Protein 5JBQ (pdb70)

InterPro domains:
  IPR000795 Translational (tr)-type GTP-binding domain [PF00009] (10-201)
  IPR000795 Translational (tr)-type GTP-binding domain [PR00315] (14-27)
  IPR000795 Translational (tr)-type GTP-binding domain [PR00315] (58-66)
  IPR000795 Translational (tr)-type GTP-binding domain [PR00315] (78-88)
  IPR000795 Translational (tr)-type GTP-binding domain [PR00315] (94-105)
  IPR000795 Translational (tr)-type GTP-binding domain [PR00315] (131-140)
  IPR000795 Translational (tr)-type GTP-binding domain [PS51722] (10-204)
  IPR004160 Translation elongation factor EFTu/EF1A, C-terminal [PF03143] (298-392)
  IPR004161 Translation elongation factor EFTu-like, domain 2 [PF03144] (225-294)
  IPR004541 Translation elongation factor EFTu/EF1A, bacterial/organelle [MF_00118_B] (1-394)
  IPR004541 Translation elongation factor EFTu/EF1A, bacterial/organelle [TIGR00485] (1-393)
  IPR005225 Small GTP-binding domain [TIGR00231] (13-148)
  IPR009000 Translation protein, beta-barrel domain superfamily [SSF50447] (205-301)
  IPR009001 Translation elongation factor EF1A/initiation factor IF2gamma, C-terminal [SSF50465] (298-393)
  IPR027417 P-loop containing nucleoside triphosphate hydrolase [G3DSA:3.40.50.300] (1-203)
  IPR027417 P-loop containing nucleoside triphosphate hydrolase [SSF52540] (6-219)
  IPR031157 Tr-type G domain, conserved site [PS00301] (51-66)
  IPR033720 Elongation factor Tu, domain 2 [cd03697] (211-297)
  IPR041709 Elongation factor Tu (EF-Tu), GTP-binding domain [cd01884] (11-203)
  IPR050055 Elongation factor Tu GTPase [PTHR43721] (7-393)

Radius of gyration: 23.33 Å; Cα contacts (8 Å, |Δi|>4): 973; chains: 2; bounding box: 57×56×53 Å

Solvent-accessible surface area: 18306 Å² total

Nearest PDB structures (foldseek):
  5mi9-assembly1_A  TM=9.684E-01  e=1.961E-79  Escherichia coli HS
  5mi8-assembly1_A  TM=9.662E-01  e=2.631E-79  Escherichia coli HS
  6gfu-assembly1_A  TM=9.855E-01  e=4.024E-73  synthetic construct
  6htw-assembly1_B  TM=9.815E-01  e=7.628E-72  synthetic construct
  5w75-assembly4_D  TM=9.822E-01  e=1.266E-68  Thermotoga neapolitana DSM 4359

CATH classification: 3.40.50.300 (+2 more: 2.40.30.10, 2.40.30.10)

Sequence (395 aa):
KEKFERTKPHVNVGTIGHVDHGKTTLTAAITTVLAKTYGGAARAFDQIDNAPEEKARGITINTSHVEYDTPTRHYAHVDCPGHADYVKNMITGAAQMDGAILVVAATDGPMPQTREHILLGRQVGVPYIIVFLNKCDMVDDEELLELVEMEVRELLSQYDFPGDDTPIVRGSALKALEGDAEWEAKILELAGFLDSYIPEPERAIDKPFLLPIEDVFSISGRGTVVTGRVERGIIKVGEEVEIVGIKETQKSTCTGVEMFRKLLDEGRAGENVGVLLRGIKREEIERGQVLAKPGTIKPHTKFESEVYILSKDEGGRHTPFFKGYRPQFYFRTTDVTGTIELPEGVEMVMPGDNIKMVVTLIHPIAMDDGLRFAIREGGRTVGAGVVAKVLGSNY

Secondary structure (P-SEA, 3-state):
ccccccccbbbbccccccccccaaaaaaaaaaaaaaccccccccaaaaabbbbbbcccbbbbbbbbbbccccbbbbbbbbccaaaaaaaaaacccccccccccccccccccaaaaaaaaaaaaacccbbbbbbcccccccccaaaaaaaaaaaaaaaaaccccccbbbbbccaaaaaaccaaaaaaaaaaaaaaacccccccccccccbbbbbcbbbbcccbbbbbbcccccccccccbbbbbcccccbbbbbbccccccccccccccccccbbbbbcccccccccccccccccccbbbbccbbbbbbbbcccccccccccccccbbbbbccccccccccccccccccccccbbbbbbbbccccccccccbbbbbbcccccccccccccccc/ccc

GO terms:
  GO:0000287 magnesium ion binding (F, IDA)
  GO:0005525 GTP binding (F, IDA)
  GO:0003924 GTPase activity (F, IDA)
  GO:0003924 GTPase activity (F, EXP)
  GO:0005515 protein binding (F, IPI)
  GO:0097216 guanosine tetraphosphate binding (F, IDA)
  GO:0005737 cytoplasm (C, HDA)

Structure (mmCIF, N/CA/C/O backbone):
data_5JBQ
#
_entry.id   5JBQ
#
_cell.length_a   80.350
_cell.length_b   125.340
_cell.length_c   45.400
_cell.angle_alpha   90.00
_cell.angle_beta   90.00
_cell.angle_gamma   90.00
#
_symmetry.space_group_name_H-M   'P 21 21 2'
#
loop_
_entity.id
_entity.type
_entity.pdbx_description
1 polymer 'Elongation factor Tu 1'
2 polymer 'THIOMURACIN ANALOG'
3 non-polymer "GUANOSINE-5'-DIPHOSPHATE"
4 non-polymer 'MAGNESIUM ION'
5 non-polymer 'SULFATE ION'
6 water water
#
loop_
_atom_site.group_PDB
_atom_site.id
_atom_site.type_symbol
_atom_site.label_atom_id
_atom_site.label_alt_id
_atom_site.label_comp_id
_atom_site.label_asym_id
_atom_site.label_entity_id
_atom_site.label_seq_id
_atom_site.pdbx_PDB_ins_code
_atom_site.Cartn_x
_atom_site.Cartn_y
_atom_site.Cartn_z
_atom_site.occupancy
_atom_site.B_iso_or_equiv
_atom_site.auth_seq_id
_atom_site.auth_comp_id
_atom_site.auth_asym_id
_atom_site.auth_atom_id
_atom_site.pdbx_PDB_model_num
ATOM 1 N N . LYS A 1 3 ? -44.475 -11.221 -12.529 1.00 42.55 2 LYS A N 1
ATOM 2 C CA . LYS A 1 3 ? -45.309 -10.017 -12.635 1.00 42.44 2 LYS A CA 1
ATOM 3 C C . LYS A 1 3 ? -45.748 -9.470 -11.271 1.00 45.04 2 LYS A C 1
ATOM 4 O O . LYS A 1 3 ? -46.051 -8.280 -11.171 1.00 43.08 2 LYS A O 1
ATOM 10 N N . GLU A 1 4 ? -45.709 -10.330 -10.212 1.00 42.47 3 GLU A N 1
ATOM 11 C CA . GLU A 1 4 ? -45.976 -9.980 -8.806 1.00 42.01 3 GLU A CA 1
ATOM 12 C C . GLU A 1 4 ? -45.032 -8.848 -8.374 1.00 42.42 3 GLU A C 1
ATOM 13 O O . GLU A 1 4 ? -45.457 -8.023 -7.560 1.00 40.52 3 GLU A O 1
ATOM 19 N N . LYS A 1 5 ? -43.791 -8.767 -9.005 1.00 36.91 4 LYS A N 1
ATOM 20 C CA . LYS A 1 5 ? -42.714 -7.735 -8.907 1.00 35.03 4 LYS A CA 1
ATOM 21 C C . LYS A 1 5 ? -43.198 -6.262 -9.003 1.00 37.58 4 LYS A C 1
ATOM 22 O O . LYS A 1 5 ? -42.471 -5.334 -8.590 1.00 38.47 4 LYS A O 1
ATOM 28 N N . PHE A 1 6 ? -44.388 -6.051 -9.625 1.00 28.32 5 PHE A N 1
ATOM 29 C CA . PHE A 1 6 ? -45.080 -4.761 -9.727 1.00 25.22 5 PHE A CA 1
ATOM 30 C C . PHE A 1 6 ? -45.420 -4.283 -8.298 1.00 22.24 5 PHE A C 1
ATOM 31 O O . PHE A 1 6 ? -45.534 -3.093 -8.059 1.00 20.03 5 PHE A O 1
ATOM 39 N N . GLU A 1 7 ? -45.500 -5.217 -7.341 1.00 16.91 6 GLU A N 1
ATOM 40 C CA . GLU A 1 7 ? -45.753 -4.903 -5.934 1.00 16.31 6 GLU A CA 1
ATOM 41 C C . GLU A 1 7 ? -44.520 -4.356 -5.214 1.00 20.73 6 GLU A C 1
ATOM 42 O O . GLU A 1 7 ? -44.641 -3.784 -4.127 1.00 18.09 6 GLU A O 1
ATOM 48 N N . ARG A 1 8 ? -43.330 -4.544 -5.825 1.00 20.63 7 ARG A N 1
ATOM 49 C CA . ARG A 1 8 ? -42.034 -4.061 -5.334 1.00 21.21 7 ARG A CA 1
ATOM 50 C C . ARG A 1 8 ? -41.758 -4.502 -3.888 1.00 26.56 7 ARG A C 1
ATOM 51 O O . ARG A 1 8 ? -41.303 -3.703 -3.073 1.00 26.88 7 ARG A O 1
ATOM 59 N N . THR A 1 9 ? -42.019 -5.793 -3.585 1.00 24.08 8 THR A N 1
ATOM 60 C CA . THR A 1 9 ? -41.854 -6.359 -2.229 1.00 23.75 8 THR A CA 1
ATOM 61 C C . THR A 1 9 ? -40.438 -6.876 -1.926 1.00 27.89 8 THR A C 1
ATOM 62 O O . THR A 1 9 ? -40.070 -6.978 -0.755 1.00 27.13 8 THR A O 1
ATOM 66 N N . LYS A 1 10 ? -39.661 -7.195 -2.969 1.00 25.99 9 LYS A N 1
ATOM 67 C CA . LYS A 1 10 ? -38.265 -7.638 -2.849 1.00 25.73 9 LYS A CA 1
ATOM 68 C C . LYS A 1 10 ? -37.369 -6.510 -2.269 1.00 29.99 9 LYS A C 1
ATOM 69 O O . LYS A 1 10 ? -37.650 -5.336 -2.537 1.00 30.20 9 LYS A O 1
ATOM 75 N N . PRO A 1 11 ? -36.287 -6.828 -1.497 1.00 25.70 10 PRO A N 1
ATOM 76 C CA . PRO A 1 11 ? -35.384 -5.763 -1.005 1.00 23.98 10 PRO A CA 1
ATOM 77 C C . PRO A 1 11 ? -34.764 -4.998 -2.181 1.00 20.24 10 PRO A C 1
ATOM 78 O O . PRO A 1 11 ? -34.518 -5.599 -3.221 1.00 16.22 10 PRO A O 1
ATOM 82 N N . HIS A 1 12 ? -34.598 -3.668 -2.028 1.00 16.60 11 HIS A N 1
ATOM 83 C CA . HIS A 1 12 ? -34.115 -2.720 -3.050 1.00 16.86 11 HIS A CA 1
ATOM 84 C C . HIS A 1 12 ? -32.726 -2.219 -2.689 1.00 17.17 11 HIS A C 1
ATOM 85 O O . HIS A 1 12 ? -32.534 -1.774 -1.571 1.00 17.75 11 HIS A O 1
ATOM 92 N N . VAL A 1 13 ? -31.754 -2.291 -3.630 1.00 12.96 12 VAL A N 1
ATOM 93 C CA . VAL A 1 13 ? -30.347 -1.881 -3.400 1.00 11.88 12 VAL A CA 1
ATOM 94 C C . VAL A 1 13 ? -29.898 -0.946 -4.524 1.00 14.11 12 VAL A C 1
ATOM 95 O O . VAL A 1 13 ? -30.133 -1.230 -5.697 1.00 12.22 12 VAL A O 1
ATOM 99 N N . ASN A 1 14 ? -29.261 0.183 -4.161 1.00 11.45 13 ASN A N 1
ATOM 100 C CA . ASN A 1 14 ? -28.782 1.155 -5.155 1.00 11.22 13 ASN A CA 1
ATOM 101 C C . ASN A 1 14 ? -27.307 0.960 -5.382 1.00 11.88 13 ASN A C 1
ATOM 102 O O . ASN A 1 14 ? -26.533 1.007 -4.439 1.00 9.70 13 ASN A O 1
ATOM 107 N N . VAL A 1 15 ? -26.926 0.632 -6.616 1.00 9.41 14 VAL A N 1
ATOM 108 C CA . VAL A 1 15 ? -25.536 0.357 -6.954 1.00 8.71 14 VAL A CA 1
ATOM 109 C C . VAL A 1 15 ? -25.088 1.185 -8.176 1.00 13.09 14 VAL A C 1
ATOM 110 O O . VAL A 1 15 ? -25.852 1.981 -8.720 1.00 12.49 14 VAL A O 1
ATOM 114 N N . GLY A 1 16 ? -23.858 0.988 -8.604 1.00 10.79 15 GLY A N 1
ATOM 115 C CA . GLY A 1 16 ? -23.350 1.682 -9.780 1.00 10.68 15 GLY A CA 1
ATOM 116 C C . GLY A 1 16 ? -21.989 1.188 -10.185 1.00 13.06 15 GLY A C 1
ATOM 117 O O . GLY A 1 16 ? -21.329 0.507 -9.414 1.00 12.72 15 GLY A O 1
ATOM 118 N N . THR A 1 17 ? -21.558 1.534 -11.395 1.00 11.33 16 THR A N 1
ATOM 119 C CA . THR A 1 17 ? -20.240 1.158 -11.918 1.00 10.93 16 THR A CA 1
ATOM 120 C C . THR A 1 17 ? -19.329 2.372 -11.823 1.00 16.78 16 THR A C 1
ATOM 121 O O . THR A 1 17 ? -19.704 3.468 -12.248 1.00 15.94 16 THR A O 1
ATOM 125 N N . ILE A 1 18 ? -18.151 2.189 -11.223 1.00 12.45 17 ILE A N 1
ATOM 126 C CA . ILE A 1 18 ? -17.163 3.274 -11.091 1.00 11.23 17 ILE A CA 1
ATOM 127 C C . ILE A 1 18 ? -15.829 2.781 -11.661 1.00 12.21 17 ILE A C 1
ATOM 128 O O . ILE A 1 18 ? -15.686 1.591 -11.943 1.00 10.85 17 ILE A O 1
ATOM 133 N N . GLY A 1 19 ? -14.870 3.681 -11.786 1.00 10.64 18 GLY A N 1
ATOM 134 C CA . GLY A 1 19 ? -13.543 3.334 -12.290 1.00 12.43 18 GLY A CA 1
ATOM 135 C C . GLY A 1 19 ? -13.123 4.183 -13.482 1.00 17.04 18 GLY A C 1
ATOM 136 O O . GLY A 1 19 ? -13.915 4.991 -13.999 1.00 15.07 18 GLY A O 1
ATOM 137 N N . HIS A 1 20 ? -11.885 3.962 -13.958 1.00 13.53 19 HIS A N 1
ATOM 138 C CA . HIS A 1 20 ? -11.261 4.742 -15.033 1.00 13.02 19 HIS A CA 1
ATOM 139 C C . HIS A 1 20 ? -12.018 4.670 -16.366 1.00 18.05 19 HIS A C 1
ATOM 140 O O . HIS A 1 20 ? -12.608 3.642 -16.683 1.00 17.92 19 HIS A O 1
ATOM 147 N N . VAL A 1 21 ? -12.001 5.769 -17.127 1.00 16.67 20 VAL A N 1
ATOM 148 C CA . VAL A 1 21 ? -12.614 5.837 -18.466 1.00 17.57 20 VAL A CA 1
ATOM 149 C C . VAL A 1 21 ? -12.041 4.690 -19.355 1.00 22.08 20 VAL A C 1
ATOM 150 O O . VAL A 1 21 ? -10.850 4.394 -19.281 1.00 19.38 20 VAL A O 1
ATOM 154 N N . ASP A 1 22 ? -12.927 3.998 -20.091 1.00 21.05 21 ASP A N 1
ATOM 155 C CA . ASP A 1 22 ? -12.701 2.897 -21.038 1.00 21.40 21 ASP A CA 1
ATOM 156 C C . ASP A 1 22 ? -12.309 1.571 -20.389 1.00 22.39 21 ASP A C 1
ATOM 157 O O . ASP A 1 22 ? -11.924 0.641 -21.087 1.00 20.17 21 ASP A O 1
ATOM 162 N N . HIS A 1 23 ? -12.538 1.425 -19.081 1.00 18.77 22 HIS A N 1
ATOM 163 C CA . HIS A 1 23 ? -12.186 0.174 -18.430 1.00 16.78 22 HIS A CA 1
ATOM 164 C C . HIS A 1 23 ? -13.302 -0.842 -18.587 1.00 18.80 22 HIS A C 1
ATOM 165 O O . HIS A 1 23 ? -13.058 -2.036 -18.421 1.00 17.13 22 HIS A O 1
ATOM 172 N N . GLY A 1 24 ? -14.488 -0.384 -19.037 1.00 15.26 23 GLY A N 1
ATOM 173 C CA . GLY A 1 24 ? -15.612 -1.269 -19.370 1.00 14.00 23 GLY A CA 1
ATOM 174 C C . GLY A 1 24 ? -16.876 -1.143 -18.549 1.00 15.82 23 GLY A C 1
ATOM 175 O O . GLY A 1 24 ? -17.687 -2.070 -18.532 1.00 16.27 23 GLY A O 1
ATOM 176 N N . LYS A 1 25 ? -17.063 0.000 -17.875 1.00 14.76 24 LYS A N 1
ATOM 177 C CA . LYS A 1 25 ? -18.209 0.252 -16.989 1.00 14.08 24 LYS A CA 1
ATOM 178 C C . LYS A 1 25 ? -19.559 0.126 -17.695 1.00 16.11 24 LYS A C 1
ATOM 179 O O . LYS A 1 25 ? -20.459 -0.513 -17.150 1.00 13.11 24 LYS A O 1
ATOM 185 N N . THR A 1 26 ? -19.708 0.752 -18.891 1.00 14.51 25 THR A N 1
ATOM 186 C CA . THR A 1 26 ? -20.969 0.700 -19.672 1.00 14.20 25 THR A CA 1
ATOM 187 C C . THR A 1 26 ? -21.226 -0.700 -20.247 1.00 18.92 25 THR A C 1
ATOM 188 O O . THR A 1 26 ? -22.366 -1.178 -20.195 1.00 22.03 25 THR A O 1
ATOM 192 N N . THR A 1 27 ? -20.185 -1.348 -20.806 1.00 14.80 26 THR A N 1
ATOM 193 C CA . THR A 1 27 ? -20.273 -2.726 -21.337 1.00 13.97 26 THR A CA 1
ATOM 194 C C . THR A 1 27 ? -20.676 -3.683 -20.215 1.00 15.88 26 THR A C 1
ATOM 195 O O . THR A 1 27 ? -21.556 -4.518 -20.415 1.00 15.86 26 THR A O 1
ATOM 199 N N . LEU A 1 28 ? -20.075 -3.530 -19.014 1.00 13.00 27 LEU A N 1
ATOM 200 C CA . LEU A 1 28 ? -20.454 -4.370 -17.881 1.00 12.18 27 LEU A CA 1
ATOM 201 C C . LEU A 1 28 ? -21.908 -4.113 -17.507 1.00 15.23 27 LEU A C 1
ATOM 202 O O . LEU A 1 28 ? -22.648 -5.062 -17.285 1.00 15.38 27 LEU A O 1
ATOM 207 N N . THR A 1 29 ? -22.326 -2.829 -17.459 1.00 12.81 28 THR A N 1
ATOM 208 C CA . THR A 1 29 ? -23.728 -2.521 -17.113 1.00 12.47 28 THR A CA 1
ATOM 209 C C . THR A 1 29 ? -24.689 -3.249 -18.101 1.00 15.02 28 THR A C 1
ATOM 210 O O . THR A 1 29 ? -25.589 -3.958 -17.657 1.00 15.15 28 THR A O 1
ATOM 214 N N . ALA A 1 30 ? -24.444 -3.135 -19.412 1.00 14.62 29 ALA A N 1
ATOM 215 C CA . ALA A 1 30 ? -25.267 -3.816 -20.435 1.00 15.53 29 ALA A CA 1
ATOM 216 C C . ALA A 1 30 ? -25.244 -5.333 -20.244 1.00 19.48 29 ALA A C 1
ATOM 217 O O . ALA A 1 30 ? -26.302 -5.948 -20.251 1.00 18.18 29 ALA A O 1
ATOM 219 N N . ALA A 1 31 ? -24.049 -5.921 -19.974 1.00 20.09 30 ALA A N 1
ATOM 220 C CA . ALA A 1 31 ? -23.857 -7.364 -19.703 1.00 19.75 30 ALA A CA 1
ATOM 221 C C . ALA A 1 31 ? -24.670 -7.830 -18.506 1.00 22.90 30 ALA A C 1
ATOM 222 O O . ALA A 1 31 ? -25.343 -8.867 -18.587 1.00 22.58 30 ALA A O 1
ATOM 224 N N . ILE A 1 32 ? -24.641 -7.055 -17.385 1.00 18.08 31 ILE A N 1
ATOM 225 C CA . ILE A 1 32 ? -25.420 -7.421 -16.197 1.00 16.34 31 ILE A CA 1
ATOM 226 C C . ILE A 1 32 ? -26.926 -7.533 -16.521 1.00 21.54 31 ILE A C 1
ATOM 227 O O . ILE A 1 32 ? -27.561 -8.519 -16.129 1.00 19.80 31 ILE A O 1
ATOM 232 N N . THR A 1 33 ? -27.500 -6.512 -17.204 1.00 20.05 32 THR A N 1
ATOM 233 C CA . THR A 1 33 ? -28.939 -6.527 -17.534 1.00 19.91 32 THR A CA 1
ATOM 234 C C . THR A 1 33 ? -29.293 -7.690 -18.474 1.00 23.57 32 THR A C 1
ATOM 235 O O . THR A 1 33 ? -30.332 -8.299 -18.278 1.00 24.17 32 THR A O 1
ATOM 239 N N . THR A 1 34 ? -28.438 -7.975 -19.472 1.00 21.28 33 THR A N 1
ATOM 240 C CA . THR A 1 34 ? -28.637 -9.024 -20.502 1.00 22.14 33 THR A CA 1
ATOM 241 C C . THR A 1 34 ? -28.546 -10.441 -19.899 1.00 27.04 33 THR A C 1
ATOM 242 O O . THR A 1 34 ? -29.461 -11.240 -20.099 1.00 27.46 33 THR A O 1
ATOM 246 N N . VAL A 1 35 ? -27.456 -10.750 -19.159 1.00 21.76 34 VAL A N 1
ATOM 247 C CA . VAL A 1 35 ? -27.288 -12.061 -18.535 1.00 20.21 34 VAL A CA 1
ATOM 248 C C . VAL A 1 35 ? -28.381 -12.311 -17.501 1.00 23.37 34 VAL A C 1
ATOM 249 O O . VAL A 1 35 ? -28.919 -13.427 -17.457 1.00 23.39 34 VAL A O 1
ATOM 253 N N . LEU A 1 36 ? -28.760 -11.281 -16.690 1.00 18.45 35 LEU A N 1
ATOM 254 C CA . LEU A 1 36 ? -29.806 -11.491 -15.689 1.00 18.78 35 LEU A CA 1
ATOM 255 C C . LEU A 1 36 ? -31.210 -11.677 -16.305 1.00 24.79 35 LEU A C 1
ATOM 256 O O . LEU A 1 36 ? -32.052 -12.374 -15.714 1.00 24.78 35 LEU A O 1
ATOM 261 N N . ALA A 1 37 ? -31.447 -11.060 -17.485 1.00 22.41 36 ALA A N 1
ATOM 262 C CA . ALA A 1 37 ? -32.712 -11.144 -18.228 1.00 23.43 36 ALA A CA 1
ATOM 263 C C . ALA A 1 37 ? -32.863 -12.594 -18.749 1.00 31.05 36 ALA A C 1
ATOM 264 O O . ALA A 1 37 ? -33.896 -13.230 -18.513 1.00 30.63 36 ALA A O 1
ATOM 266 N N . LYS A 1 38 ? -31.798 -13.119 -19.407 1.00 29.96 37 LYS A N 1
ATOM 267 C CA . LYS A 1 38 ? -31.739 -14.488 -19.938 1.00 31.14 37 LYS A CA 1
ATOM 268 C C . LYS A 1 38 ? -31.936 -15.537 -18.853 1.00 39.29 37 LYS A C 1
ATOM 269 O O . LYS A 1 38 ? -32.733 -16.457 -19.033 1.00 39.77 37 LYS A O 1
ATOM 275 N N . THR A 1 39 ? -31.201 -15.399 -17.732 1.00 36.97 38 THR A N 1
ATOM 276 C CA . THR A 1 39 ? -31.191 -16.367 -16.640 1.00 37.08 38 THR A CA 1
ATOM 277 C C . THR A 1 39 ? -32.455 -16.325 -15.770 1.00 44.67 38 THR A C 1
ATOM 278 O O . THR A 1 39 ? -32.961 -17.396 -15.418 1.00 45.42 38 THR A O 1
ATOM 282 N N . TYR A 1 40 ? -32.947 -15.129 -15.390 1.00 42.48 39 TYR A N 1
ATOM 283 C CA . TYR A 1 40 ? -34.086 -15.044 -14.466 1.00 43.21 39 TYR A CA 1
ATOM 284 C C . TYR A 1 40 ? -35.347 -14.339 -14.984 1.00 49.14 39 TYR A C 1
ATOM 285 O O . TYR A 1 40 ? -36.427 -14.522 -14.408 1.00 49.21 39 TYR A O 1
ATOM 294 N N . GLY A 1 41 ? -35.205 -13.554 -16.043 1.00 45.41 40 GLY A N 1
ATOM 295 C CA . GLY A 1 41 ? -36.302 -12.772 -16.591 1.00 44.25 40 GLY A CA 1
ATOM 296 C C . GLY A 1 41 ? -36.124 -11.325 -16.201 1.00 45.83 40 GLY A C 1
ATOM 297 O O . GLY A 1 41 ? -35.787 -11.016 -15.049 1.00 45.91 40 GLY A O 1
ATOM 298 N N . GLY A 1 42 ? -36.317 -10.453 -17.180 1.00 40.36 41 GLY A N 1
ATOM 299 C CA . GLY A 1 42 ? -36.187 -9.010 -17.039 1.00 38.37 41 GLY A CA 1
ATOM 300 C C . GLY A 1 42 ? -35.974 -8.356 -18.384 1.00 38.03 41 GLY A C 1
ATOM 301 O O . GLY A 1 42 ? -36.030 -9.031 -19.413 1.00 37.31 41 GLY A O 1
ATOM 302 N N . ALA A 1 43 ? -35.715 -7.042 -18.393 1.00 33.28 42 ALA A N 1
ATOM 303 C CA . ALA A 1 43 ? -35.488 -6.334 -19.652 1.00 31.75 42 ALA A CA 1
ATOM 304 C C . ALA A 1 43 ? -34.019 -6.075 -19.849 1.00 32.26 42 ALA A C 1
ATOM 305 O O . ALA A 1 43 ? -33.377 -5.460 -19.006 1.00 31.95 42 ALA A O 1
ATOM 307 N N . ALA A 1 44 ? -33.482 -6.559 -20.957 1.00 27.92 43 ALA A N 1
ATOM 308 C CA . ALA A 1 44 ? -32.091 -6.392 -21.307 1.00 27.35 43 ALA A CA 1
ATOM 309 C C . ALA A 1 44 ? -31.872 -4.979 -21.867 1.00 33.06 43 ALA A C 1
ATOM 310 O O . ALA A 1 44 ? -32.761 -4.408 -22.511 1.00 33.28 43 ALA A O 1
ATOM 312 N N . ARG A 1 45 ? -30.710 -4.390 -21.577 1.00 28.58 44 ARG A N 1
ATOM 313 C CA . ARG A 1 45 ? -30.395 -3.049 -22.061 1.00 27.91 44 ARG A CA 1
ATOM 314 C C . ARG A 1 45 ? -29.115 -3.111 -22.863 1.00 30.97 44 ARG A C 1
ATOM 315 O O . ARG A 1 45 ? -28.171 -3.786 -22.458 1.00 31.35 44 ARG A O 1
ATOM 323 N N . ALA A 1 46 ? -29.096 -2.449 -24.018 1.00 27.18 45 ALA A N 1
ATOM 324 C CA . ALA A 1 46 ? -27.949 -2.455 -24.926 1.00 27.28 45 ALA A CA 1
ATOM 325 C C . ALA A 1 46 ? -26.960 -1.358 -24.586 1.00 28.87 45 ALA A C 1
ATOM 326 O O . ALA A 1 46 ? -27.333 -0.374 -23.941 1.00 29.10 45 ALA A O 1
ATOM 328 N N . PHE A 1 47 ? -25.695 -1.533 -25.017 1.00 22.70 46 PHE A N 1
ATOM 329 C CA . PHE A 1 47 ? -24.598 -0.600 -24.771 1.00 22.33 46 PHE A CA 1
ATOM 330 C C . PHE A 1 47 ? -24.942 0.857 -25.107 1.00 27.42 46 PHE A C 1
ATOM 331 O O . PHE A 1 47 ? -24.695 1.747 -24.293 1.00 25.74 46 PHE A O 1
ATOM 339 N N . ASP A 1 48 ? -25.454 1.098 -26.324 1.00 25.27 47 ASP A N 1
ATOM 340 C CA . ASP A 1 48 ? -25.815 2.432 -26.833 1.00 24.75 47 ASP A CA 1
ATOM 341 C C . ASP A 1 48 ? -26.862 3.145 -25.957 1.00 24.59 47 ASP A C 1
ATOM 342 O O . ASP A 1 48 ? -26.734 4.342 -25.718 1.00 24.76 47 ASP A O 1
ATOM 347 N N . GLN A 1 49 ? -27.857 2.413 -25.466 1.00 21.36 48 GLN A N 1
ATOM 348 C CA . GLN A 1 49 ? -28.924 2.975 -24.606 1.00 22.38 48 GLN A CA 1
ATOM 349 C C . GLN A 1 49 ? -28.315 3.513 -23.284 1.00 25.38 48 GLN A C 1
ATOM 350 O O . GLN A 1 49 ? -28.671 4.598 -22.834 1.00 26.85 48 GLN A O 1
ATOM 356 N N . ILE A 1 50 ? -27.346 2.779 -22.719 1.00 19.79 49 ILE A N 1
ATOM 357 C CA . ILE A 1 50 ? -26.689 3.143 -21.457 1.00 17.82 49 ILE A CA 1
ATOM 358 C C . ILE A 1 50 ? -25.635 4.216 -21.672 1.00 19.94 49 ILE A C 1
ATOM 359 O O . ILE A 1 50 ? -25.573 5.171 -20.896 1.00 18.82 49 ILE A O 1
ATOM 364 N N . ASP A 1 51 ? -24.829 4.085 -22.745 1.00 17.19 50 ASP A N 1
ATOM 365 C CA . ASP A 1 51 ? -23.771 5.029 -23.104 1.00 17.19 50 ASP A CA 1
ATOM 366 C C . ASP A 1 51 ? -24.302 6.466 -23.350 1.00 22.54 50 ASP A C 1
ATOM 367 O O . ASP A 1 51 ? -23.645 7.435 -22.968 1.00 22.18 50 ASP A O 1
ATOM 372 N N . ASN A 1 52 ? -25.491 6.593 -23.986 1.00 20.85 51 ASN A N 1
ATOM 373 C CA . ASN A 1 52 ? -26.118 7.893 -24.274 1.00 20.83 51 ASN A CA 1
ATOM 374 C C . ASN A 1 52 ? -26.903 8.366 -23.055 1.00 23.05 51 ASN A C 1
ATOM 375 O O . ASN A 1 52 ? -28.138 8.345 -23.046 1.00 22.32 51 ASN A O 1
ATOM 380 N N . ALA A 1 53 ? -26.165 8.771 -22.018 1.00 18.68 52 ALA A N 1
ATOM 381 C CA . ALA A 1 53 ? -26.730 9.193 -20.736 1.00 17.32 52 ALA A CA 1
ATOM 382 C C . ALA A 1 53 ? -27.396 10.561 -20.796 1.00 22.26 52 ALA A C 1
ATOM 383 O O . ALA A 1 53 ? -26.748 11.539 -21.178 1.00 23.50 52 ALA A O 1
ATOM 385 N N . PRO A 1 54 ? -28.680 10.657 -20.388 1.00 16.89 53 PRO A N 1
ATOM 386 C CA . PRO A 1 54 ? -29.340 11.972 -20.350 1.00 15.93 53 PRO A CA 1
ATOM 387 C C . PRO A 1 54 ? -28.806 12.863 -19.229 1.00 18.96 53 PRO A C 1
ATOM 388 O O . PRO A 1 54 ? -28.323 12.362 -18.200 1.00 17.66 53 PRO A O 1
ATOM 392 N N . GLU A 1 55 ? -28.937 14.186 -19.412 1.00 14.95 54 GLU A N 1
ATOM 393 C CA . GLU A 1 55 ? -28.599 15.185 -18.402 1.00 16.07 54 GLU A CA 1
ATOM 394 C C . GLU A 1 55 ? -29.657 15.117 -17.307 1.00 20.02 54 GLU A C 1
ATOM 395 O O . GLU A 1 55 ? -30.829 14.926 -17.597 1.00 18.04 54 GLU A O 1
ATOM 401 N N . GLU A 1 56 ? -29.247 15.304 -16.065 1.00 18.61 55 GLU A N 1
ATOM 402 C CA . GLU A 1 56 ? -30.131 15.257 -14.905 1.00 20.88 55 GLU A CA 1
ATOM 403 C C . GLU A 1 56 ? -29.603 16.299 -13.909 1.00 27.17 55 GLU A C 1
ATOM 404 O O . GLU A 1 56 ? -28.385 16.427 -13.782 1.00 25.19 55 GLU A O 1
ATOM 410 N N . LYS A 1 57 ? -30.486 17.077 -13.251 1.00 27.84 56 LYS A N 1
ATOM 411 C CA . LYS A 1 57 ? -29.976 18.093 -12.317 1.00 30.57 56 LYS A CA 1
ATOM 412 C C . LYS A 1 57 ? -30.007 17.600 -10.870 1.00 42.08 56 LYS A C 1
ATOM 413 O O . LYS A 1 57 ? -31.022 17.073 -10.400 1.00 40.79 56 LYS A O 1
ATOM 419 N N . ALA A 1 58 ? -28.839 17.732 -10.193 1.00 44.46 57 ALA A N 1
ATOM 420 C CA . ALA A 1 58 ? -28.557 17.274 -8.832 1.00 46.03 57 ALA A CA 1
ATOM 421 C C . ALA A 1 58 ? -28.977 18.240 -7.723 1.00 53.06 57 ALA A C 1
ATOM 422 O O . ALA A 1 58 ? -30.009 18.028 -7.083 1.00 53.37 57 ALA A O 1
ATOM 424 N N . ARG A 1 59 ? -28.111 19.244 -7.451 1.00 49.83 58 ARG A N 1
ATOM 425 C CA . ARG A 1 59 ? -28.246 20.290 -6.441 1.00 49.65 58 ARG A CA 1
ATOM 426 C C . ARG A 1 59 ? -27.886 21.596 -7.155 1.00 53.39 58 ARG A C 1
ATOM 427 O O . ARG A 1 59 ? -27.035 22.366 -6.698 1.00 53.46 58 ARG A O 1
ATOM 435 N N . GLY A 1 60 ? -28.533 21.803 -8.300 1.00 48.43 59 GLY A N 1
ATOM 436 C CA . GLY A 1 60 ? -28.263 22.931 -9.174 1.00 47.05 59 GLY A CA 1
ATOM 437 C C . GLY A 1 60 ? -27.154 22.577 -10.141 1.00 48.24 59 GLY A C 1
ATOM 438 O O . GLY A 1 60 ? -26.632 23.452 -10.849 1.00 49.29 59 GLY A O 1
ATOM 439 N N . ILE A 1 61 ? -26.778 21.278 -10.184 1.00 40.48 60 ILE A N 1
ATOM 440 C CA . ILE A 1 61 ? -25.711 20.848 -11.082 1.00 37.96 60 ILE A CA 1
ATOM 441 C C . ILE A 1 61 ? -26.188 19.819 -12.088 1.00 36.88 60 ILE A C 1
ATOM 442 O O . ILE A 1 61 ? -26.786 18.813 -11.722 1.00 34.61 60 ILE A O 1
ATOM 447 N N . THR A 1 62 ? -25.858 20.060 -13.356 1.00 31.21 61 THR A N 1
ATOM 448 C CA . THR A 1 62 ? -26.155 19.171 -14.468 1.00 29.59 61 THR A CA 1
ATOM 449 C C . THR A 1 62 ? -25.129 18.011 -14.479 1.00 27.61 61 THR A C 1
ATOM 450 O O . THR A 1 62 ? -23.912 18.231 -14.374 1.00 26.71 61 THR A O 1
ATOM 454 N N . ILE A 1 63 ? -25.638 16.765 -14.521 1.00 20.05 62 ILE A N 1
ATOM 455 C CA . ILE A 1 63 ? -24.801 15.543 -14.530 1.00 17.20 62 ILE A CA 1
ATOM 456 C C . ILE A 1 63 ? -25.345 14.638 -15.635 1.00 19.31 62 ILE A C 1
ATOM 457 O O . ILE A 1 63 ? -26.556 14.592 -15.811 1.00 18.76 62 ILE A O 1
ATOM 462 N N . ASN A 1 64 ? -24.485 13.907 -16.361 1.00 14.63 63 ASN A N 1
ATOM 463 C CA . ASN A 1 64 ? -25.005 12.912 -17.322 1.00 13.67 63 ASN A CA 1
ATOM 464 C C . ASN A 1 64 ? -25.033 11.565 -16.616 1.00 14.59 63 ASN A C 1
ATOM 465 O O . ASN A 1 64 ? -23.973 11.038 -16.253 1.00 12.36 63 ASN A O 1
ATOM 470 N N . THR A 1 65 ? -26.245 11.019 -16.413 1.00 10.73 64 THR A N 1
ATOM 471 C CA . THR A 1 65 ? -26.438 9.755 -15.696 1.00 11.34 64 THR A CA 1
ATOM 472 C C . THR A 1 65 ? -27.427 8.846 -16.396 1.00 14.10 64 THR A C 1
ATOM 473 O O . THR A 1 65 ? -28.542 9.253 -16.698 1.00 13.77 64 THR A O 1
ATOM 477 N N . SER A 1 66 ? -27.047 7.580 -16.546 1.00 12.55 65 SER A N 1
ATOM 478 C CA . SER A 1 66 ? -27.928 6.548 -17.060 1.00 11.49 65 SER A CA 1
ATOM 479 C C . SER A 1 66 ? -28.348 5.663 -15.890 1.00 14.80 65 SER A C 1
ATOM 480 O O . SER A 1 66 ? -27.520 5.278 -15.063 1.00 12.42 65 SER A O 1
ATOM 483 N N . HIS A 1 67 ? -29.643 5.390 -15.799 1.00 11.75 66 HIS A N 1
ATOM 484 C CA . HIS A 1 67 ? -30.191 4.565 -14.750 1.00 12.30 66 HIS A CA 1
ATOM 485 C C . HIS A 1 67 ? -30.673 3.286 -15.386 1.00 19.62 66 HIS A C 1
ATOM 486 O O . HIS A 1 67 ? -31.363 3.341 -16.411 1.00 20.81 66 HIS A O 1
ATOM 493 N N . VAL A 1 68 ? -30.344 2.140 -14.785 1.00 15.19 67 VAL A N 1
ATOM 494 C CA . VAL A 1 68 ? -30.863 0.858 -15.257 1.00 15.79 67 VAL A CA 1
ATOM 495 C C . VAL A 1 68 ? -31.334 0.114 -14.047 1.00 19.07 67 VAL A C 1
ATOM 496 O O . VAL A 1 68 ? -30.939 0.445 -12.930 1.00 16.12 67 VAL A O 1
ATOM 500 N N . GLU A 1 69 ? -32.177 -0.894 -14.255 1.00 16.06 68 GLU A N 1
ATOM 501 C CA . GLU A 1 69 ? -32.599 -1.739 -13.153 1.00 16.53 68 GLU A CA 1
ATOM 502 C C . GLU A 1 69 ? -32.512 -3.211 -13.554 1.00 19.20 68 GLU A C 1
ATOM 503 O O . GLU A 1 69 ? -32.669 -3.545 -14.724 1.00 18.22 68 GLU A O 1
ATOM 509 N N . TYR A 1 70 ? -32.252 -4.078 -12.592 1.00 16.86 69 TYR A N 1
ATOM 510 C CA . TYR A 1 70 ? -32.174 -5.523 -12.847 1.00 17.24 69 TYR A CA 1
ATOM 511 C C . TYR A 1 70 ? -32.471 -6.279 -11.587 1.00 23.50 69 TYR A C 1
ATOM 512 O O . TYR A 1 70 ? -32.453 -5.728 -10.481 1.00 22.07 69 TYR A O 1
ATOM 521 N N . ASP A 1 71 ? -32.819 -7.535 -11.765 1.00 22.18 70 ASP A N 1
ATOM 522 C CA . ASP A 1 71 ? -33.195 -8.381 -10.666 1.00 21.73 70 ASP A CA 1
ATOM 523 C C . ASP A 1 71 ? -32.417 -9.654 -10.655 1.00 22.93 70 ASP A C 1
ATOM 524 O O . ASP A 1 71 ? -31.963 -10.190 -11.663 1.00 21.54 70 ASP A O 1
ATOM 529 N N . THR A 1 72 ? -32.271 -10.111 -9.470 1.00 22.16 71 THR A N 1
ATOM 530 C CA . THR A 1 72 ? -31.642 -11.346 -9.111 1.00 22.97 71 THR A CA 1
ATOM 531 C C . THR A 1 72 ? -32.846 -12.100 -8.491 1.00 26.74 71 THR A C 1
ATOM 532 O O . THR A 1 72 ? -33.865 -11.438 -8.242 1.00 24.03 71 THR A O 1
ATOM 536 N N . PRO A 1 73 ? -32.821 -13.432 -8.228 1.00 24.15 72 PRO A N 1
ATOM 537 C CA . PRO A 1 73 ? -34.027 -14.057 -7.656 1.00 24.18 72 PRO A CA 1
ATOM 538 C C . PRO A 1 73 ? -34.499 -13.445 -6.331 1.00 26.85 72 PRO A C 1
ATOM 539 O O . PRO A 1 73 ? -35.709 -13.408 -6.100 1.00 26.99 72 PRO A O 1
ATOM 543 N N . THR A 1 74 ? -33.585 -12.889 -5.505 1.00 21.01 73 THR A N 1
ATOM 544 C CA . THR A 1 74 ? -33.993 -12.355 -4.198 1.00 20.49 73 THR A CA 1
ATOM 545 C C . THR A 1 74 ? -34.029 -10.809 -4.052 1.00 23.14 73 THR A C 1
ATOM 546 O O . THR A 1 74 ? -34.579 -10.313 -3.069 1.00 24.11 73 THR A O 1
ATOM 550 N N . ARG A 1 75 ? -33.398 -10.070 -4.939 1.00 19.12 74 ARG A N 1
ATOM 551 C CA . ARG A 1 75 ? -33.330 -8.606 -4.775 1.00 18.83 74 ARG A CA 1
ATOM 552 C C . ARG A 1 75 ? -33.554 -7.812 -6.030 1.00 20.86 74 ARG A C 1
ATOM 553 O O . ARG A 1 75 ? -33.279 -8.287 -7.121 1.00 21.41 74 ARG A O 1
ATOM 561 N N . HIS A 1 76 ? -33.959 -6.544 -5.853 1.00 16.09 75 HIS A N 1
ATOM 562 C CA . HIS A 1 76 ? -34.083 -5.601 -6.955 1.00 14.53 75 HIS A CA 1
ATOM 563 C C . HIS A 1 76 ? -32.904 -4.603 -6.894 1.00 17.30 75 HIS A C 1
ATOM 564 O O . HIS A 1 76 ? -32.627 -4.038 -5.836 1.00 17.06 75 HIS A O 1
ATOM 571 N N . TYR A 1 77 ? -32.265 -4.344 -8.044 1.00 14.91 76 TYR A N 1
ATOM 572 C CA . TYR A 1 77 ? -31.188 -3.356 -8.130 1.00 14.73 76 TYR A CA 1
ATOM 573 C C . TYR A 1 77 ? -31.536 -2.165 -9.025 1.00 15.55 76 TYR A C 1
ATOM 574 O O . TYR A 1 77 ? -32.072 -2.353 -10.119 1.00 13.57 76 TYR A O 1
ATOM 583 N N . ALA A 1 78 ? -31.194 -0.946 -8.564 1.00 11.48 77 ALA A N 1
ATOM 584 C CA . ALA A 1 78 ? -31.244 0.290 -9.360 1.00 11.17 77 ALA A CA 1
ATOM 585 C C . ALA A 1 78 ? -29.755 0.587 -9.518 1.00 12.98 77 ALA A C 1
ATOM 586 O O . ALA A 1 78 ? -28.997 0.572 -8.540 1.00 11.66 77 ALA A O 1
ATOM 588 N N . HIS A 1 79 ? -29.319 0.785 -10.739 1.00 10.59 78 HIS A N 1
ATOM 589 C CA . HIS A 1 79 ? -27.889 0.917 -11.041 1.00 9.56 78 HIS A CA 1
ATOM 590 C C . HIS A 1 79 ? -27.637 2.169 -11.840 1.00 14.40 78 HIS A C 1
ATOM 591 O O . HIS A 1 79 ? -28.367 2.436 -12.795 1.00 15.73 78 HIS A O 1
ATOM 598 N N . VAL A 1 80 ? -26.570 2.908 -11.481 1.00 9.84 79 VAL A N 1
ATOM 599 C CA . VAL A 1 80 ? -26.165 4.107 -12.191 1.00 10.27 79 VAL A CA 1
ATOM 600 C C . VAL A 1 80 ? -24.852 3.900 -12.942 1.00 12.89 79 VAL A C 1
ATOM 601 O O . VAL A 1 80 ? -23.932 3.253 -12.446 1.00 11.07 79 VAL A O 1
ATOM 605 N N . ASP A 1 81 ? -24.765 4.488 -14.139 1.00 10.07 80 ASP A N 1
ATOM 606 C CA . ASP A 1 81 ? -23.559 4.430 -14.975 1.00 11.15 80 ASP A CA 1
ATOM 607 C C . ASP A 1 81 ? -23.426 5.798 -15.653 1.00 15.72 80 ASP A C 1
ATOM 608 O O . ASP A 1 81 ? -24.443 6.369 -16.050 1.00 16.69 80 ASP A O 1
ATOM 613 N N . CYS A 1 82 ? -22.209 6.377 -15.702 1.00 11.98 81 CYS A N 1
ATOM 614 C CA . CYS A 1 82 ? -22.021 7.730 -16.264 1.00 11.77 81 CYS A CA 1
ATOM 615 C C . CYS A 1 82 ? -20.934 7.749 -17.338 1.00 18.40 81 CYS A C 1
ATOM 616 O O . CYS A 1 82 ? -19.920 7.067 -17.179 1.00 18.64 81 CYS A O 1
ATOM 619 N N . PRO A 1 83 ? -21.030 8.644 -18.346 1.00 16.12 82 PRO A N 1
ATOM 620 C CA . PRO A 1 83 ? -19.967 8.700 -19.370 1.00 15.47 82 PRO A CA 1
ATOM 621 C C . PRO A 1 83 ? -18.595 9.167 -18.893 1.00 19.71 82 PRO A C 1
ATOM 622 O O . PRO A 1 83 ? -17.594 8.493 -19.147 1.00 18.97 82 PRO A O 1
ATOM 626 N N . GLY A 1 84 ? -18.550 10.307 -18.215 1.00 15.85 83 GLY A N 1
ATOM 627 C CA . GLY A 1 84 ? -17.280 10.901 -17.820 1.00 14.96 83 GLY A CA 1
ATOM 628 C C . GLY A 1 84 ? -16.945 10.879 -16.355 1.00 18.00 83 GLY A C 1
ATOM 629 O O . GLY A 1 84 ? -17.827 10.751 -15.503 1.00 14.59 83 GLY A O 1
ATOM 630 N N . HIS A 1 85 ? -15.652 11.056 -16.063 1.00 14.96 84 HIS A N 1
ATOM 631 C CA . HIS A 1 85 ? -15.114 11.169 -14.709 1.00 15.95 84 HIS A CA 1
ATOM 632 C C . HIS A 1 85 ? -15.783 12.309 -13.917 1.00 20.03 84 HIS A C 1
ATOM 633 O O . HIS A 1 85 ? -16.132 12.100 -12.759 1.00 21.06 84 HIS A O 1
ATOM 640 N N . ALA A 1 86 ? -16.007 13.486 -14.550 1.00 16.35 85 ALA A N 1
ATOM 641 C CA . ALA A 1 86 ? -16.667 14.663 -13.945 1.00 15.85 85 ALA A CA 1
ATOM 642 C C . ALA A 1 86 ? -18.080 14.301 -13.447 1.00 18.51 85 ALA A C 1
ATOM 643 O O . ALA A 1 86 ? -18.495 14.777 -12.385 1.00 17.39 85 ALA A O 1
ATOM 645 N N . ASP A 1 87 ? -18.799 13.446 -14.210 1.00 14.29 86 ASP A N 1
ATOM 646 C CA . ASP A 1 87 ? -20.126 12.951 -13.817 1.00 13.56 86 ASP A CA 1
ATOM 647 C C . ASP A 1 87 ? -20.037 12.134 -12.535 1.00 15.44 86 ASP A C 1
ATOM 648 O O . ASP A 1 87 ? -20.906 12.269 -11.678 1.00 14.94 86 ASP A O 1
ATOM 653 N N . TYR A 1 88 ? -18.981 11.311 -12.387 1.00 12.28 87 TYR A N 1
ATOM 654 C CA . TYR A 1 88 ? -18.772 10.552 -11.138 1.00 12.00 87 TYR A CA 1
ATOM 655 C C . TYR A 1 88 ? -18.431 11.473 -9.994 1.00 15.94 87 TYR A C 1
ATOM 656 O O . TYR A 1 88 ? -19.006 11.343 -8.918 1.00 15.15 87 TYR A O 1
ATOM 665 N N . VAL A 1 89 ? -17.559 12.462 -10.235 1.00 14.56 88 VAL A N 1
ATOM 666 C CA . VAL A 1 89 ? -17.229 13.467 -9.213 1.00 14.31 88 VAL A CA 1
ATOM 667 C C . VAL A 1 89 ? -18.498 14.158 -8.697 1.00 15.60 88 VAL A C 1
ATOM 668 O O . VAL A 1 89 ? -18.734 14.205 -7.498 1.00 14.57 88 VAL A O 1
ATOM 672 N N . LYS A 1 90 ? -19.309 14.686 -9.604 1.00 14.13 89 LYS A N 1
ATOM 673 C CA . LYS A 1 90 ? -20.537 15.396 -9.239 1.00 14.93 89 LYS A CA 1
ATOM 674 C C . LYS A 1 90 ? -21.577 14.511 -8.585 1.00 18.55 89 LYS A C 1
ATOM 675 O O . LYS A 1 90 ? -22.176 14.927 -7.590 1.00 16.76 89 LYS A O 1
ATOM 681 N N . ASN A 1 91 ? -21.795 13.286 -9.132 1.00 16.22 90 ASN A N 1
ATOM 682 C CA . ASN A 1 91 ? -22.792 12.367 -8.565 1.00 16.25 90 ASN A CA 1
ATOM 683 C C . ASN A 1 91 ? -22.459 11.985 -7.144 1.00 18.74 90 ASN A C 1
ATOM 684 O O . ASN A 1 91 ? -23.322 12.085 -6.270 1.00 17.94 90 ASN A O 1
ATOM 689 N N . MET A 1 92 ? -21.191 11.616 -6.907 1.00 15.53 91 MET A N 1
ATOM 690 C CA . MET A 1 92 ? -20.685 11.169 -5.608 1.00 15.64 91 MET A CA 1
ATOM 691 C C . MET A 1 92 ? -20.748 12.265 -4.545 1.00 19.46 91 MET A C 1
ATOM 692 O O . MET A 1 92 ? -21.277 12.019 -3.461 1.00 19.88 91 MET A O 1
ATOM 697 N N . ILE A 1 93 ? -20.294 13.488 -4.879 1.00 15.54 92 ILE A N 1
ATOM 698 C CA . ILE A 1 93 ? -20.324 14.622 -3.950 1.00 14.70 92 ILE A CA 1
ATOM 699 C C . ILE A 1 93 ? -21.764 15.054 -3.626 1.00 16.83 92 ILE A C 1
ATOM 700 O O . ILE A 1 93 ? -22.075 15.203 -2.452 1.00 16.02 92 ILE A O 1
ATOM 705 N N . THR A 1 94 ? -22.627 15.270 -4.641 1.00 13.53 93 THR A N 1
ATOM 706 C CA . THR A 1 94 ? -24.010 15.717 -4.404 1.00 13.90 93 THR A CA 1
ATOM 707 C C . THR A 1 94 ? -24.944 14.644 -3.840 1.00 16.94 93 THR A C 1
ATOM 708 O O . THR A 1 94 ? -26.026 14.980 -3.380 1.00 17.53 93 THR A O 1
ATOM 712 N N . GLY A 1 95 ? -24.587 13.373 -3.976 1.00 14.55 94 GLY A N 1
ATOM 713 C CA . GLY A 1 95 ? -25.464 12.280 -3.552 1.00 14.47 94 GLY A CA 1
ATOM 714 C C . GLY A 1 95 ? -26.644 12.125 -4.502 1.00 18.27 94 GLY A C 1
ATOM 715 O O . GLY A 1 95 ? -27.646 11.480 -4.157 1.00 16.39 94 GLY A O 1
ATOM 716 N N . ALA A 1 96 ? -26.519 12.697 -5.735 1.00 14.92 95 ALA A N 1
ATOM 717 C CA . ALA A 1 96 ? -27.574 12.661 -6.761 1.00 15.38 95 ALA A CA 1
ATOM 718 C C . ALA A 1 96 ? -27.937 11.227 -7.147 1.00 19.97 95 ALA A C 1
ATOM 719 O O . ALA A 1 96 ? -29.091 10.946 -7.431 1.00 20.11 95 ALA A O 1
ATOM 721 N N . ALA A 1 97 ? -26.979 10.313 -7.073 1.00 17.98 96 ALA A N 1
ATOM 722 C CA . ALA A 1 97 ? -27.218 8.891 -7.294 1.00 19.44 96 ALA A CA 1
ATOM 723 C C . ALA A 1 97 ? -26.810 8.194 -6.008 1.00 22.99 96 ALA A C 1
ATOM 724 O O . ALA A 1 97 ? -25.661 8.317 -5.593 1.00 23.42 96 ALA A O 1
ATOM 726 N N . GLN A 1 98 ? -27.755 7.526 -5.340 1.00 19.19 97 GLN A N 1
ATOM 727 C CA . GLN A 1 98 ? -27.478 6.800 -4.099 1.00 19.28 97 GLN A CA 1
ATOM 728 C C . GLN A 1 98 ? -26.636 5.559 -4.412 1.00 21.33 97 GLN A C 1
ATOM 729 O O . GLN A 1 98 ? -26.937 4.844 -5.365 1.00 18.68 97 GLN A O 1
ATOM 735 N N . MET A 1 99 ? -25.572 5.320 -3.639 1.00 17.70 98 MET A N 1
ATOM 736 C CA . MET A 1 99 ? -24.753 4.128 -3.823 1.00 18.70 98 MET A CA 1
ATOM 737 C C . MET A 1 99 ? -24.622 3.368 -2.508 1.00 21.01 98 MET A C 1
ATOM 738 O O . MET A 1 99 ? -23.765 3.690 -1.682 1.00 18.64 98 MET A O 1
ATOM 743 N N . ASP A 1 100 ? -25.466 2.339 -2.332 1.00 16.65 99 ASP A N 1
ATOM 744 C CA . ASP A 1 100 ? -25.416 1.434 -1.176 1.00 14.69 99 ASP A CA 1
ATOM 745 C C . ASP A 1 100 ? -24.196 0.531 -1.330 1.00 16.59 99 ASP A C 1
ATOM 746 O O . ASP A 1 100 ? -23.665 0.040 -0.355 1.00 15.25 99 ASP A O 1
ATOM 751 N N . GLY A 1 101 ? -23.767 0.356 -2.570 1.00 13.54 100 GLY A N 1
ATOM 752 C CA . GLY A 1 101 ? -22.576 -0.384 -2.952 1.00 12.39 100 GLY A CA 1
ATOM 753 C C . GLY A 1 101 ? -22.107 0.077 -4.320 1.00 15.38 100 GLY A C 1
ATOM 754 O O . GLY A 1 101 ? -22.919 0.572 -5.115 1.00 13.78 100 GLY A O 1
ATOM 755 N N . ALA A 1 102 ? -20.783 -0.055 -4.605 1.00 9.88 101 ALA A N 1
ATOM 756 C CA . ALA A 1 102 ? -20.236 0.298 -5.916 1.00 8.43 101 ALA A CA 1
ATOM 757 C C . ALA A 1 102 ? -19.512 -0.908 -6.554 1.00 13.91 101 ALA A C 1
ATOM 758 O O . ALA A 1 102 ? -18.951 -1.755 -5.842 1.00 14.10 101 ALA A O 1
ATOM 760 N N . ILE A 1 103 ? -19.574 -1.013 -7.898 1.00 11.12 102 ILE A N 1
ATOM 761 C CA . ILE A 1 103 ? -18.859 -2.032 -8.660 1.00 10.95 102 ILE A CA 1
ATOM 762 C C . ILE A 1 103 ? -17.676 -1.296 -9.267 1.00 14.62 102 ILE A C 1
ATOM 763 O O . ILE A 1 103 ? -17.869 -0.481 -10.162 1.00 13.62 102 ILE A O 1
ATOM 768 N N . LEU A 1 104 ? -16.466 -1.507 -8.721 1.00 11.23 103 LEU A N 1
ATOM 769 C CA . LEU A 1 104 ? -15.292 -0.855 -9.270 1.00 11.60 103 LEU A CA 1
ATOM 770 C C . LEU A 1 104 ? -14.794 -1.688 -10.461 1.00 17.69 103 LEU A C 1
ATOM 771 O O . LEU A 1 104 ? -14.401 -2.839 -10.292 1.00 16.94 103 LEU A O 1
ATOM 776 N N . VAL A 1 105 ? -14.843 -1.105 -11.657 1.00 15.95 104 VAL A N 1
ATOM 777 C CA . VAL A 1 105 ? -14.384 -1.788 -12.881 1.00 15.75 104 VAL A CA 1
ATOM 778 C C . VAL A 1 105 ? -12.905 -1.426 -13.110 1.00 17.18 104 VAL A C 1
ATOM 779 O O . VAL A 1 105 ? -12.588 -0.248 -13.182 1.00 14.04 104 VAL A O 1
ATOM 783 N N . VAL A 1 106 ? -12.011 -2.459 -13.190 1.00 14.91 105 VAL A N 1
ATOM 784 C CA . VAL A 1 106 ? -10.567 -2.308 -13.422 1.00 13.43 105 VAL A CA 1
ATOM 785 C C . VAL A 1 106 ? -10.189 -3.190 -14.624 1.00 17.49 105 VAL A C 1
ATOM 786 O O . VAL A 1 106 ? -10.405 -4.410 -14.583 1.00 16.46 105 VAL A O 1
ATOM 790 N N . ALA A 1 107 ? -9.631 -2.572 -15.684 1.00 15.06 106 ALA A N 1
ATOM 791 C CA . ALA A 1 107 ? -9.208 -3.292 -16.892 1.00 15.74 106 ALA A CA 1
ATOM 792 C C . ALA A 1 107 ? -7.936 -4.102 -16.567 1.00 20.77 106 ALA A C 1
ATOM 793 O O . ALA A 1 107 ? -6.965 -3.515 -16.114 1.00 19.68 106 ALA A O 1
ATOM 795 N N . ALA A 1 108 ? -7.950 -5.429 -16.766 1.00 20.86 107 ALA A N 1
ATOM 796 C CA . ALA A 1 108 ? -6.805 -6.327 -16.497 1.00 21.59 107 ALA A CA 1
ATOM 797 C C . ALA A 1 108 ? -5.573 -5.972 -17.339 1.00 28.52 107 ALA A C 1
ATOM 798 O O . ALA A 1 108 ? -4.433 -6.215 -16.921 1.00 29.66 107 ALA A O 1
ATOM 800 N N . THR A 1 109 ? -5.822 -5.348 -18.500 1.00 25.89 108 THR A N 1
ATOM 801 C CA . THR A 1 109 ? -4.861 -4.907 -19.512 1.00 26.07 108 THR A CA 1
ATOM 802 C C . THR A 1 109 ? -4.078 -3.665 -19.105 1.00 31.35 108 THR A C 1
ATOM 803 O O . THR A 1 109 ? -2.926 -3.502 -19.517 1.00 32.66 108 THR A O 1
ATOM 807 N N . ASP A 1 110 ? -4.700 -2.762 -18.340 1.00 26.67 109 ASP A N 1
ATOM 808 C CA . ASP A 1 110 ? -4.018 -1.550 -17.906 1.00 25.18 109 ASP A CA 1
ATOM 809 C C . ASP A 1 110 ? -3.746 -1.544 -16.412 1.00 25.70 109 ASP A C 1
ATOM 810 O O . ASP A 1 110 ? -2.910 -0.762 -15.950 1.00 24.98 109 ASP A O 1
ATOM 815 N N . GLY A 1 111 ? -4.499 -2.343 -15.655 1.00 21.62 110 GLY A N 1
ATOM 816 C CA . GLY A 1 111 ? -4.441 -2.311 -14.192 1.00 21.23 110 GLY A CA 1
ATOM 817 C C . GLY A 1 111 ? -4.954 -0.975 -13.652 1.00 24.41 110 GLY A C 1
ATOM 818 O O . GLY A 1 111 ? -5.452 -0.144 -14.433 1.00 23.55 110 GLY A O 1
ATOM 819 N N . PRO A 1 112 ? -4.839 -0.703 -12.324 1.00 20.25 111 PRO A N 1
ATOM 820 C CA . PRO A 1 112 ? -5.333 0.584 -11.787 1.00 19.69 111 PRO A CA 1
ATOM 821 C C . PRO A 1 112 ? -4.789 1.808 -12.506 1.00 26.00 111 PRO A C 1
ATOM 822 O O . PRO A 1 112 ? -3.607 1.851 -12.836 1.00 27.01 111 PRO A O 1
ATOM 826 N N . MET A 1 113 ? -5.668 2.804 -12.754 1.00 21.54 112 MET A N 1
ATOM 827 C CA . MET A 1 113 ? -5.339 4.036 -13.462 1.00 20.09 112 MET A CA 1
ATOM 828 C C . MET A 1 113 ? -5.710 5.262 -12.618 1.00 21.87 112 MET A C 1
ATOM 829 O O . MET A 1 113 ? -6.255 5.057 -11.538 1.00 22.69 112 MET A O 1
ATOM 834 N N . PRO A 1 114 ? -5.418 6.532 -13.004 1.00 17.65 113 PRO A N 1
ATOM 835 C CA . PRO A 1 114 ? -5.690 7.652 -12.077 1.00 16.99 113 PRO A CA 1
ATOM 836 C C . PRO A 1 114 ? -7.140 7.796 -11.540 1.00 19.91 113 PRO A C 1
ATOM 837 O O . PRO A 1 114 ? -7.305 8.154 -10.380 1.00 17.44 113 PRO A O 1
ATOM 841 N N . GLN A 1 115 ? -8.173 7.531 -12.363 1.00 16.06 114 GLN A N 1
ATOM 842 C CA . GLN A 1 115 ? -9.579 7.661 -11.924 1.00 16.63 114 GLN A CA 1
ATOM 843 C C . GLN A 1 115 ? -9.981 6.470 -11.063 1.00 19.81 114 GLN A C 1
ATOM 844 O O . GLN A 1 115 ? -10.916 6.602 -10.272 1.00 20.09 114 GLN A O 1
ATOM 850 N N . THR A 1 116 ? -9.263 5.320 -11.179 1.00 15.83 115 THR A N 1
ATOM 851 C CA . THR A 1 116 ? -9.504 4.140 -10.329 1.00 15.39 115 THR A CA 1
ATOM 852 C C . THR A 1 116 ? -9.256 4.583 -8.879 1.00 19.37 115 THR A C 1
ATOM 853 O O . THR A 1 116 ? -10.108 4.398 -8.007 1.00 18.06 115 THR A O 1
ATOM 857 N N . ARG A 1 117 ? -8.091 5.199 -8.642 1.00 17.40 116 ARG A N 1
ATOM 858 C CA . ARG A 1 117 ? -7.684 5.707 -7.333 1.00 16.79 116 ARG A CA 1
ATOM 859 C C . ARG A 1 117 ? -8.663 6.804 -6.864 1.00 18.63 116 ARG A C 1
ATOM 860 O O . ARG A 1 117 ? -9.134 6.777 -5.722 1.00 16.74 116 ARG A O 1
ATOM 868 N N . GLU A 1 118 ? -8.917 7.793 -7.728 1.00 15.35 117 GLU A N 1
ATOM 869 C CA . GLU A 1 118 ? -9.823 8.890 -7.389 1.00 15.18 117 GLU A CA 1
ATOM 870 C C . GLU A 1 118 ? -11.233 8.431 -7.012 1.00 14.86 117 GLU A C 1
ATOM 871 O O . GLU A 1 118 ? -11.802 8.962 -6.057 1.00 13.63 117 GLU A O 1
ATOM 877 N N . HIS A 1 119 ? -11.790 7.451 -7.730 1.00 12.24 118 HIS A N 1
ATOM 878 C CA . HIS A 1 119 ? -13.141 6.972 -7.392 1.00 11.92 118 HIS A CA 1
ATOM 879 C C . HIS A 1 119 ? -13.189 6.233 -6.032 1.00 15.38 118 HIS A C 1
ATOM 880 O O . HIS A 1 119 ? -14.173 6.386 -5.300 1.00 12.91 118 HIS A O 1
ATOM 887 N N . ILE A 1 120 ? -12.120 5.475 -5.683 1.00 13.99 119 ILE A N 1
ATOM 888 C CA . ILE A 1 120 ? -12.005 4.769 -4.377 1.00 12.81 119 ILE A CA 1
ATOM 889 C C . ILE A 1 120 ? -11.907 5.828 -3.266 1.00 15.82 119 ILE A C 1
ATOM 890 O O . ILE A 1 120 ? -12.602 5.730 -2.249 1.00 13.86 119 ILE A O 1
ATOM 895 N N . LEU A 1 121 ? -11.036 6.837 -3.479 1.00 16.11 120 LEU A N 1
ATOM 896 C CA . LEU A 1 121 ? -10.798 7.953 -2.549 1.00 17.25 120 LEU A CA 1
ATOM 897 C C . LEU A 1 121 ? -12.107 8.716 -2.289 1.00 19.84 120 LEU A C 1
ATOM 898 O O . LEU A 1 121 ? -12.459 8.933 -1.127 1.00 18.44 120 LEU A O 1
ATOM 903 N N . LEU A 1 122 ? -12.814 9.139 -3.361 1.00 18.26 121 LEU A N 1
ATOM 904 C CA . LEU A 1 122 ? -14.093 9.860 -3.263 1.00 18.63 121 LEU A CA 1
ATOM 905 C C . LEU A 1 122 ? -15.128 8.974 -2.581 1.00 18.23 121 LEU A C 1
ATOM 906 O O . LEU A 1 122 ? -15.860 9.482 -1.740 1.00 14.76 121 LEU A O 1
ATOM 911 N N . GLY A 1 123 ? -15.167 7.675 -2.963 1.00 14.23 122 GLY A N 1
ATOM 912 C CA . GLY A 1 123 ? -16.036 6.655 -2.376 1.00 13.88 122 GLY A CA 1
ATOM 913 C C . GLY A 1 123 ? -15.928 6.653 -0.865 1.00 17.21 122 GLY A C 1
ATOM 914 O O . GLY A 1 123 ? -16.933 6.753 -0.170 1.00 17.06 122 GLY A O 1
ATOM 915 N N . ARG A 1 124 ? -14.703 6.650 -0.351 1.00 15.93 123 ARG A N 1
ATOM 916 C CA . ARG A 1 124 ? -14.465 6.726 1.088 1.00 17.36 123 ARG A CA 1
ATOM 917 C C . ARG A 1 124 ? -14.959 8.073 1.670 1.00 20.75 123 ARG A C 1
ATOM 918 O O . ARG A 1 124 ? -15.722 8.082 2.633 1.00 20.62 123 ARG A O 1
ATOM 926 N N . GLN A 1 125 ? -14.567 9.185 1.073 1.00 18.37 124 GLN A N 1
ATOM 927 C CA . GLN A 1 125 ? -14.947 10.511 1.577 1.00 19.16 124 GLN A CA 1
ATOM 928 C C . GLN A 1 125 ? -16.459 10.779 1.617 1.00 22.25 124 GLN A C 1
ATOM 929 O O . GLN A 1 125 ? -16.944 11.321 2.613 1.00 21.01 124 GLN A O 1
ATOM 935 N N . VAL A 1 126 ? -17.210 10.339 0.569 1.00 18.20 125 VAL A N 1
ATOM 936 C CA . VAL A 1 126 ? -18.665 10.571 0.465 1.00 17.23 125 VAL A CA 1
ATOM 937 C C . VAL A 1 126 ? -19.509 9.514 1.192 1.00 21.57 125 VAL A C 1
ATOM 938 O O . VAL A 1 126 ? -20.740 9.632 1.223 1.00 23.88 125 VAL A O 1
ATOM 942 N N . GLY A 1 127 ? -18.863 8.483 1.715 1.00 17.50 126 GLY A N 1
ATOM 943 C CA . GLY A 1 127 ? -19.538 7.420 2.455 1.00 17.07 126 GLY A CA 1
ATOM 944 C C . GLY A 1 127 ? -20.064 6.223 1.676 1.00 18.65 126 GLY A C 1
ATOM 945 O O . GLY A 1 127 ? -21.008 5.594 2.147 1.00 16.82 126 GLY A O 1
ATOM 946 N N . VAL A 1 128 ? -19.480 5.868 0.500 1.00 14.82 127 VAL A N 1
ATOM 947 C CA . VAL A 1 128 ? -19.900 4.644 -0.244 1.00 14.00 127 VAL A CA 1
ATOM 948 C C . VAL A 1 128 ? -19.453 3.492 0.657 1.00 16.49 127 VAL A C 1
ATOM 949 O O . VAL A 1 128 ? -18.247 3.373 0.930 1.00 15.84 127 VAL A O 1
ATOM 953 N N . PRO A 1 129 ? -20.390 2.708 1.236 1.00 13.48 128 PRO A N 1
ATOM 954 C CA . PRO A 1 129 ? -19.965 1.761 2.285 1.00 14.14 128 PRO A CA 1
ATOM 955 C C . PRO A 1 129 ? -19.278 0.479 1.830 1.00 17.87 128 PRO A C 1
ATOM 956 O O . PRO A 1 129 ? -18.491 -0.081 2.601 1.00 16.26 128 PRO A O 1
ATOM 960 N N . TYR A 1 130 ? -19.608 -0.017 0.627 1.00 14.89 129 TYR A N 1
ATOM 961 C CA . TYR A 1 130 ? -19.061 -1.269 0.103 1.00 13.98 129 TYR A CA 1
ATOM 962 C C . TYR A 1 130 ? -18.654 -1.128 -1.346 1.00 15.39 129 TYR A C 1
ATOM 963 O O . TYR A 1 130 ? -19.348 -0.469 -2.113 1.00 12.40 129 TYR A O 1
ATOM 972 N N . ILE A 1 131 ? -17.559 -1.816 -1.724 1.00 12.20 130 ILE A N 1
ATOM 973 C CA . ILE A 1 131 ? -17.051 -1.907 -3.096 1.00 10.08 130 ILE A CA 1
ATOM 974 C C . ILE A 1 131 ? -16.729 -3.373 -3.395 1.00 16.28 130 ILE A C 1
ATOM 975 O O . ILE A 1 131 ? -16.059 -4.041 -2.608 1.00 15.00 130 ILE A O 1
ATOM 980 N N . ILE A 1 132 ? -17.195 -3.837 -4.559 1.00 13.80 131 ILE A N 1
ATOM 981 C CA . ILE A 1 132 ? -16.924 -5.139 -5.150 1.00 13.49 131 ILE A CA 1
ATOM 982 C C . ILE A 1 132 ? -16.182 -4.810 -6.446 1.00 15.67 131 ILE A C 1
ATOM 983 O O . ILE A 1 132 ? -16.479 -3.801 -7.075 1.00 13.27 131 ILE A O 1
ATOM 988 N N . VAL A 1 133 ? -15.210 -5.641 -6.835 1.00 13.62 132 VAL A N 1
ATOM 989 C CA . VAL A 1 133 ? -14.402 -5.373 -8.021 1.00 12.24 132 VAL A CA 1
ATOM 990 C C . VAL A 1 133 ? -14.723 -6.343 -9.145 1.00 16.72 132 VAL A C 1
ATOM 991 O O . VAL A 1 133 ? -14.823 -7.561 -8.921 1.00 15.19 132 VAL A O 1
ATOM 995 N N . PHE A 1 134 ? -14.891 -5.777 -10.357 1.00 14.13 133 PHE A N 1
ATOM 996 C CA . PHE A 1 134 ? -14.998 -6.541 -11.584 1.00 14.29 133 PHE A CA 1
ATOM 997 C C . PHE A 1 134 ? -13.716 -6.265 -12.369 1.00 19.91 133 PHE A C 1
ATOM 998 O O . PHE A 1 134 ? -13.497 -5.146 -12.856 1.00 19.36 133 PHE A O 1
ATOM 1006 N N . LEU A 1 135 ? -12.831 -7.271 -12.389 1.00 17.39 134 LEU A N 1
ATOM 1007 C CA . LEU A 1 135 ? -11.562 -7.223 -13.113 1.00 18.26 134 LEU A CA 1
ATOM 1008 C C . LEU A 1 135 ? -11.918 -7.570 -14.569 1.00 21.95 134 LEU A C 1
ATOM 1009 O O . LEU A 1 135 ? -12.207 -8.721 -14.898 1.00 21.75 134 LEU A O 1
ATOM 1014 N N . ASN A 1 136 ? -11.976 -6.541 -15.400 1.00 20.10 135 ASN A N 1
ATOM 1015 C CA . ASN A 1 136 ? -12.457 -6.626 -16.772 1.00 20.52 135 ASN A CA 1
ATOM 1016 C C . ASN A 1 136 ? -11.355 -6.851 -17.807 1.00 23.87 135 ASN A C 1
ATOM 1017 O O . ASN A 1 136 ? -10.184 -6.666 -17.521 1.00 22.27 135 ASN A O 1
ATOM 1022 N N . LYS A 1 137 ? -11.760 -7.249 -19.019 1.00 21.77 136 LYS A N 1
ATOM 1023 C CA . LYS A 1 137 ? -10.909 -7.505 -20.181 1.00 19.96 136 LYS A CA 1
ATOM 1024 C C . LYS A 1 137 ? -9.973 -8.697 -19.946 1.00 27.00 136 LYS A C 1
ATOM 1025 O O . LYS A 1 137 ? -8.897 -8.763 -20.538 1.00 28.78 136 LYS A O 1
ATOM 1031 N N . CYS A 1 138 ? -10.433 -9.695 -19.159 1.00 24.79 137 CYS A N 1
ATOM 1032 C CA . CYS A 1 138 ? -9.645 -10.914 -18.904 1.00 24.92 137 CYS A CA 1
ATOM 1033 C C . CYS A 1 138 ? -9.525 -11.837 -20.136 1.00 33.25 137 CYS A C 1
ATOM 1034 O O . CYS A 1 138 ? -8.684 -12.745 -20.146 1.00 32.82 137 CYS A O 1
ATOM 1037 N N . ASP A 1 139 ? -10.305 -11.545 -21.202 1.00 31.41 138 ASP A N 1
ATOM 1038 C CA . ASP A 1 139 ? -10.257 -12.230 -22.495 1.00 31.03 138 ASP A CA 1
ATOM 1039 C C . ASP A 1 139 ? -8.993 -11.781 -23.268 1.00 38.42 138 ASP A C 1
ATOM 1040 O O . ASP A 1 139 ? -8.594 -12.441 -24.235 1.00 39.29 138 ASP A O 1
ATOM 1045 N N . MET A 1 140 ? -8.380 -10.651 -22.838 1.00 35.67 139 MET A N 1
ATOM 1046 C CA . MET A 1 140 ? -7.177 -10.057 -23.425 1.00 35.91 139 MET A CA 1
ATOM 1047 C C . MET A 1 140 ? -5.881 -10.426 -22.653 1.00 42.63 139 MET A C 1
ATOM 1048 O O . MET A 1 140 ? -4.786 -10.055 -23.088 1.00 41.20 139 MET A O 1
ATOM 1053 N N . VAL A 1 141 ? -6.012 -11.092 -21.485 1.00 42.83 140 VAL A N 1
ATOM 1054 C CA . VAL A 1 141 ? -4.893 -11.489 -20.617 1.00 44.02 140 VAL A CA 1
ATOM 1055 C C . VAL A 1 141 ? -5.015 -12.993 -20.343 1.00 52.89 140 VAL A C 1
ATOM 1056 O O . VAL A 1 141 ? -5.824 -13.409 -19.512 1.00 52.69 140 VAL A O 1
ATOM 1060 N N . ASP A 1 142 ? -4.211 -13.798 -21.064 1.00 53.56 141 ASP A N 1
ATOM 1061 C CA . ASP A 1 142 ? -4.190 -15.267 -20.992 1.00 55.03 141 ASP A CA 1
ATOM 1062 C C . ASP A 1 142 ? -3.242 -15.829 -19.915 1.00 62.34 141 ASP A C 1
ATOM 1063 O O . ASP A 1 142 ? -3.340 -17.021 -19.586 1.00 62.37 141 ASP A O 1
ATOM 1068 N N . ASP A 1 143 ? -2.341 -14.978 -19.357 1.00 59.95 142 ASP A N 1
ATOM 1069 C CA . ASP A 1 143 ? -1.418 -15.387 -18.293 1.00 60.06 142 ASP A CA 1
ATOM 1070 C C . ASP A 1 143 ? -2.107 -15.374 -16.910 1.00 65.02 142 ASP A C 1
ATOM 1071 O O . ASP A 1 143 ? -3.333 -15.266 -16.830 1.00 65.11 142 ASP A O 1
ATOM 1076 N N . GLU A 1 144 ? -1.313 -15.485 -15.832 1.00 61.40 143 GLU A N 1
ATOM 1077 C CA . GLU A 1 144 ? -1.800 -15.443 -14.457 1.00 60.97 143 GLU A CA 1
ATOM 1078 C C . GLU A 1 144 ? -0.942 -14.492 -13.626 1.00 65.62 143 GLU A C 1
ATOM 1079 O O . GLU A 1 144 ? -1.468 -13.849 -12.727 1.00 65.70 143 GLU A O 1
ATOM 1085 N N . GLU A 1 145 ? 0.364 -14.371 -13.953 1.00 61.80 144 GLU A N 1
ATOM 1086 C CA . GLU A 1 145 ? 1.311 -13.489 -13.259 1.00 60.74 144 GLU A CA 1
ATOM 1087 C C . GLU A 1 145 ? 0.857 -12.032 -13.291 1.00 61.52 144 GLU A C 1
ATOM 1088 O O . GLU A 1 145 ? 1.019 -11.331 -12.291 1.00 61.40 144 GLU A O 1
ATOM 1094 N N . LEU A 1 146 ? 0.286 -11.580 -14.424 1.00 54.85 145 LEU A N 1
ATOM 1095 C CA . LEU A 1 146 ? -0.230 -10.217 -14.523 1.00 52.83 145 LEU A CA 1
ATOM 1096 C C . LEU A 1 146 ? -1.603 -10.109 -13.850 1.00 50.45 145 LEU A C 1
ATOM 1097 O O . LEU A 1 146 ? -1.875 -9.086 -13.233 1.00 50.22 145 LEU A O 1
ATOM 1102 N N . LEU A 1 147 ? -2.446 -11.160 -13.949 1.00 42.82 146 LEU A N 1
ATOM 1103 C CA . LEU A 1 147 ? -3.778 -11.203 -13.334 1.00 41.29 146 LEU A CA 1
ATOM 1104 C C . LEU A 1 147 ? -3.710 -11.180 -11.791 1.00 42.49 146 LEU A C 1
ATOM 1105 O O . LEU A 1 147 ? -4.347 -10.325 -11.172 1.00 39.58 146 LEU A O 1
ATOM 1110 N N . GLU A 1 148 ? -2.908 -12.087 -11.181 1.00 38.45 147 GLU A N 1
ATOM 1111 C CA . GLU A 1 148 ? -2.713 -12.124 -9.732 1.00 38.21 147 GLU A CA 1
ATOM 1112 C C . GLU A 1 148 ? -2.060 -10.827 -9.223 1.00 40.19 147 GLU A C 1
ATOM 1113 O O . GLU A 1 148 ? -2.402 -10.373 -8.136 1.00 41.70 147 GLU A O 1
ATOM 1119 N N . LEU A 1 149 ? -1.212 -10.192 -10.057 1.00 33.74 148 LEU A N 1
ATOM 1120 C CA . LEU A 1 149 ? -0.532 -8.920 -9.788 1.00 33.00 148 LEU A CA 1
ATOM 1121 C C . LEU A 1 149 ? -1.514 -7.752 -9.738 1.00 31.52 148 LEU A C 1
ATOM 1122 O O . LEU A 1 149 ? -1.404 -6.912 -8.847 1.00 29.45 148 LEU A O 1
ATOM 1127 N N . VAL A 1 150 ? -2.425 -7.658 -10.725 1.00 26.54 149 VAL A N 1
ATOM 1128 C CA . VAL A 1 150 ? -3.420 -6.576 -10.764 1.00 26.45 149 VAL A CA 1
ATOM 1129 C C . VAL A 1 150 ? -4.389 -6.750 -9.579 1.00 24.73 149 VAL A C 1
ATOM 1130 O O . VAL A 1 150 ? -4.704 -5.775 -8.914 1.00 22.72 149 VAL A O 1
ATOM 1134 N N . GLU A 1 151 ? -4.778 -7.991 -9.273 1.00 23.36 150 GLU A N 1
ATOM 1135 C CA . GLU A 1 151 ? -5.639 -8.295 -8.127 1.00 24.07 150 GLU A CA 1
ATOM 1136 C C . GLU A 1 151 ? -5.005 -7.747 -6.852 1.00 29.32 150 GLU A C 1
ATOM 1137 O O . GLU A 1 151 ? -5.651 -6.985 -6.134 1.00 27.70 150 GLU A O 1
ATOM 1143 N N . MET A 1 152 ? -3.700 -8.056 -6.640 1.00 28.30 151 MET A N 1
ATOM 1144 C CA . MET A 1 152 ? -2.867 -7.636 -5.511 1.00 28.87 151 MET A CA 1
ATOM 1145 C C . MET A 1 152 ? -2.815 -6.102 -5.439 1.00 27.44 151 MET A C 1
ATOM 1146 O O . MET A 1 152 ? -3.037 -5.538 -4.369 1.00 26.07 151 MET A O 1
ATOM 1151 N N . GLU A 1 153 ? -2.563 -5.424 -6.582 1.00 20.88 152 GLU A N 1
ATOM 1152 C CA . GLU A 1 153 ? -2.534 -3.960 -6.640 1.00 19.80 152 GLU A CA 1
ATOM 1153 C C . GLU A 1 153 ? -3.900 -3.369 -6.302 1.00 21.04 152 GLU A C 1
ATOM 1154 O O . GLU A 1 153 ? -3.943 -2.321 -5.664 1.00 19.48 152 GLU A O 1
ATOM 1160 N N . VAL A 1 154 ? -5.014 -4.015 -6.754 1.00 16.81 153 VAL A N 1
ATOM 1161 C CA . VAL A 1 154 ? -6.368 -3.488 -6.458 1.00 15.41 153 VAL A CA 1
ATOM 1162 C C . VAL A 1 154 ? -6.661 -3.570 -4.938 1.00 17.61 153 VAL A C 1
ATOM 1163 O O . VAL A 1 154 ? -7.116 -2.588 -4.350 1.00 16.42 153 VAL A O 1
ATOM 1167 N N . ARG A 1 155 ? -6.362 -4.728 -4.315 1.00 15.91 154 ARG A N 1
ATOM 1168 C CA . ARG A 1 155 ? -6.552 -4.944 -2.875 1.00 16.34 154 ARG A CA 1
ATOM 1169 C C . ARG A 1 155 ? -5.772 -3.934 -2.067 1.00 20.50 154 ARG A C 1
ATOM 1170 O O . ARG A 1 155 ? -6.353 -3.335 -1.178 1.00 19.28 154 ARG A O 1
ATOM 1178 N N . GLU A 1 156 ? -4.474 -3.688 -2.412 1.00 18.86 155 GLU A N 1
ATOM 1179 C CA . GLU A 1 156 ? -3.627 -2.688 -1.731 1.00 17.89 155 GLU A CA 1
ATOM 1180 C C . GLU A 1 156 ? -4.200 -1.282 -1.884 1.00 20.07 155 GLU A C 1
ATOM 1181 O O . GLU A 1 156 ? -4.214 -0.531 -0.911 1.00 19.54 155 GLU A O 1
ATOM 1187 N N . LEU A 1 157 ? -4.667 -0.915 -3.107 1.00 17.72 156 LEU A N 1
ATOM 1188 C CA . LEU A 1 157 ? -5.268 0.398 -3.403 1.00 17.33 156 LEU A CA 1
ATOM 1189 C C . LEU A 1 157 ? -6.517 0.608 -2.523 1.00 18.82 156 LEU A C 1
ATOM 1190 O O . LEU A 1 157 ? -6.692 1.683 -1.947 1.00 17.66 156 LEU A O 1
ATOM 1195 N N . LEU A 1 158 ? -7.426 -0.401 -2.487 1.00 14.34 157 LEU A N 1
ATOM 1196 C CA . LEU A 1 158 ? -8.631 -0.351 -1.643 1.00 12.09 157 LEU A CA 1
ATOM 1197 C C . LEU A 1 158 ? -8.238 -0.174 -0.160 1.00 16.70 157 LEU A C 1
ATOM 1198 O O . LEU A 1 158 ? -8.811 0.669 0.532 1.00 15.33 157 LEU A O 1
ATOM 1203 N N . SER A 1 159 ? -7.239 -0.957 0.318 1.00 15.47 158 SER A N 1
ATOM 1204 C CA . SER A 1 159 ? -6.781 -0.874 1.717 1.00 15.06 158 SER A CA 1
ATOM 1205 C C . SER A 1 159 ? -6.136 0.464 2.038 1.00 20.16 158 SER A C 1
ATOM 1206 O O . SER A 1 159 ? -6.308 0.951 3.145 1.00 19.11 158 SER A O 1
ATOM 1209 N N . GLN A 1 160 ? -5.461 1.097 1.049 1.00 19.95 159 GLN A N 1
ATOM 1210 C CA . GLN A 1 160 ? -4.851 2.437 1.187 1.00 21.02 159 GLN A CA 1
ATOM 1211 C C . GLN A 1 160 ? -5.925 3.492 1.572 1.00 24.81 159 GLN A C 1
ATOM 1212 O O . GLN A 1 160 ? -5.614 4.453 2.280 1.00 24.67 159 GLN A O 1
ATOM 1218 N N . TYR A 1 161 ? -7.198 3.283 1.147 1.00 21.70 160 TYR A N 1
ATOM 1219 C CA . TYR A 1 161 ? -8.310 4.211 1.428 1.00 20.71 160 TYR A CA 1
ATOM 1220 C C . TYR A 1 161 ? -9.357 3.623 2.392 1.00 23.69 160 TYR A C 1
ATOM 1221 O O . TYR A 1 161 ? -10.538 3.984 2.361 1.00 21.09 160 TYR A O 1
ATOM 1230 N N . ASP A 1 162 ? -8.881 2.726 3.280 1.00 21.45 161 ASP A N 1
ATOM 1231 C CA . ASP A 1 162 ? -9.617 2.109 4.385 1.00 22.06 161 ASP A CA 1
ATOM 1232 C C . ASP A 1 162 ? -10.721 1.121 3.978 1.00 24.66 161 ASP A C 1
ATOM 1233 O O . ASP A 1 162 ? -11.471 0.684 4.851 1.00 26.20 161 ASP A O 1
ATOM 1238 N N . PHE A 1 163 ? -10.772 0.691 2.697 1.00 17.63 162 PHE A N 1
ATOM 1239 C CA . PHE A 1 163 ? -11.704 -0.362 2.289 1.00 14.64 162 PHE A CA 1
ATOM 1240 C C . PHE A 1 163 ? -11.038 -1.710 2.637 1.00 19.65 162 PHE A C 1
ATOM 1241 O O . PHE A 1 163 ? -9.811 -1.786 2.600 1.00 21.15 162 PHE A O 1
ATOM 1249 N N . PRO A 1 164 ? -11.780 -2.778 2.999 1.00 15.65 163 PRO A N 1
ATOM 1250 C CA . PRO A 1 164 ? -11.102 -4.047 3.342 1.00 15.41 163 PRO A CA 1
ATOM 1251 C C . PRO A 1 164 ? -10.656 -4.860 2.119 1.00 18.66 163 PRO A C 1
ATOM 1252 O O . PRO A 1 164 ? -11.311 -5.832 1.729 1.00 17.73 163 PRO A O 1
ATOM 1256 N N . GLY A 1 165 ? -9.511 -4.472 1.556 1.00 14.59 164 GLY A N 1
ATOM 1257 C CA . GLY A 1 165 ? -8.917 -5.089 0.368 1.00 14.67 164 GLY A CA 1
ATOM 1258 C C . GLY A 1 165 ? -8.807 -6.600 0.395 1.00 17.78 164 GLY A C 1
ATOM 1259 O O . GLY A 1 165 ? -9.065 -7.253 -0.615 1.00 16.92 164 GLY A O 1
ATOM 1260 N N . ASP A 1 166 ? -8.435 -7.173 1.554 1.00 16.42 165 ASP A N 1
ATOM 1261 C CA . ASP A 1 166 ? -8.294 -8.625 1.768 1.00 16.64 165 ASP A CA 1
ATOM 1262 C C . ASP A 1 166 ? -9.606 -9.368 1.672 1.00 20.46 165 ASP A C 1
ATOM 1263 O O . ASP A 1 166 ? -9.607 -10.532 1.260 1.00 21.86 165 ASP A O 1
ATOM 1268 N N . ASP A 1 167 ? -10.718 -8.719 2.081 1.00 16.66 166 ASP A N 1
ATOM 1269 C CA . ASP A 1 167 ? -12.050 -9.329 2.089 1.00 17.38 166 ASP A CA 1
ATOM 1270 C C . ASP A 1 167 ? -12.905 -8.950 0.881 1.00 19.81 166 ASP A C 1
ATOM 1271 O O . ASP A 1 167 ? -14.050 -9.381 0.797 1.00 18.83 166 ASP A O 1
ATOM 1276 N N . THR A 1 168 ? -12.368 -8.141 -0.027 1.00 15.05 167 THR A N 1
ATOM 1277 C CA . THR A 1 168 ? -13.109 -7.670 -1.192 1.00 14.45 167 THR A CA 1
ATOM 1278 C C . THR A 1 168 ? -13.327 -8.728 -2.254 1.00 16.98 167 THR A C 1
ATOM 1279 O O . THR A 1 168 ? -12.348 -9.259 -2.798 1.00 13.16 167 THR A O 1
ATOM 1283 N N . PRO A 1 169 ? -14.613 -8.983 -2.634 1.00 15.07 168 PRO A N 1
ATOM 1284 C CA . PRO A 1 169 ? -14.875 -9.904 -3.754 1.00 15.66 168 PRO A CA 1
ATOM 1285 C C . PRO A 1 169 ? -14.343 -9.294 -5.057 1.00 19.64 168 PRO A C 1
ATOM 1286 O O . PRO A 1 169 ? -14.603 -8.117 -5.359 1.00 17.75 168 PRO A O 1
ATOM 1290 N N . ILE A 1 170 ? -13.529 -10.076 -5.789 1.00 16.34 169 ILE A N 1
ATOM 1291 C CA . ILE A 1 170 ? -12.932 -9.658 -7.067 1.00 16.71 169 ILE A CA 1
ATOM 1292 C C . ILE A 1 170 ? -13.281 -10.729 -8.097 1.00 21.86 169 ILE A C 1
ATOM 1293 O O . ILE A 1 170 ? -12.901 -11.902 -7.942 1.00 21.35 169 ILE A O 1
ATOM 1298 N N . VAL A 1 171 ? -14.094 -10.345 -9.087 1.00 18.89 170 VAL A N 1
ATOM 1299 C CA . VAL A 1 171 ? -14.522 -11.252 -10.149 1.00 18.60 170 VAL A CA 1
ATOM 1300 C C . VAL A 1 171 ? -13.634 -10.997 -11.363 1.00 23.14 170 VAL A C 1
ATOM 1301 O O . VAL A 1 171 ? -13.512 -9.860 -11.795 1.00 22.87 170 VAL A O 1
ATOM 1305 N N . ARG A 1 172 ? -13.032 -12.051 -11.927 1.00 20.01 171 ARG A N 1
ATOM 1306 C CA . ARG A 1 172 ? -12.238 -11.893 -13.146 1.00 19.96 171 ARG A CA 1
ATOM 1307 C C . ARG A 1 172 ? -13.172 -12.221 -14.309 1.00 23.57 171 ARG A C 1
ATOM 1308 O O . ARG A 1 172 ? -13.649 -13.353 -14.415 1.00 23.11 171 ARG A O 1
ATOM 1316 N N . GLY A 1 173 ? -13.456 -11.237 -15.150 1.00 21.49 172 GLY A N 1
ATOM 1317 C CA . GLY A 1 173 ? -14.354 -11.475 -16.272 1.00 20.75 172 GLY A CA 1
ATOM 1318 C C . GLY A 1 173 ? -14.100 -10.689 -17.533 1.00 23.07 172 GLY A C 1
ATOM 1319 O O . GLY A 1 173 ? -13.087 -10.014 -17.688 1.00 20.57 172 GLY A O 1
ATOM 1320 N N . SER A 1 174 ? -15.059 -10.790 -18.448 1.00 21.82 173 SER A N 1
ATOM 1321 C CA . SER A 1 174 ? -15.045 -10.096 -19.722 1.00 20.99 173 SER A CA 1
ATOM 1322 C C . SER A 1 174 ? -16.460 -9.592 -19.939 1.00 24.37 173 SER A C 1
ATOM 1323 O O . SER A 1 174 ? -17.353 -10.385 -20.239 1.00 24.15 173 SER A O 1
ATOM 1326 N N . ALA A 1 175 ? -16.679 -8.291 -19.725 1.00 20.21 174 ALA A N 1
ATOM 1327 C CA . ALA A 1 175 ? -17.995 -7.687 -19.934 1.00 19.55 174 ALA A CA 1
ATOM 1328 C C . ALA A 1 175 ? -18.451 -7.874 -21.414 1.00 24.11 174 ALA A C 1
ATOM 1329 O O . ALA A 1 175 ? -19.605 -8.217 -21.655 1.00 23.48 174 ALA A O 1
ATOM 1331 N N . LEU A 1 176 ? -17.537 -7.659 -22.378 1.00 22.10 175 LEU A N 1
ATOM 1332 C CA . LEU A 1 176 ? -17.808 -7.783 -23.820 1.00 23.36 175 LEU A CA 1
ATOM 1333 C C . LEU A 1 176 ? -18.223 -9.197 -24.243 1.00 29.58 175 LEU A C 1
ATOM 1334 O O . LEU A 1 176 ? -19.284 -9.372 -24.852 1.00 29.58 175 LEU A O 1
ATOM 1339 N N . LYS A 1 177 ? -17.424 -10.213 -23.867 1.00 24.97 176 LYS A N 1
ATOM 1340 C CA . LYS A 1 177 ? -17.719 -11.598 -24.229 1.00 24.15 176 LYS A CA 1
ATOM 1341 C C . LYS A 1 177 ? -19.013 -12.103 -23.608 1.00 27.82 176 LYS A C 1
ATOM 1342 O O . LYS A 1 177 ? -19.734 -12.862 -24.270 1.00 26.18 176 LYS A O 1
ATOM 1348 N N . ALA A 1 178 ? -19.338 -11.664 -22.352 1.00 23.06 177 ALA A N 1
ATOM 1349 C CA . ALA A 1 178 ? -20.604 -12.037 -21.703 1.00 22.19 177 ALA A CA 1
ATOM 1350 C C . ALA A 1 178 ? -21.756 -11.372 -22.455 1.00 27.21 177 ALA A C 1
ATOM 1351 O O . ALA A 1 178 ? -22.786 -12.012 -22.665 1.00 26.56 177 ALA A O 1
ATOM 1353 N N . LEU A 1 179 ? -21.549 -10.105 -22.903 1.00 25.62 178 LEU A N 1
ATOM 1354 C CA . LEU A 1 179 ? -22.531 -9.319 -23.664 1.00 26.38 178 LEU A CA 1
ATOM 1355 C C . LEU A 1 179 ? -22.745 -9.966 -25.032 1.00 33.12 178 LEU A C 1
ATOM 1356 O O . LEU A 1 179 ? -23.863 -9.939 -25.544 1.00 33.06 178 LEU A O 1
ATOM 1361 N N . GLU A 1 180 ? -21.682 -10.601 -25.586 1.00 31.31 179 GLU A N 1
ATOM 1362 C CA . GLU A 1 180 ? -21.701 -11.326 -26.864 1.00 30.95 179 GLU A CA 1
ATOM 1363 C C . GLU A 1 180 ? -22.297 -12.734 -26.748 1.00 35.89 179 GLU A C 1
ATOM 1364 O O . GLU A 1 180 ? -22.477 -13.406 -27.771 1.00 37.01 179 GLU A O 1
ATOM 1370 N N . GLY A 1 181 ? -22.627 -13.157 -25.526 1.00 31.66 180 GLY A N 1
ATOM 1371 C CA . GLY A 1 181 ? -23.297 -14.432 -25.286 1.00 32.16 180 GLY A CA 1
ATOM 1372 C C . GLY A 1 181 ? -22.482 -15.685 -24.997 1.00 36.76 180 GLY A C 1
ATOM 1373 O O . GLY A 1 181 ? -23.058 -16.778 -24.935 1.00 36.54 180 GLY A O 1
ATOM 1374 N N . ASP A 1 182 ? -21.169 -15.545 -24.763 1.00 33.79 181 ASP A N 1
ATOM 1375 C CA . ASP A 1 182 ? -20.281 -16.661 -24.394 1.00 33.52 181 ASP A CA 1
ATOM 1376 C C . ASP A 1 182 ? -20.631 -17.146 -22.981 1.00 35.06 181 ASP A C 1
ATOM 1377 O O . ASP A 1 182 ? -20.413 -16.414 -22.014 1.00 34.07 181 ASP A O 1
ATOM 1382 N N . ALA A 1 183 ? -21.177 -18.376 -22.866 1.00 30.83 182 ALA A N 1
ATOM 1383 C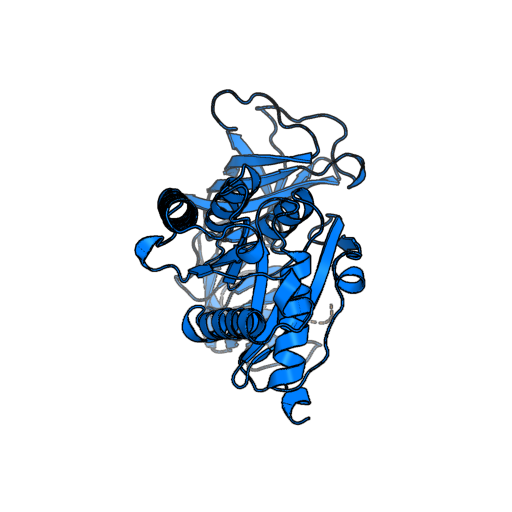 CA . ALA A 1 183 ? -21.607 -18.983 -21.595 1.00 30.74 182 ALA A CA 1
ATOM 1384 C C . ALA A 1 183 ? -20.560 -18.994 -20.472 1.00 34.83 182 ALA A C 1
ATOM 1385 O O . ALA A 1 183 ? -20.934 -18.890 -19.297 1.00 33.93 182 ALA A O 1
ATOM 1387 N N . GLU A 1 184 ? -19.270 -19.182 -20.823 1.00 32.74 183 GLU A N 1
ATOM 1388 C CA . GLU A 1 184 ? -18.167 -19.197 -19.849 1.00 33.00 183 GLU A CA 1
ATOM 1389 C C . GLU A 1 184 ? -17.993 -17.812 -19.210 1.00 34.69 183 GLU A C 1
ATOM 1390 O O . GLU A 1 184 ? -17.847 -17.702 -17.987 1.00 33.70 183 GLU A O 1
ATOM 1396 N N . TRP A 1 185 ? -18.107 -16.764 -20.028 1.00 30.41 184 TRP A N 1
ATOM 1397 C CA . TRP A 1 185 ? -17.993 -15.400 -19.538 1.00 30.20 184 TRP A CA 1
ATOM 1398 C C . TRP A 1 185 ? -19.288 -14.885 -18.914 1.00 32.92 184 TRP A C 1
ATOM 1399 O O . TRP A 1 185 ? -19.199 -14.102 -17.969 1.00 32.58 184 TRP A O 1
ATOM 1410 N N . GLU A 1 186 ? -20.476 -15.380 -19.357 1.00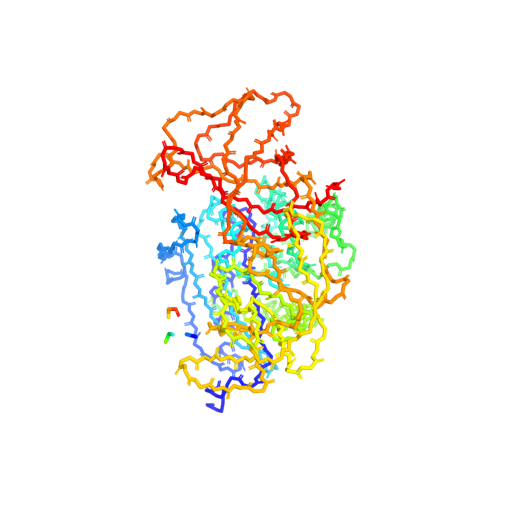 26.74 185 GLU A N 1
ATOM 1411 C CA . GLU A 1 186 ? -21.758 -15.005 -18.754 1.00 25.23 185 GLU A CA 1
ATOM 1412 C C . GLU A 1 186 ? -21.807 -15.471 -17.304 1.00 27.94 185 GLU A C 1
ATOM 1413 O O . GLU A 1 186 ? -22.444 -14.832 -16.469 1.00 26.27 185 GLU A O 1
ATOM 1419 N N . ALA A 1 187 ? -21.163 -16.628 -17.012 1.00 24.47 186 ALA A N 1
ATOM 1420 C CA . ALA A 1 187 ? -21.096 -17.211 -15.672 1.00 22.50 186 ALA A CA 1
ATOM 1421 C C . ALA A 1 187 ? -20.360 -16.265 -14.714 1.00 20.33 186 ALA A C 1
ATOM 1422 O O . ALA A 1 187 ? -20.633 -16.284 -13.515 1.00 19.80 186 ALA A O 1
ATOM 1424 N N . LYS A 1 188 ? -19.442 -15.431 -15.238 1.00 16.76 187 LYS A N 1
ATOM 1425 C CA . LYS A 1 188 ? -18.699 -14.475 -14.400 1.00 17.38 187 LYS A CA 1
ATOM 1426 C C . LYS A 1 188 ? -19.599 -13.269 -14.029 1.00 22.10 187 LYS A C 1
ATOM 1427 O O . LYS A 1 188 ? -19.440 -12.673 -12.960 1.00 18.81 187 LYS A O 1
ATOM 1433 N N . ILE A 1 189 ? -20.633 -13.014 -14.861 1.00 19.58 188 ILE A N 1
ATOM 1434 C CA . ILE A 1 189 ? -21.640 -11.983 -14.600 1.00 19.01 188 ILE A CA 1
ATOM 1435 C C . ILE A 1 189 ? -22.549 -12.460 -13.500 1.00 22.99 188 ILE A C 1
ATOM 1436 O O . ILE A 1 189 ? -22.877 -11.677 -12.612 1.00 21.95 188 ILE A O 1
ATOM 1441 N N . LEU A 1 190 ? -22.926 -13.765 -13.522 1.00 20.38 189 LEU A N 1
ATOM 1442 C CA . LEU A 1 190 ? -23.764 -14.337 -12.475 1.00 20.25 189 LEU A CA 1
ATOM 1443 C C . LEU A 1 190 ? -23.041 -14.347 -11.132 1.00 22.35 189 LEU A C 1
ATOM 1444 O O . LEU A 1 190 ? -23.671 -14.135 -10.093 1.00 22.90 189 LEU A O 1
ATOM 1449 N N . GLU A 1 191 ? -21.720 -14.589 -11.165 1.00 17.54 190 GLU A N 1
ATOM 1450 C CA . GLU A 1 191 ? -20.831 -14.587 -9.999 1.00 17.48 190 GLU A CA 1
ATOM 1451 C C . GLU A 1 191 ? -20.820 -13.176 -9.373 1.00 17.48 190 GLU A C 1
ATOM 1452 O O . GLU A 1 191 ? -21.044 -13.034 -8.167 1.00 16.99 190 GLU A O 1
ATOM 1458 N N . LEU A 1 192 ? -20.640 -12.149 -10.217 1.00 13.95 191 LEU A N 1
ATOM 1459 C CA . LEU A 1 192 ? -20.702 -10.738 -9.809 1.00 14.17 191 LEU A CA 1
ATOM 1460 C C . LEU A 1 192 ? -22.036 -10.429 -9.125 1.00 17.37 191 LEU A C 1
ATOM 1461 O O . LEU A 1 192 ? -22.028 -9.950 -7.995 1.00 14.34 191 LEU A O 1
ATOM 1466 N N . ALA A 1 193 ? -23.185 -10.789 -9.778 1.00 15.57 192 ALA A N 1
ATOM 1467 C CA . ALA A 1 193 ? -24.524 -10.585 -9.220 1.00 15.12 192 ALA A CA 1
ATOM 1468 C C . ALA A 1 193 ? -24.716 -11.342 -7.925 1.00 17.16 192 ALA A C 1
ATOM 1469 O O . ALA A 1 193 ? -25.388 -10.855 -7.022 1.00 15.97 192 ALA A O 1
ATOM 1471 N N . GLY A 1 194 ? -24.090 -12.515 -7.808 1.00 13.70 193 GLY A N 1
ATOM 1472 C CA . GLY A 1 194 ? -24.131 -13.267 -6.565 1.00 12.78 193 GLY A CA 1
ATOM 1473 C C . GLY A 1 194 ? -23.443 -12.498 -5.450 1.00 15.94 193 GLY A C 1
ATOM 1474 O O . GLY A 1 194 ? -23.896 -12.537 -4.312 1.00 15.97 193 GLY A O 1
ATOM 1475 N N . PHE A 1 195 ? -22.341 -11.785 -5.762 1.00 15.14 194 PHE A N 1
ATOM 1476 C CA . PHE A 1 195 ? -21.637 -10.976 -4.751 1.00 15.27 194 PHE A CA 1
ATOM 1477 C C . PHE A 1 195 ? -22.412 -9.717 -4.396 1.00 15.75 194 PHE A C 1
ATOM 1478 O O . PHE A 1 195 ? -22.325 -9.258 -3.270 1.00 12.77 194 PHE A O 1
ATOM 1486 N N . LEU A 1 196 ? -23.193 -9.170 -5.342 1.00 14.59 195 LEU A N 1
ATOM 1487 C CA . LEU A 1 196 ? -24.086 -8.032 -5.047 1.00 14.06 195 LEU A CA 1
ATOM 1488 C C . LEU A 1 196 ? -25.037 -8.513 -3.956 1.00 17.02 195 LEU A C 1
ATOM 1489 O O . LEU A 1 196 ? -25.152 -7.861 -2.912 1.00 16.36 195 LEU A O 1
ATOM 1494 N N . ASP A 1 197 ? -25.614 -9.738 -4.145 1.00 14.40 196 ASP A N 1
ATOM 1495 C CA . ASP A 1 197 ? -26.529 -10.357 -3.184 1.00 15.23 196 ASP A CA 1
ATOM 1496 C C . ASP A 1 197 ? -25.918 -10.631 -1.837 1.00 20.06 196 ASP A C 1
ATOM 1497 O O . ASP A 1 197 ? -26.514 -10.290 -0.820 1.00 20.48 196 ASP A O 1
ATOM 1502 N N . SER A 1 198 ? -24.730 -11.261 -1.819 1.00 17.01 197 SER A N 1
ATOM 1503 C CA . SER A 1 198 ? -24.122 -11.717 -0.571 1.00 16.90 197 SER A CA 1
ATOM 1504 C C . SER A 1 198 ? -23.272 -10.710 0.168 1.00 21.22 197 SER A C 1
ATOM 1505 O O . SER A 1 198 ? -23.154 -10.816 1.389 1.00 21.28 197 SER A O 1
ATOM 1508 N N . TYR A 1 199 ? -22.610 -9.794 -0.556 1.00 16.36 198 TYR A N 1
ATOM 1509 C CA . TYR A 1 199 ? -21.662 -8.875 0.054 1.00 15.93 198 TYR A CA 1
ATOM 1510 C C . TYR A 1 199 ? -22.244 -7.494 0.370 1.00 21.71 198 TYR A C 1
ATOM 1511 O O . TYR A 1 199 ? -21.823 -6.867 1.338 1.00 20.16 198 TYR A O 1
ATOM 1520 N N . ILE A 1 200 ? -23.183 -7.007 -0.424 1.00 20.22 199 ILE A N 1
ATOM 1521 C CA . ILE A 1 200 ? -23.749 -5.700 -0.095 1.00 21.12 199 ILE A CA 1
ATOM 1522 C C . ILE A 1 200 ? -24.972 -5.939 0.796 1.00 26.20 199 ILE A C 1
ATOM 1523 O O . ILE A 1 200 ? -25.960 -6.510 0.317 1.00 24.68 199 ILE A O 1
ATOM 1528 N N . PRO A 1 201 ? -24.939 -5.569 2.096 1.00 23.73 200 PRO A N 1
ATOM 1529 C CA . PRO A 1 201 ? -26.124 -5.800 2.938 1.00 24.52 200 PRO A CA 1
ATOM 1530 C C . PRO A 1 201 ? -27.301 -4.915 2.518 1.00 29.92 200 PRO A C 1
ATOM 1531 O O . PRO A 1 201 ? -27.127 -3.900 1.825 1.00 28.60 200 PRO A O 1
ATOM 1535 N N . GLU A 1 202 ? -28.503 -5.335 2.893 1.00 27.50 201 GLU A N 1
ATOM 1536 C CA . GLU A 1 202 ? -29.710 -4.585 2.587 1.00 27.39 201 GLU A CA 1
ATOM 1537 C C . GLU A 1 202 ? -29.587 -3.213 3.291 1.00 29.16 201 GLU A C 1
ATOM 1538 O O . GLU A 1 202 ? -29.328 -3.180 4.495 1.00 28.25 201 GLU A O 1
ATOM 1544 N N . PRO A 1 203 ? -29.676 -2.092 2.546 1.00 25.68 202 PRO A N 1
ATOM 1545 C CA . PRO A 1 203 ? -29.527 -0.780 3.181 1.00 26.08 202 PRO A CA 1
ATOM 1546 C C . PRO A 1 203 ? -30.673 -0.432 4.114 1.00 32.03 202 PRO A C 1
ATOM 1547 O O . PRO A 1 203 ? -31.794 -0.920 3.931 1.00 33.07 202 PRO A O 1
ATOM 1551 N N . GLU A 1 204 ? -30.394 0.432 5.092 1.00 29.30 203 GLU A N 1
ATOM 1552 C CA . GLU A 1 204 ? -31.386 0.874 6.058 1.00 30.77 203 GLU A CA 1
ATOM 1553 C C . GLU A 1 204 ? -32.273 1.923 5.406 1.00 36.83 203 GLU A C 1
ATOM 1554 O O . GLU A 1 204 ? -31.761 2.882 4.841 1.00 38.48 203 GLU A O 1
ATOM 1560 N N . ARG A 1 205 ? -33.596 1.704 5.429 1.00 34.03 204 ARG A N 1
ATOM 1561 C CA . ARG A 1 205 ? -34.588 2.604 4.820 1.00 33.55 204 ARG A CA 1
ATOM 1562 C C . ARG A 1 205 ? -34.753 3.892 5.666 1.00 33.06 204 ARG A C 1
ATOM 1563 O O . ARG A 1 205 ? -34.712 3.812 6.894 1.00 31.31 204 ARG A O 1
ATOM 1571 N N . ALA A 1 206 ? -34.910 5.069 5.010 1.00 28.08 205 ALA A N 1
ATOM 1572 C CA . ALA A 1 206 ? -35.025 6.379 5.679 1.00 26.94 205 ALA A CA 1
ATOM 1573 C C . ALA A 1 206 ? -36.028 6.387 6.821 1.00 27.55 205 ALA A C 1
ATOM 1574 O O . ALA A 1 206 ? -35.762 7.002 7.848 1.00 25.62 205 ALA A O 1
ATOM 1576 N N . ILE A 1 207 ? -37.148 5.655 6.664 1.00 24.93 206 ILE A N 1
ATOM 1577 C CA . ILE A 1 207 ? -38.209 5.527 7.663 1.00 25.18 206 ILE A CA 1
ATOM 1578 C C . ILE A 1 207 ? -37.731 4.808 8.945 1.00 25.59 206 ILE A C 1
ATOM 1579 O O . ILE A 1 207 ? -38.298 5.038 10.002 1.00 24.58 206 ILE A O 1
ATOM 1584 N N . ASP A 1 208 ? -36.682 3.964 8.852 1.00 22.67 207 ASP A N 1
ATOM 1585 C CA . ASP A 1 208 ? -36.150 3.202 9.993 1.00 22.98 207 ASP A CA 1
ATOM 1586 C C . ASP A 1 208 ? -34.978 3.912 10.679 1.00 25.90 207 ASP A C 1
ATOM 1587 O O . ASP A 1 208 ? -34.550 3.476 11.754 1.00 25.13 207 ASP A O 1
ATOM 1592 N N . LYS A 1 209 ? -34.497 5.037 10.085 1.00 19.72 208 LYS A N 1
ATOM 1593 C CA . LYS A 1 209 ? -33.422 5.838 10.669 1.00 17.88 208 LYS A CA 1
ATOM 1594 C C . LYS A 1 209 ? -33.962 6.728 11.820 1.00 20.80 208 LYS A C 1
ATOM 1595 O O . LYS A 1 209 ? -35.182 6.918 11.914 1.00 19.71 208 LYS A O 1
ATOM 1601 N N . PRO A 1 210 ? -33.100 7.277 12.717 1.00 17.77 209 PRO A N 1
ATOM 1602 C CA . PRO A 1 210 ? -33.625 8.140 13.801 1.00 16.92 209 PRO A CA 1
ATOM 1603 C C . PRO A 1 210 ? -34.284 9.381 13.217 1.00 17.80 209 PRO A C 1
ATOM 1604 O O . PRO A 1 210 ? -33.802 9.922 12.226 1.00 15.52 209 PRO A O 1
ATOM 1608 N N . PHE A 1 211 ? -35.407 9.788 13.796 1.00 14.47 210 PHE A N 1
ATOM 1609 C CA . PHE A 1 211 ? -36.189 10.933 13.350 1.00 14.05 210 PHE A CA 1
ATOM 1610 C C . PHE A 1 211 ? -35.354 12.219 13.210 1.00 17.38 210 PHE A C 1
ATOM 1611 O O . PHE A 1 211 ? -34.589 12.563 14.110 1.00 15.76 210 PHE A O 1
ATOM 1619 N N . LEU A 1 212 ? -35.546 12.938 12.088 1.00 13.77 211 LEU A N 1
ATOM 1620 C CA . LEU A 1 212 ? -34.904 14.224 11.827 1.00 13.73 211 LEU A CA 1
ATOM 1621 C C . LEU A 1 212 ? -35.838 15.030 10.950 1.00 16.88 211 LEU A C 1
ATOM 1622 O O . LEU A 1 212 ? -36.267 14.538 9.899 1.00 16.61 211 LEU A O 1
ATOM 1627 N N . LEU A 1 213 ? -36.128 16.273 11.370 1.00 14.05 212 LEU A N 1
ATOM 1628 C CA . LEU A 1 213 ? -36.907 17.254 10.605 1.00 14.01 212 LEU A CA 1
ATOM 1629 C C . LEU A 1 213 ? -36.192 18.630 10.601 1.00 17.74 212 LEU A C 1
ATOM 1630 O O . LEU A 1 213 ? -36.034 19.247 11.659 1.00 15.81 212 LEU A O 1
ATOM 1635 N N . PRO A 1 214 ? -35.772 19.115 9.410 1.00 15.04 213 PRO A N 1
ATOM 1636 C CA . PRO A 1 214 ? -35.157 20.462 9.317 1.00 14.28 213 PRO A CA 1
ATOM 1637 C C . PRO A 1 214 ? -36.282 21.518 9.394 1.00 16.51 213 PRO A C 1
ATOM 1638 O O . PRO A 1 214 ? -37.276 21.451 8.658 1.00 14.28 213 PRO A O 1
ATOM 1642 N N . ILE A 1 215 ? -36.161 22.446 10.330 1.00 15.43 214 ILE A N 1
ATOM 1643 C CA . ILE A 1 215 ? -37.183 23.477 10.579 1.00 15.22 214 ILE A CA 1
ATOM 1644 C C . ILE A 1 215 ? -37.203 24.557 9.501 1.00 19.85 214 ILE A C 1
ATOM 1645 O O . ILE A 1 215 ? -36.157 25.093 9.149 1.00 20.14 214 ILE A O 1
ATOM 1650 N N . GLU A 1 216 ? -38.410 24.875 9.004 1.00 17.76 215 GLU A N 1
ATOM 1651 C CA . GLU A 1 216 ? -38.638 25.931 8.015 1.00 18.33 215 GLU A CA 1
ATOM 1652 C C . GLU A 1 216 ? -39.394 27.099 8.643 1.00 21.76 215 GLU A C 1
ATOM 1653 O O . GLU A 1 216 ? -38.760 28.078 9.029 1.00 21.60 215 GLU A O 1
ATOM 1659 N N . ASP A 1 217 ? -40.720 26.977 8.803 1.00 18.19 216 ASP A N 1
ATOM 1660 C CA . ASP A 1 217 ? -41.549 28.028 9.425 1.00 17.60 216 ASP A CA 1
ATOM 1661 C C . ASP A 1 217 ? -41.776 27.726 10.893 1.00 20.83 216 ASP A C 1
ATOM 1662 O O . ASP A 1 217 ? -41.743 26.561 11.322 1.00 19.27 216 ASP A O 1
ATOM 1667 N N . VAL A 1 218 ? -42.021 28.776 11.655 1.00 16.40 217 VAL A N 1
ATOM 1668 C CA . VAL A 1 218 ? -42.319 28.677 13.071 1.00 17.27 217 VAL A CA 1
ATOM 1669 C C . VAL A 1 218 ? -43.447 29.683 13.392 1.00 23.95 217 VAL A C 1
ATOM 1670 O O . VAL A 1 218 ? -43.414 30.828 12.942 1.00 26.28 217 VAL A O 1
ATOM 1674 N N . PHE A 1 219 ? -44.507 29.201 14.042 1.00 20.06 218 PHE A N 1
ATOM 1675 C CA . PHE A 1 219 ? -45.654 30.022 14.427 1.00 19.21 218 PHE A CA 1
ATOM 1676 C C . PHE A 1 219 ? -46.286 29.447 15.651 1.00 26.65 218 PHE A C 1
ATOM 1677 O O . PHE A 1 219 ? -46.130 28.256 15.921 1.00 25.14 218 PHE A O 1
ATOM 1685 N N . SER A 1 220 ? -47.034 30.287 16.373 1.00 25.50 219 SER A N 1
ATOM 1686 C CA . SER A 1 220 ? -47.722 29.910 17.594 1.00 26.76 219 SER A CA 1
ATOM 1687 C C . SER A 1 220 ? -49.203 29.725 17.352 1.00 32.11 219 SER A C 1
ATOM 1688 O O . SER A 1 220 ? -49.807 30.444 16.551 1.00 32.88 219 SER A O 1
ATOM 1691 N N . ILE A 1 221 ? -49.782 28.763 18.060 1.00 28.65 220 ILE A N 1
ATOM 1692 C CA . ILE A 1 221 ? -51.218 28.505 18.103 1.00 28.33 220 ILE A CA 1
ATOM 1693 C C . ILE A 1 221 ? -51.550 28.944 19.541 1.00 37.40 220 ILE A C 1
ATOM 1694 O O . ILE A 1 221 ? -51.084 28.301 20.491 1.00 38.11 220 ILE A O 1
ATOM 1699 N N . SER A 1 222 ? -52.256 30.097 19.689 1.00 35.64 221 SER A N 1
ATOM 1700 C CA . SER A 1 222 ? -52.608 30.700 20.984 1.00 36.47 221 SER A CA 1
ATOM 1701 C C . SER A 1 222 ? -53.103 29.670 21.991 1.00 40.85 221 SER A C 1
ATOM 1702 O O . SER A 1 222 ? -54.022 28.898 21.685 1.00 39.95 221 SER A O 1
ATOM 1705 N N . GLY A 1 223 ? -52.422 29.622 23.137 1.00 38.37 222 GLY A N 1
ATOM 1706 C CA . GLY A 1 223 ? -52.716 28.701 24.231 1.00 38.38 222 GLY A CA 1
ATOM 1707 C C . GLY A 1 223 ? -52.518 27.220 23.957 1.00 42.31 222 GLY A C 1
ATOM 1708 O O . GLY A 1 223 ? -53.044 26.389 24.708 1.00 42.31 222 GLY A O 1
ATOM 1709 N N . ARG A 1 224 ? -51.777 26.864 22.878 1.00 37.73 223 ARG A N 1
ATOM 1710 C CA . ARG A 1 224 ? -51.510 25.455 22.536 1.00 36.78 223 ARG A CA 1
ATOM 1711 C C . ARG A 1 224 ? -50.019 25.175 22.313 1.00 38.75 223 ARG A C 1
ATOM 1712 O O . ARG A 1 224 ? -49.588 24.031 22.452 1.00 39.27 223 ARG A O 1
ATOM 1720 N N . GLY A 1 225 ? -49.254 26.216 21.997 1.00 34.01 224 GLY A N 1
ATOM 1721 C CA . GLY A 1 225 ? -47.809 26.118 21.797 1.00 33.02 224 GLY A CA 1
ATOM 1722 C C . GLY A 1 225 ? -47.328 26.498 20.416 1.00 33.29 224 GLY A C 1
ATOM 1723 O O . GLY A 1 225 ? -48.113 26.967 19.583 1.00 33.67 224 GLY A O 1
ATOM 1724 N N . THR A 1 226 ? -46.034 26.238 20.153 1.00 26.30 225 THR A N 1
ATOM 1725 C CA . THR A 1 226 ? -45.344 26.556 18.901 1.00 23.73 225 THR A CA 1
ATOM 1726 C C . THR A 1 226 ? -45.298 25.376 17.917 1.00 24.66 225 THR A C 1
ATOM 1727 O O . THR A 1 226 ? -44.849 24.280 18.275 1.00 21.44 225 THR A O 1
ATOM 1731 N N . VAL A 1 227 ? -45.666 25.645 16.644 1.00 21.07 226 VAL A N 1
ATOM 1732 C CA . VAL A 1 227 ? -45.536 24.650 15.589 1.00 19.94 226 VAL A CA 1
ATOM 1733 C C . VAL A 1 227 ? -44.362 25.044 14.676 1.00 20.81 226 VAL A C 1
ATOM 1734 O O . VAL A 1 227 ? -44.085 26.228 14.432 1.00 19.42 226 VAL A O 1
ATOM 1738 N N . VAL A 1 228 ? -43.633 24.019 14.241 1.00 15.16 227 VAL A N 1
ATOM 1739 C CA . VAL A 1 228 ? -42.522 24.140 13.301 1.00 13.65 227 VAL A CA 1
ATOM 1740 C C . VAL A 1 228 ? -42.927 23.298 12.122 1.00 16.91 227 VAL A C 1
ATOM 1741 O O . VAL A 1 228 ? -43.559 22.250 12.301 1.00 14.99 227 VAL A O 1
ATOM 1745 N N . THR A 1 229 ? -42.636 23.784 10.916 1.00 15.55 228 THR A N 1
ATOM 1746 C CA . THR A 1 229 ? -42.984 23.064 9.697 1.00 15.84 228 THR A CA 1
ATOM 1747 C C . THR A 1 229 ? -41.692 22.575 9.073 1.00 18.83 228 THR A C 1
ATOM 1748 O O . THR A 1 229 ? -40.624 23.133 9.329 1.00 18.77 228 THR A O 1
ATOM 1752 N N . GLY A 1 230 ? -41.816 21.564 8.232 1.00 15.97 229 GLY A N 1
ATOM 1753 C CA . GLY A 1 230 ? -40.695 21.013 7.495 1.00 15.31 229 GLY A CA 1
ATOM 1754 C C . GLY A 1 230 ? -41.072 19.711 6.842 1.00 19.21 229 GLY A C 1
ATOM 1755 O O . GLY A 1 230 ? -42.157 19.183 7.081 1.00 18.35 229 GLY A O 1
ATOM 1756 N N . ARG A 1 231 ? -40.170 19.192 6.016 1.00 16.40 230 ARG A N 1
ATOM 1757 C CA . ARG A 1 231 ? -40.358 17.895 5.390 1.00 15.69 230 ARG A CA 1
ATOM 1758 C C . ARG A 1 231 ? -39.562 16.939 6.249 1.00 17.21 230 ARG A C 1
ATOM 1759 O O . ARG A 1 231 ? -38.362 17.176 6.447 1.00 16.88 230 ARG A O 1
ATOM 1767 N N . VAL A 1 232 ? -40.216 15.885 6.780 1.00 13.44 231 VAL A N 1
ATOM 1768 C CA . VAL A 1 232 ? -39.516 14.882 7.611 1.00 13.03 231 VAL A CA 1
ATOM 1769 C C . VAL A 1 232 ? -38.400 14.271 6.744 1.00 16.95 231 VAL A C 1
ATOM 1770 O O . VAL A 1 232 ? -38.673 13.733 5.664 1.00 16.56 231 VAL A O 1
ATOM 1774 N N . GLU A 1 233 ? -37.151 14.422 7.174 1.00 14.09 232 GLU A N 1
ATOM 1775 C CA . GLU A 1 233 ? -36.017 13.935 6.389 1.00 15.20 232 GLU A CA 1
ATOM 1776 C C . GLU A 1 233 ? -35.870 12.408 6.501 1.00 20.94 232 GLU A C 1
ATOM 1777 O O . GLU A 1 233 ? -35.566 11.730 5.517 1.00 19.99 232 GLU A O 1
ATOM 1783 N N . ARG A 1 234 ? -36.031 11.888 7.717 1.00 17.36 233 ARG A N 1
ATOM 1784 C CA . ARG A 1 234 ? -35.878 10.463 8.012 1.00 17.33 233 ARG A CA 1
ATOM 1785 C C . ARG A 1 234 ? -36.628 10.132 9.291 1.00 17.39 233 ARG A C 1
ATOM 1786 O O . ARG A 1 234 ? -36.930 11.018 10.082 1.00 14.56 233 ARG A O 1
ATOM 1794 N N . GLY A 1 235 ? -36.954 8.866 9.449 1.00 14.13 234 GLY A N 1
ATOM 1795 C CA . GLY A 1 235 ? -37.633 8.367 10.627 1.00 13.66 234 GLY A CA 1
ATOM 1796 C C . GLY A 1 235 ? -39.088 8.740 10.759 1.00 17.39 234 GLY A C 1
ATOM 1797 O O . GLY A 1 235 ? -39.757 9.102 9.786 1.00 15.16 234 GLY A O 1
ATOM 1798 N N . ILE A 1 236 ? -39.577 8.630 11.990 1.00 14.91 235 ILE A N 1
ATOM 1799 C CA . ILE A 1 236 ? -40.957 8.913 12.344 1.00 15.11 235 ILE A CA 1
ATOM 1800 C C . ILE A 1 236 ? -40.970 9.690 13.653 1.00 17.92 235 ILE A C 1
ATOM 1801 O O . ILE A 1 236 ? -40.223 9.356 14.580 1.00 16.28 235 ILE A O 1
ATOM 1806 N N . ILE A 1 237 ? -41.839 10.714 13.738 1.00 14.25 236 ILE A N 1
ATOM 1807 C CA . ILE A 1 237 ? -42.082 11.417 14.998 1.00 13.69 236 ILE A CA 1
ATOM 1808 C C . ILE A 1 237 ? -43.501 11.021 15.434 1.00 19.18 236 ILE A C 1
ATOM 1809 O O . ILE A 1 237 ? -44.407 11.063 14.612 1.00 18.20 236 ILE A O 1
ATOM 1814 N N . LYS A 1 238 ? -43.690 10.649 16.702 1.00 16.59 237 LYS A N 1
ATOM 1815 C CA . LYS A 1 238 ? -45.009 10.286 17.211 1.00 17.25 237 LYS A CA 1
ATOM 1816 C C . LYS A 1 238 ? -45.422 11.266 18.273 1.00 20.67 237 LYS A C 1
ATOM 1817 O O . LYS A 1 238 ? -44.589 11.762 19.035 1.00 19.42 237 LYS A O 1
ATOM 1823 N N . VAL A 1 239 ? -46.731 11.483 18.377 1.00 18.64 238 VAL A N 1
ATOM 1824 C CA . VAL A 1 239 ? -47.310 12.319 19.405 1.00 17.87 238 VAL A CA 1
ATOM 1825 C C . VAL A 1 239 ? -46.966 11.682 20.776 1.00 21.29 238 VAL A C 1
ATOM 1826 O O . VAL A 1 239 ? -47.178 10.482 20.966 1.00 21.58 238 VAL A O 1
ATOM 1830 N N . GLY A 1 240 ? -46.381 12.478 21.662 1.00 18.24 239 GLY A N 1
ATOM 1831 C CA . GLY A 1 240 ? -45.943 12.037 22.983 1.00 19.26 239 GLY A CA 1
ATOM 1832 C C . GLY A 1 240 ? -44.446 11.789 23.083 1.00 22.75 239 GLY A C 1
ATOM 1833 O O . GLY A 1 240 ? -43.912 11.751 24.195 1.00 22.52 239 GLY A O 1
ATOM 1834 N N . GLU A 1 241 ? -43.740 11.626 21.927 1.00 19.37 240 GLU A N 1
ATOM 1835 C CA . GLU A 1 241 ? -42.279 11.418 21.935 1.00 18.57 240 GLU A CA 1
ATOM 1836 C C . GLU A 1 241 ? -41.500 12.699 22.172 1.00 21.68 240 GLU A C 1
ATOM 1837 O O . GLU A 1 241 ? -41.882 13.779 21.708 1.00 20.29 240 GLU A O 1
ATOM 1843 N N . GLU A 1 242 ? -40.359 12.556 22.842 1.00 18.64 241 GLU A N 1
ATOM 1844 C CA . GLU A 1 242 ? -39.442 13.647 23.122 1.00 18.82 241 GLU A CA 1
ATOM 1845 C C . GLU A 1 242 ? -38.577 13.934 21.900 1.00 21.02 241 GLU A C 1
ATOM 1846 O O . GLU A 1 242 ? -38.294 13.030 21.108 1.00 18.91 241 GLU A O 1
ATOM 1852 N N . VAL A 1 243 ? -38.163 15.203 21.742 1.00 16.81 242 VAL A N 1
ATOM 1853 C CA . VAL A 1 243 ? -37.311 15.613 20.625 1.00 15.73 242 VAL A CA 1
ATOM 1854 C C . VAL A 1 243 ? -36.217 16.527 21.139 1.00 20.53 242 VAL A C 1
ATOM 1855 O O . VAL A 1 243 ? -36.413 17.190 22.156 1.00 19.34 242 VAL A O 1
ATOM 1859 N N . GLU A 1 244 ? -35.086 16.601 20.410 1.00 15.82 243 GLU A N 1
ATOM 1860 C CA . GLU A 1 244 ? -34.054 17.597 20.674 1.00 15.40 243 GLU A CA 1
ATOM 1861 C C . GLU A 1 244 ? -34.161 18.643 19.560 1.00 18.99 243 GLU A C 1
ATOM 1862 O O . GLU A 1 244 ? -34.589 18.305 18.445 1.00 18.26 243 GLU A O 1
ATOM 1868 N N . ILE A 1 245 ? -33.840 19.909 19.866 1.00 15.26 244 ILE A N 1
ATOM 1869 C CA . ILE A 1 245 ? -33.867 21.026 18.906 1.00 15.33 244 ILE A CA 1
ATOM 1870 C C . ILE A 1 245 ? -32.427 21.410 18.835 1.00 20.00 244 ILE A C 1
ATOM 1871 O O . ILE A 1 245 ? -31.902 21.968 19.805 1.00 18.88 244 ILE A O 1
ATOM 1876 N N . VAL A 1 246 ? -31.758 21.038 17.713 1.00 15.51 245 VAL A N 1
ATOM 1877 C CA . VAL A 1 246 ? -30.305 21.105 17.535 1.00 14.99 245 VAL A CA 1
ATOM 1878 C C . VAL A 1 246 ? -29.833 22.115 16.477 1.00 19.73 245 VAL A C 1
ATOM 1879 O O . VAL A 1 246 ? -30.435 22.233 15.404 1.00 18.59 245 VAL A O 1
ATOM 1883 N N . GLY A 1 247 ? -28.716 22.775 16.785 1.00 16.75 246 GLY A N 1
ATOM 1884 C CA . GLY A 1 247 ? -28.065 23.729 15.896 1.00 17.57 246 GLY A CA 1
ATOM 1885 C C . GLY A 1 247 ? -28.370 25.185 16.180 1.00 20.58 246 GLY A C 1
ATOM 1886 O O . GLY A 1 247 ? -29.432 25.505 16.719 1.00 18.88 246 GLY A O 1
ATOM 1887 N N . ILE A 1 248 ? -27.417 26.071 15.801 1.00 19.09 247 ILE A N 1
ATOM 1888 C CA . ILE A 1 248 ? -27.451 27.554 15.874 1.00 20.08 247 ILE A CA 1
ATOM 1889 C C . ILE A 1 248 ? -27.389 28.053 17.321 1.00 27.01 247 ILE A C 1
ATOM 1890 O O . ILE A 1 248 ? -26.494 28.829 17.650 1.00 27.77 247 ILE A O 1
ATOM 1895 N N . LYS A 1 249 ? -28.320 27.602 18.172 1.00 24.24 248 LYS A N 1
ATOM 1896 C CA . LYS A 1 249 ? -28.385 27.975 19.584 1.00 24.79 248 LYS A CA 1
ATOM 1897 C C . LYS A 1 249 ? -28.111 26.735 20.398 1.00 29.63 248 LYS A C 1
ATOM 1898 O O . LYS A 1 249 ? -28.006 25.639 19.836 1.00 30.40 248 LYS A O 1
ATOM 1904 N N . GLU A 1 250 ? -28.028 26.888 21.723 1.00 25.37 249 GLU A N 1
ATOM 1905 C CA . GLU A 1 250 ? -27.850 25.792 22.655 1.00 25.63 249 GLU A CA 1
ATOM 1906 C C . GLU A 1 250 ? -29.020 24.798 22.444 1.00 28.94 249 GLU A C 1
ATOM 1907 O O . GLU A 1 250 ? -30.158 25.234 22.233 1.00 29.67 249 GLU A O 1
ATOM 1913 N N . THR A 1 251 ? -28.727 23.482 22.480 1.00 23.16 250 THR A N 1
ATOM 1914 C CA . THR A 1 251 ? -29.702 22.408 22.289 1.00 22.26 250 THR A CA 1
ATOM 1915 C C . THR A 1 251 ? -30.828 22.464 23.344 1.00 27.25 250 THR A C 1
ATOM 1916 O O . THR A 1 251 ? -30.561 22.647 24.533 1.00 25.78 250 THR A O 1
ATOM 1920 N N . GLN A 1 252 ? -32.082 22.317 22.889 1.00 24.46 251 GLN A N 1
ATOM 1921 C CA . GLN A 1 252 ? -33.245 22.323 23.769 1.00 24.41 251 GLN A CA 1
ATOM 1922 C C . GLN A 1 252 ? -33.961 21.004 23.646 1.00 28.53 251 GLN A C 1
ATOM 1923 O O . GLN A 1 252 ? -33.804 20.286 22.653 1.00 27.71 251 GLN A O 1
ATOM 1929 N N . LYS A 1 253 ? -34.771 20.707 24.653 1.00 24.36 252 LYS A N 1
ATOM 1930 C CA . LYS A 1 253 ? -35.580 19.517 24.725 1.00 24.29 252 LYS A CA 1
ATOM 1931 C C . LYS A 1 253 ? -37.048 19.920 24.696 1.00 27.31 252 LYS A C 1
ATOM 1932 O O . LYS A 1 253 ? -37.407 20.993 25.197 1.00 26.87 252 LYS A O 1
ATOM 1938 N N . SER A 1 254 ? -37.896 19.078 24.080 1.00 23.21 253 SER A N 1
ATOM 1939 C CA . SER A 1 254 ? -39.346 19.289 24.009 1.00 21.89 253 SER A CA 1
ATOM 1940 C C . SER A 1 254 ? -40.052 17.970 23.740 1.00 23.82 253 SER A C 1
ATOM 1941 O O . SER A 1 254 ? -39.401 16.942 23.577 1.00 24.56 253 SER A O 1
ATOM 1944 N N . THR A 1 255 ? -41.383 18.000 23.696 1.00 20.03 254 THR A N 1
ATOM 1945 C CA . THR A 1 255 ? -42.225 16.839 23.399 1.00 19.93 254 THR A CA 1
ATOM 1946 C C . THR A 1 255 ? -43.168 17.181 22.245 1.00 20.83 254 THR A C 1
ATOM 1947 O O . THR A 1 255 ? -43.718 18.274 22.224 1.00 20.30 254 THR A O 1
ATOM 1951 N N . CYS A 1 256 ? -43.362 16.240 21.297 1.00 17.25 255 CYS A N 1
ATOM 1952 C CA . CYS A 1 256 ? -44.310 16.402 20.201 1.00 16.23 255 CYS A CA 1
ATOM 1953 C C . CYS A 1 256 ? -45.724 16.232 20.792 1.00 19.96 255 CYS A C 1
ATOM 1954 O O . CYS A 1 256 ? -46.012 15.211 21.429 1.00 18.62 255 CYS A O 1
ATOM 1957 N N . THR A 1 257 ? -46.574 17.257 20.647 1.00 16.04 256 THR A N 1
ATOM 1958 C CA . THR A 1 257 ? -47.929 17.199 21.208 1.00 16.23 256 THR A CA 1
ATOM 1959 C C . THR A 1 257 ? -48.979 17.176 20.118 1.00 19.96 256 THR A C 1
ATOM 1960 O O . THR A 1 257 ? -50.154 17.054 20.422 1.00 19.44 256 THR A O 1
ATOM 1964 N N . GLY A 1 258 ? -48.541 17.244 18.859 1.00 16.60 257 GLY A N 1
ATOM 1965 C CA . GLY A 1 258 ? -49.412 17.219 17.689 1.00 16.20 257 GLY A CA 1
ATOM 1966 C C . GLY A 1 258 ? -48.617 17.221 16.404 1.00 19.06 257 GLY A C 1
ATOM 1967 O O . GLY A 1 258 ? -47.469 17.666 16.385 1.00 17.98 257 GLY A O 1
ATOM 1968 N N . VAL A 1 259 ? -49.228 16.700 15.336 1.00 15.38 258 VAL A N 1
ATOM 1969 C CA . VAL A 1 259 ? -48.701 16.588 13.973 1.00 14.90 258 VAL A CA 1
ATOM 1970 C C . VAL A 1 259 ? -49.892 16.886 13.058 1.00 19.76 258 VAL A C 1
ATOM 1971 O O . VAL A 1 259 ? -50.988 16.391 13.310 1.00 19.41 258 VAL A O 1
ATOM 1975 N N . GLU A 1 260 ? -49.678 17.704 12.011 1.00 18.82 259 GLU A N 1
ATOM 1976 C CA . GLU A 1 260 ? -50.721 18.036 11.028 1.00 18.20 259 GLU A CA 1
ATOM 1977 C C . GLU A 1 260 ? -50.109 18.020 9.632 1.00 21.84 259 GLU A C 1
ATOM 1978 O O . GLU A 1 260 ? -48.957 18.395 9.467 1.00 21.16 259 GLU A O 1
ATOM 1984 N N . MET A 1 261 ? -50.853 17.509 8.647 1.00 20.02 260 MET A N 1
ATOM 1985 C CA . MET A 1 261 ? -50.459 17.488 7.235 1.00 19.78 260 MET A CA 1
ATOM 1986 C C . MET A 1 261 ? -51.727 17.688 6.391 1.00 24.40 260 MET A C 1
ATOM 1987 O O . MET A 1 261 ? -52.685 16.925 6.526 1.00 23.77 260 MET A O 1
ATOM 1992 N N . PHE A 1 262 ? -51.737 18.725 5.550 1.00 22.57 261 PHE A N 1
ATOM 1993 C CA . PHE A 1 262 ? -52.874 19.067 4.662 1.00 23.10 261 PHE A CA 1
ATOM 1994 C C . PHE A 1 262 ? -54.139 19.383 5.452 1.00 28.34 261 PHE A C 1
ATOM 1995 O O . PHE A 1 262 ? -55.242 19.081 5.002 1.00 30.03 261 PHE A O 1
ATOM 2003 N N . ARG A 1 263 ? -53.962 19.957 6.653 1.00 24.95 262 ARG A N 1
ATOM 2004 C CA . ARG A 1 263 ? -54.980 20.353 7.631 1.00 25.58 262 ARG A CA 1
ATOM 2005 C C . ARG A 1 263 ? -55.691 19.155 8.303 1.00 31.89 262 ARG A C 1
ATOM 2006 O O . ARG A 1 263 ? -56.764 19.320 8.881 1.00 32.05 262 ARG A O 1
ATOM 2014 N N . LYS A 1 264 ? -55.033 17.978 8.295 1.00 28.30 263 LYS A N 1
ATOM 2015 C CA . LYS A 1 264 ? -55.491 16.735 8.917 1.00 27.13 263 LYS A CA 1
ATOM 2016 C C . LYS A 1 264 ? -54.575 16.426 10.115 1.00 28.66 263 LYS A C 1
ATOM 2017 O O . LYS A 1 264 ? -53.351 16.341 9.965 1.00 27.40 263 LYS A O 1
ATOM 2023 N N . LEU A 1 265 ? -55.155 16.264 11.294 1.00 25.22 264 LEU A N 1
ATOM 2024 C CA . LEU A 1 265 ? -54.358 15.942 12.473 1.00 24.92 264 LEU A CA 1
ATOM 2025 C C . LEU A 1 265 ? -54.014 14.452 12.498 1.00 29.04 264 LEU A C 1
ATOM 2026 O O . LEU A 1 265 ? -54.896 13.610 12.322 1.00 30.15 264 LEU A O 1
ATOM 2031 N N . LEU A 1 266 ? -52.718 14.138 12.639 1.00 23.02 265 LEU A N 1
ATOM 2032 C CA . LEU A 1 266 ? -52.188 12.775 12.593 1.00 21.48 265 LEU A CA 1
ATOM 2033 C C . LEU A 1 266 ? -51.566 12.384 13.919 1.00 24.00 265 LEU A C 1
ATOM 2034 O O . LEU A 1 266 ? -51.168 13.262 14.685 1.00 23.55 265 LEU A O 1
ATOM 2039 N N . ASP A 1 267 ? -51.415 11.069 14.171 1.00 22.17 266 ASP A N 1
ATOM 2040 C CA . ASP A 1 267 ? -50.721 10.581 15.378 1.00 23.01 266 ASP A CA 1
ATOM 2041 C C . ASP A 1 267 ? -49.182 10.522 15.154 1.00 24.48 266 ASP A C 1
ATOM 2042 O O . ASP A 1 267 ? -48.421 10.291 16.102 1.00 23.57 266 ASP A O 1
ATOM 2047 N N . GLU A 1 268 ? -48.737 10.741 13.894 1.00 20.57 267 GLU A N 1
ATOM 2048 C CA . GLU A 1 268 ? -47.317 10.701 13.540 1.00 20.31 267 GLU A CA 1
ATOM 2049 C C . GLU A 1 268 ? -46.965 11.436 12.242 1.00 23.97 267 GLU A C 1
ATOM 2050 O O . GLU A 1 268 ? -47.815 11.603 11.353 1.00 22.66 267 GLU A O 1
ATOM 2056 N N . GLY A 1 269 ? -45.681 11.786 12.132 1.00 19.05 268 GLY A N 1
ATOM 2057 C CA . GLY A 1 269 ? -45.083 12.391 10.944 1.00 18.42 268 GLY A CA 1
ATOM 2058 C C . GLY A 1 269 ? -44.029 11.440 10.419 1.00 20.53 268 GLY A C 1
ATOM 2059 O O . GLY A 1 269 ? -43.176 11.010 11.190 1.00 19.06 268 GLY A O 1
ATOM 2060 N N . ARG A 1 270 ? -44.087 11.068 9.116 1.00 18.66 269 ARG A N 1
ATOM 2061 C CA . ARG A 1 270 ? -43.174 10.084 8.518 1.00 17.86 269 ARG A CA 1
ATOM 2062 C C . ARG A 1 270 ? -42.223 10.674 7.511 1.00 21.02 269 ARG A C 1
ATOM 2063 O O . ARG A 1 270 ? -42.594 11.631 6.853 1.00 18.70 269 ARG A O 1
ATOM 2071 N N . ALA A 1 271 ? -41.028 10.044 7.316 1.00 19.02 270 ALA A N 1
ATOM 2072 C CA . ALA A 1 271 ? -40.021 10.456 6.312 1.00 19.29 270 ALA A CA 1
ATOM 2073 C C . ALA A 1 271 ? -40.684 10.818 4.962 1.00 21.89 270 ALA A C 1
ATOM 2074 O O . ALA A 1 271 ? -41.551 10.089 4.494 1.00 21.80 270 ALA A O 1
ATOM 2076 N N . GLY A 1 272 ? -40.315 11.966 4.415 1.00 18.01 271 GLY A N 1
ATOM 2077 C CA . GLY A 1 272 ? -40.813 12.486 3.145 1.00 17.97 271 GLY A CA 1
ATOM 2078 C C . GLY A 1 272 ? -42.097 13.285 3.219 1.00 20.96 271 GLY A C 1
ATOM 2079 O O . GLY A 1 272 ? -42.497 13.886 2.221 1.00 21.22 271 GLY A O 1
ATOM 2080 N N . GLU A 1 273 ? -42.753 13.308 4.382 1.00 16.61 272 GLU A N 1
ATOM 2081 C CA . GLU A 1 273 ? -43.998 14.050 4.571 1.00 15.98 272 GLU A CA 1
ATOM 2082 C C . GLU A 1 273 ? -43.765 15.503 4.952 1.00 22.02 272 GLU A C 1
ATOM 2083 O O . GLU A 1 273 ? -42.977 15.779 5.847 1.00 22.46 272 GLU A O 1
ATOM 2089 N N . ASN A 1 274 ? -44.496 16.425 4.308 1.00 19.72 273 ASN A N 1
ATOM 2090 C CA . ASN A 1 274 ? -44.476 17.862 4.608 1.00 18.94 273 ASN A CA 1
ATOM 2091 C C . ASN A 1 274 ? -45.457 18.092 5.779 1.00 19.82 273 ASN A C 1
ATOM 2092 O O . ASN A 1 274 ? -46.667 18.210 5.578 1.00 19.62 273 ASN A O 1
ATOM 2097 N N . VAL A 1 275 ? -44.926 18.124 7.005 1.00 14.21 274 VAL A N 1
ATOM 2098 C CA . VAL A 1 275 ? -45.725 18.233 8.229 1.00 12.79 274 VAL A CA 1
ATOM 2099 C C . VAL A 1 275 ? -45.469 19.525 9.020 1.00 16.86 274 VAL A C 1
ATOM 2100 O O . VAL A 1 275 ? -44.510 20.252 8.767 1.00 16.25 274 VAL A O 1
ATOM 2104 N N . GLY A 1 276 ? -46.322 19.714 10.020 1.00 12.36 275 GLY A N 1
ATOM 2105 C CA . GLY A 1 276 ? -46.235 20.719 11.060 1.00 12.34 275 GLY A CA 1
ATOM 2106 C C . GLY A 1 276 ? -46.206 19.915 12.343 1.00 17.26 275 GLY A C 1
ATOM 2107 O O . GLY A 1 276 ? -46.891 18.902 12.442 1.00 16.75 275 GLY A O 1
ATOM 2108 N N . VAL A 1 277 ? -45.348 20.290 13.276 1.00 15.57 276 VAL A N 1
ATOM 2109 C CA . VAL A 1 277 ? -45.171 19.596 14.548 1.00 15.95 276 VAL A CA 1
ATOM 2110 C C . VAL A 1 277 ? -45.370 20.612 15.670 1.00 20.54 276 VAL A C 1
ATOM 2111 O O . VAL A 1 277 ? -44.653 21.609 15.721 1.00 20.19 276 VAL A O 1
ATOM 2115 N N . LEU A 1 278 ? -46.335 20.341 16.551 1.00 18.98 277 LEU A N 1
ATOM 2116 C CA . LEU A 1 278 ? -46.676 21.153 17.724 1.00 19.61 277 LEU A CA 1
ATOM 2117 C C . LEU A 1 278 ? -45.777 20.715 18.881 1.00 21.96 277 LEU A C 1
ATOM 2118 O O . LEU A 1 278 ? -45.693 19.519 19.203 1.00 21.13 277 LEU A O 1
ATOM 2123 N N . LEU A 1 279 ? -45.118 21.691 19.499 1.00 18.48 278 LEU A N 1
ATOM 2124 C CA . LEU A 1 279 ? -44.163 21.467 20.565 1.00 18.13 278 LEU A CA 1
ATOM 2125 C C . LEU A 1 279 ? -44.633 21.957 21.926 1.00 28.87 278 LEU A C 1
ATOM 2126 O O . LEU A 1 279 ? -45.219 23.030 22.041 1.00 28.47 278 LEU A O 1
ATOM 2131 N N . ARG A 1 280 ? -44.369 21.140 22.959 1.00 30.68 279 ARG A N 1
ATOM 2132 C CA . ARG A 1 280 ? -44.715 21.451 24.343 1.00 31.60 279 ARG A CA 1
ATOM 2133 C C . ARG A 1 280 ? -43.675 22.384 24.958 1.00 36.67 279 ARG A C 1
ATOM 2134 O O . ARG A 1 280 ? -42.472 22.134 24.852 1.00 36.77 279 ARG A O 1
ATOM 2142 N N . GLY A 1 281 ? -44.160 23.448 25.582 1.00 34.26 280 GLY A N 1
ATOM 2143 C CA . GLY A 1 281 ? -43.357 24.410 26.332 1.00 34.66 280 GLY A CA 1
ATOM 2144 C C . GLY A 1 281 ? -42.185 25.108 25.667 1.00 39.26 280 GLY A C 1
ATOM 2145 O O . GLY A 1 281 ? -41.232 25.489 26.360 1.00 40.90 280 GLY A O 1
ATOM 2146 N N . ILE A 1 282 ? -42.221 25.257 24.336 1.00 33.61 281 ILE A N 1
ATOM 2147 C CA . ILE A 1 282 ? -41.201 26.000 23.583 1.00 32.36 281 ILE A CA 1
ATOM 2148 C C . ILE A 1 282 ? -41.896 27.266 23.106 1.00 33.84 281 ILE A C 1
ATOM 2149 O O . ILE A 1 282 ? -42.995 27.177 22.556 1.00 32.72 281 ILE A O 1
ATOM 2154 N N . LYS A 1 283 ? -41.268 28.431 23.323 1.00 29.82 282 LYS A N 1
ATOM 2155 C CA . LYS A 1 283 ? -41.803 29.724 22.879 1.00 29.27 282 LYS A CA 1
ATOM 2156 C C . LYS A 1 283 ? -41.343 29.996 21.452 1.00 32.12 282 LYS A C 1
ATOM 2157 O O . LYS A 1 283 ? -40.267 29.528 21.073 1.00 30.28 282 LYS A O 1
ATOM 2163 N N . ARG A 1 284 ? -42.145 30.760 20.668 1.00 29.23 283 ARG A N 1
ATOM 2164 C CA . ARG A 1 284 ? -41.890 31.097 19.258 1.00 30.03 283 ARG A CA 1
ATOM 2165 C C . ARG A 1 284 ? -40.503 31.683 18.985 1.00 35.06 283 ARG A C 1
ATOM 2166 O O . ARG A 1 284 ? -39.883 31.341 17.975 1.00 35.86 283 ARG A O 1
ATOM 2174 N N . GLU A 1 285 ? -40.014 32.541 19.890 1.00 31.05 284 GLU A N 1
ATOM 2175 C CA . GLU A 1 285 ? -38.708 33.188 19.772 1.00 31.07 284 GLU A CA 1
ATOM 2176 C C . GLU A 1 285 ? -37.529 32.260 20.155 1.00 32.86 284 GLU A C 1
ATOM 2177 O O . GLU A 1 285 ? -36.373 32.600 19.866 1.00 33.08 284 GLU A O 1
ATOM 2183 N N . GLU A 1 286 ? -37.816 31.126 20.835 1.00 26.71 285 GLU A N 1
ATOM 2184 C CA . GLU A 1 286 ? -36.789 30.170 21.267 1.00 26.18 285 GLU A CA 1
ATOM 2185 C C . GLU A 1 286 ? -36.449 29.118 20.195 1.00 30.54 285 GLU A C 1
ATOM 2186 O O . GLU A 1 286 ? -35.588 28.280 20.430 1.00 31.38 285 GLU A O 1
ATOM 2192 N N . ILE A 1 287 ? -37.123 29.141 19.034 1.00 26.54 286 ILE A N 1
ATOM 2193 C CA . ILE A 1 287 ? -36.879 28.168 17.965 1.00 25.30 286 ILE A CA 1
ATOM 2194 C C . ILE A 1 287 ? -36.833 28.891 16.606 1.00 27.84 286 ILE A C 1
ATOM 2195 O O . ILE A 1 287 ? -37.580 29.845 16.402 1.00 27.51 286 ILE A O 1
ATOM 2200 N N . GLU A 1 288 ? -35.923 28.478 15.706 1.00 23.02 287 GLU A N 1
ATOM 2201 C CA . GLU A 1 288 ? -35.762 29.145 14.416 1.00 22.16 287 GLU A CA 1
ATOM 2202 C C . GLU A 1 288 ? -35.455 28.217 13.231 1.00 23.50 287 GLU A C 1
ATOM 2203 O O . GLU A 1 288 ? -35.046 27.078 13.428 1.00 21.08 287 GLU A O 1
ATOM 2209 N N . ARG A 1 289 ? -35.585 28.763 12.001 1.00 20.70 288 ARG A N 1
ATOM 2210 C CA . ARG A 1 289 ? -35.304 28.095 10.728 1.00 20.77 288 ARG A CA 1
ATOM 2211 C C . ARG A 1 289 ? -33.837 27.670 10.678 1.00 24.72 288 ARG A C 1
ATOM 2212 O O . ARG A 1 289 ? -32.950 28.448 11.046 1.00 23.55 288 ARG A O 1
ATOM 2220 N N . GLY A 1 290 ? -33.603 26.429 10.250 1.00 19.82 289 GLY A N 1
ATOM 2221 C CA . GLY A 1 290 ? -32.239 25.937 10.150 1.00 19.18 289 GLY A CA 1
ATOM 2222 C C . GLY A 1 290 ? -31.845 25.023 11.278 1.00 22.85 289 GLY A C 1
ATOM 2223 O O . GLY A 1 290 ? -30.892 24.253 11.141 1.00 22.31 289 GLY A O 1
ATOM 2224 N N . GLN A 1 291 ? -32.581 25.101 12.415 1.00 18.35 290 GLN A N 1
ATOM 2225 C CA . GLN A 1 291 ? -32.381 24.165 13.512 1.00 16.62 290 GLN A CA 1
ATOM 2226 C C . GLN A 1 291 ? -33.063 22.872 13.040 1.00 16.17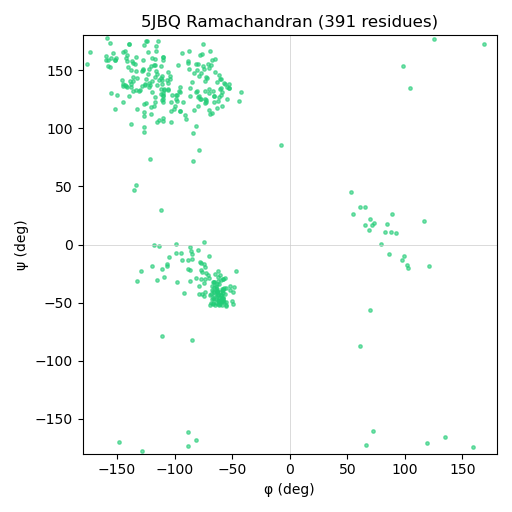 290 GLN A C 1
ATOM 2227 O O . GLN A 1 291 ? -33.854 22.897 12.106 1.00 14.37 290 GLN A O 1
ATOM 2233 N N . VAL A 1 292 ? -32.777 21.761 13.683 1.00 13.11 291 VAL A N 1
ATOM 2234 C CA . VAL A 1 292 ? -33.482 20.534 13.342 1.00 12.82 291 VAL A CA 1
ATOM 2235 C C . VAL A 1 292 ? -34.216 20.021 14.592 1.00 17.69 291 VAL A C 1
ATOM 2236 O O . VAL A 1 292 ? -33.789 20.293 15.716 1.00 15.51 291 VAL A O 1
ATOM 2240 N N . LEU A 1 293 ? -35.307 19.274 14.377 1.00 15.26 292 LEU A N 1
ATOM 2241 C CA . LEU A 1 293 ? -35.976 18.482 15.402 1.00 15.14 292 LEU A CA 1
ATOM 2242 C C . LEU A 1 293 ? -35.341 17.112 15.185 1.00 17.19 292 LEU A C 1
ATOM 2243 O O . LEU A 1 293 ? -35.220 16.683 14.029 1.00 15.35 292 LEU A O 1
ATOM 2248 N N . ALA A 1 294 ? -34.937 16.419 16.251 1.00 14.78 293 ALA A N 1
ATOM 2249 C CA . ALA A 1 294 ? -34.321 15.093 16.095 1.00 14.32 293 ALA A CA 1
ATOM 2250 C C . ALA A 1 294 ? -34.552 14.199 17.294 1.00 18.42 293 ALA A C 1
ATOM 2251 O O . ALA A 1 294 ? -34.764 14.708 18.398 1.00 16.48 293 ALA A O 1
ATOM 2253 N N . LYS A 1 295 ? -34.439 12.860 17.093 1.00 14.03 294 LYS A N 1
ATOM 2254 C CA . LYS A 1 295 ? -34.530 11.895 18.188 1.00 13.27 294 LYS A CA 1
ATOM 2255 C C . LYS A 1 295 ? -33.392 12.245 19.166 1.00 16.51 294 LYS A C 1
ATOM 2256 O O . LYS A 1 295 ? -32.254 12.431 18.716 1.00 14.97 294 LYS A O 1
ATOM 2262 N N . PRO A 1 296 ? -33.678 12.409 20.482 1.00 15.69 295 PRO A N 1
ATOM 2263 C CA . PRO A 1 296 ? -32.615 12.811 21.417 1.00 15.46 295 PRO A CA 1
ATOM 2264 C C . PRO A 1 296 ? -31.347 11.954 21.396 1.00 19.52 295 PRO A C 1
ATOM 2265 O O . PRO A 1 296 ? -31.414 10.732 21.344 1.00 18.16 295 PRO A O 1
ATOM 2269 N N . GLY A 1 297 ? -30.206 12.643 21.386 1.00 18.12 296 GLY A N 1
ATOM 2270 C CA . GLY A 1 297 ? -28.862 12.077 21.345 1.00 18.57 296 GLY A CA 1
ATOM 2271 C C . GLY A 1 297 ? -28.348 11.603 19.995 1.00 24.31 296 GLY A C 1
ATOM 2272 O O . GLY A 1 297 ? -27.221 11.105 19.915 1.00 25.82 296 GLY A O 1
ATOM 2273 N N . THR A 1 298 ? -29.152 11.734 18.916 1.00 20.02 297 THR A N 1
ATOM 2274 C CA . THR A 1 298 ? -28.764 11.186 17.598 1.00 17.98 297 THR A CA 1
ATOM 2275 C C . THR A 1 298 ? -28.044 12.183 16.685 1.00 21.03 297 THR A C 1
ATOM 2276 O O . THR A 1 298 ? -27.470 11.764 15.687 1.00 20.32 297 THR A O 1
ATOM 2280 N N . ILE A 1 299 ? -28.061 13.483 17.006 1.00 16.56 298 ILE A N 1
ATOM 2281 C CA . ILE A 1 299 ? -27.342 14.467 16.196 1.00 15.39 298 ILE A CA 1
ATOM 2282 C C . ILE A 1 299 ? -26.794 15.569 17.085 1.00 20.81 298 ILE A C 1
ATOM 2283 O O . ILE A 1 299 ? -27.446 15.943 18.056 1.00 18.51 298 ILE A O 1
ATOM 2288 N N . LYS A 1 300 ? -25.573 16.040 16.777 1.00 19.06 299 LYS A N 1
ATOM 2289 C CA . LYS A 1 300 ? -24.878 17.074 17.531 1.00 19.93 299 LYS A CA 1
ATOM 2290 C C . LYS A 1 300 ? -24.618 18.331 16.683 1.00 24.13 299 LYS A C 1
ATOM 2291 O O . LYS A 1 300 ? -24.506 18.219 15.459 1.00 22.73 299 LYS A O 1
ATOM 2297 N N . PRO A 1 301 ? -24.484 19.529 17.312 1.00 23.06 300 PRO A N 1
ATOM 2298 C CA . PRO A 1 301 ? -24.148 20.726 16.531 1.00 22.95 300 PRO A CA 1
ATOM 2299 C C . PRO A 1 301 ? -22.612 20.850 16.337 1.00 26.06 300 PRO A C 1
ATOM 2300 O O . PRO A 1 301 ? -21.829 20.578 17.252 1.00 24.01 300 PRO A O 1
ATOM 2304 N N . HIS A 1 302 ? -22.178 21.250 15.152 1.00 23.41 301 HIS A N 1
ATOM 2305 C CA . HIS A 1 302 ? -20.749 21.393 14.873 1.00 23.71 301 HIS A CA 1
ATOM 2306 C C . HIS A 1 302 ? -20.487 22.690 14.158 1.00 26.22 301 HIS A C 1
ATOM 2307 O O . HIS A 1 302 ? -21.359 23.208 13.470 1.00 25.81 301 HIS A O 1
ATOM 2314 N N . THR A 1 303 ? -19.264 23.188 14.279 1.00 22.08 302 THR A N 1
ATOM 2315 C CA . THR A 1 303 ? -18.848 24.423 13.626 1.00 21.95 302 THR A CA 1
ATOM 2316 C C . THR A 1 303 ? -17.731 24.151 12.574 1.00 22.86 302 THR A C 1
ATOM 2317 O O . THR A 1 303 ? -17.679 24.810 11.549 1.00 22.56 302 THR A O 1
ATOM 2321 N N . LYS A 1 304 ? -16.902 23.138 12.811 1.00 19.39 303 LYS A N 1
ATOM 2322 C CA . LYS A 1 304 ? -15.753 22.830 11.977 1.00 19.34 303 LYS A CA 1
ATOM 2323 C C . LYS A 1 304 ? -15.838 21.424 11.443 1.00 22.42 303 LYS A C 1
ATOM 2324 O O . LYS A 1 304 ? -16.231 20.511 12.166 1.00 21.84 303 LYS A O 1
ATOM 2330 N N . PHE A 1 305 ? -15.470 21.254 10.159 1.00 18.59 304 PHE A N 1
ATOM 2331 C CA . PHE A 1 305 ? -15.553 19.965 9.477 1.00 17.32 304 PHE A CA 1
ATOM 2332 C C . PHE A 1 305 ? -14.661 19.900 8.276 1.00 21.04 304 PHE A C 1
ATOM 2333 O O . PHE A 1 305 ? -14.283 20.925 7.713 1.00 21.24 304 PHE A O 1
ATOM 2341 N N . GLU A 1 306 ? -14.400 18.676 7.826 1.00 17.47 305 GLU A N 1
ATOM 2342 C CA . GLU A 1 306 ? -13.673 18.403 6.595 1.00 16.50 305 GLU A CA 1
ATOM 2343 C C . GLU A 1 306 ? -14.748 17.992 5.590 1.00 18.32 305 GLU A C 1
ATOM 2344 O O . GLU A 1 306 ? -15.713 17.303 5.945 1.00 18.01 305 GLU A O 1
ATOM 2350 N N . SER A 1 307 ? -14.581 18.409 4.351 1.00 15.66 306 SER A N 1
ATOM 2351 C CA . SER A 1 307 ? -15.548 18.167 3.282 1.00 15.10 306 SER A CA 1
ATOM 2352 C C . SER A 1 307 ? -14.883 17.938 1.946 1.00 18.85 306 SER A C 1
ATOM 2353 O O . SER A 1 307 ? -13.702 18.217 1.792 1.00 19.44 306 SER A O 1
ATOM 2356 N N . GLU A 1 308 ? -15.646 17.420 0.984 1.00 15.22 307 GLU A N 1
ATOM 2357 C CA . GLU A 1 308 ? -15.233 17.265 -0.408 1.00 15.21 307 GLU A CA 1
ATOM 2358 C C . GLU A 1 308 ? -16.193 18.148 -1.132 1.00 18.81 307 GLU A C 1
ATOM 2359 O O . GLU A 1 308 ? -17.399 18.024 -0.924 1.00 17.82 307 GLU A O 1
ATOM 2365 N N . VAL A 1 309 ? -15.672 19.118 -1.878 1.00 16.80 308 VAL A N 1
ATOM 2366 C CA . VAL A 1 309 ? -16.514 20.095 -2.553 1.00 17.14 308 VAL A CA 1
ATOM 2367 C C . VAL A 1 309 ? -16.210 20.123 -4.031 1.00 19.12 308 VAL A C 1
ATOM 2368 O O . VAL A 1 309 ? -15.072 19.919 -4.430 1.00 18.19 308 VAL A O 1
ATOM 2372 N N . TYR A 1 310 ? -17.247 20.294 -4.831 1.00 16.38 309 TYR A N 1
ATOM 2373 C CA . TYR A 1 310 ? -17.159 20.446 -6.273 1.00 16.69 309 TYR A CA 1
ATOM 2374 C C . TYR A 1 310 ? -17.576 21.905 -6.549 1.00 21.22 309 TYR A C 1
ATOM 2375 O O . TYR A 1 310 ? -18.609 22.359 -6.049 1.00 19.37 309 TYR A O 1
ATOM 2384 N N . ILE A 1 311 ? -16.752 22.629 -7.319 1.00 19.19 310 ILE A N 1
ATOM 2385 C CA . ILE A 1 311 ? -17.000 24.024 -7.693 1.00 18.81 310 ILE A CA 1
ATOM 2386 C C . ILE A 1 311 ? -17.601 24.029 -9.090 1.00 20.82 310 ILE A C 1
ATOM 2387 O O . ILE A 1 311 ? -17.003 23.472 -10.009 1.00 18.15 310 ILE A O 1
ATOM 2392 N N . LEU A 1 312 ? -18.780 24.669 -9.249 1.00 20.61 311 LEU A N 1
ATOM 2393 C CA . LEU A 1 312 ? -19.484 24.716 -10.533 1.00 21.57 311 LEU A CA 1
ATOM 2394 C C . LEU A 1 312 ? -18.640 25.394 -11.590 1.00 27.00 311 LEU A C 1
ATOM 2395 O O . LEU A 1 312 ? -17.959 26.385 -11.298 1.00 26.43 311 LEU A O 1
ATOM 2400 N N . SER A 1 313 ? -18.705 24.879 -12.819 1.00 25.00 312 SER A N 1
ATOM 2401 C CA . SER A 1 313 ? -18.048 25.476 -13.974 1.00 25.40 312 SER A CA 1
ATOM 2402 C C . SER A 1 313 ? -18.883 26.713 -14.378 1.00 30.72 312 SER A C 1
ATOM 2403 O O . SER A 1 313 ? -19.978 26.930 -13.839 1.00 29.26 312 SER A O 1
ATOM 2406 N N . LYS A 1 314 ? -18.374 27.504 -15.331 1.00 30.07 313 LYS A N 1
ATOM 2407 C CA . LYS A 1 314 ? -19.069 28.679 -15.868 1.00 31.28 313 LYS A CA 1
ATOM 2408 C C . LYS A 1 314 ? -20.395 28.221 -16.519 1.00 36.48 313 LYS A C 1
ATOM 2409 O O . LYS A 1 314 ? -21.437 28.805 -16.226 1.00 36.55 313 LYS A O 1
ATOM 2415 N N . ASP A 1 315 ? -20.343 27.169 -17.371 1.00 35.10 314 ASP A N 1
ATOM 2416 C CA . ASP A 1 315 ? -21.505 26.597 -18.079 1.00 35.90 314 ASP A CA 1
ATOM 2417 C C . ASP A 1 315 ? -22.631 26.125 -17.143 1.00 39.82 314 ASP A C 1
ATOM 2418 O O . ASP A 1 315 ? -23.807 26.318 -17.462 1.00 41.27 314 ASP A O 1
ATOM 2423 N N . GLU A 1 316 ? -22.272 25.554 -15.977 1.00 32.79 315 GLU A N 1
ATOM 2424 C CA . GLU A 1 316 ? -23.225 25.099 -14.961 1.00 31.05 315 GLU A CA 1
ATOM 2425 C C . GLU A 1 316 ? -23.833 26.268 -14.195 1.00 35.83 315 GLU A C 1
ATOM 2426 O O . GLU A 1 316 ? -24.641 26.054 -13.283 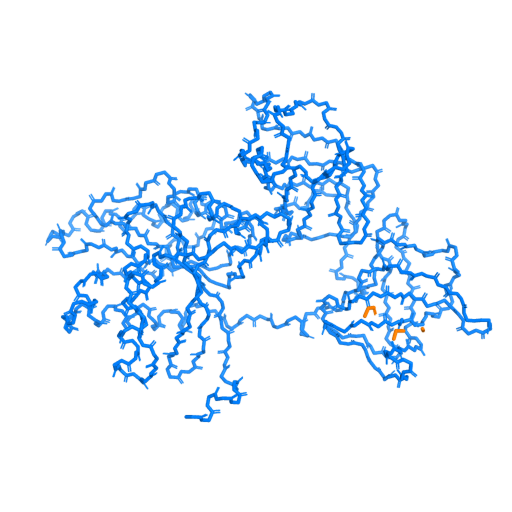1.00 36.01 315 GLU A O 1
ATOM 2432 N N . GLY A 1 317 ? -23.462 27.490 -14.584 1.00 32.06 316 GLY A N 1
ATOM 2433 C CA . GLY A 1 317 ? -23.950 28.722 -13.971 1.00 31.18 316 GLY A CA 1
ATOM 2434 C C . GLY A 1 317 ? -23.192 29.154 -12.729 1.00 34.41 316 GLY A C 1
ATOM 2435 O O . GLY A 1 317 ? -23.693 29.970 -11.946 1.00 34.72 316 GLY A O 1
ATOM 2436 N N . GLY A 1 318 ? -21.997 28.610 -12.539 1.00 29.97 317 GLY A N 1
ATOM 2437 C CA . GLY A 1 318 ? -21.163 28.949 -11.390 1.00 30.11 317 GLY A CA 1
ATOM 2438 C C . GLY A 1 318 ? -20.273 30.146 -11.655 1.00 33.76 317 GLY A C 1
ATOM 2439 O O . GLY A 1 318 ? -20.522 30.916 -12.594 1.00 33.19 317 GLY A O 1
ATOM 2440 N N . ARG A 1 319 ? -19.211 30.305 -10.850 1.00 29.98 318 ARG A N 1
ATOM 2441 C CA . ARG A 1 319 ? -18.316 31.442 -11.064 1.00 29.99 318 ARG A CA 1
ATOM 2442 C C . ARG A 1 319 ? -17.489 31.307 -12.332 1.00 31.16 318 ARG A C 1
ATOM 2443 O O . ARG A 1 319 ? -17.283 30.209 -12.845 1.00 28.10 318 ARG A O 1
ATOM 2451 N N . HIS A 1 320 ? -17.127 32.467 -12.898 1.00 30.30 319 HIS A N 1
ATOM 2452 C CA . HIS A 1 320 ? -16.337 32.615 -14.121 1.00 30.69 319 HIS A CA 1
ATOM 2453 C C . HIS A 1 320 ? -14.844 32.630 -13.802 1.00 30.95 319 HIS A C 1
ATOM 2454 O O . HIS A 1 320 ? -14.017 32.399 -14.677 1.00 29.70 319 HIS A O 1
ATOM 2461 N N . THR A 1 321 ? -14.498 32.950 -12.548 1.00 26.09 320 THR A N 1
ATOM 2462 C CA . THR A 1 321 ? -13.105 33.104 -12.111 1.00 25.13 320 THR A CA 1
ATOM 2463 C C . THR A 1 321 ? -12.855 32.236 -10.875 1.00 27.38 320 THR A C 1
ATOM 2464 O O . THR A 1 321 ? -13.831 31.905 -10.206 1.00 24.27 320 THR A O 1
ATOM 2468 N N . PRO A 1 322 ? -11.588 31.869 -10.530 1.00 25.04 321 PRO A N 1
ATOM 2469 C CA . PRO A 1 322 ? -11.374 31.052 -9.322 1.00 24.95 321 PRO A CA 1
ATOM 2470 C C . PRO A 1 322 ? -11.643 31.797 -8.023 1.00 29.37 321 PRO A C 1
ATOM 2471 O O . PRO A 1 322 ? -11.718 33.023 -8.014 1.00 29.37 321 PRO A O 1
ATOM 2475 N N . PHE A 1 323 ? -11.746 31.070 -6.909 1.00 26.88 322 PHE A N 1
ATOM 2476 C CA . PHE A 1 323 ? -11.792 31.754 -5.618 1.00 26.11 322 PHE A CA 1
ATOM 2477 C C . PHE A 1 323 ? -10.478 31.452 -4.917 1.00 28.30 322 PHE A C 1
ATOM 2478 O O . PHE A 1 323 ? -9.785 30.519 -5.322 1.00 26.84 322 PHE A O 1
ATOM 2486 N N . PHE A 1 324 ? -10.110 32.257 -3.908 1.00 24.49 323 PHE A N 1
ATOM 2487 C CA . PHE A 1 324 ? -8.826 32.154 -3.221 1.00 25.03 323 PHE A CA 1
ATOM 2488 C C . PHE A 1 324 ? -9.022 31.981 -1.717 1.00 32.51 323 PHE A C 1
ATOM 2489 O O . PHE A 1 324 ? -10.142 32.109 -1.236 1.00 31.96 323 PHE A O 1
ATOM 2497 N N . LYS A 1 325 ? -7.932 31.763 -0.961 1.00 32.16 324 LYS A N 1
ATOM 2498 C CA . LYS A 1 325 ? -8.044 31.746 0.497 1.00 33.35 324 LYS A CA 1
ATOM 2499 C C . LYS A 1 325 ? -8.399 33.196 0.907 1.00 38.46 324 LYS A C 1
ATOM 2500 O O . LYS A 1 325 ? -7.862 34.163 0.348 1.00 38.85 324 LYS A O 1
ATOM 2506 N N . GLY A 1 326 ? -9.395 33.313 1.762 1.00 33.93 325 GLY A N 1
ATOM 2507 C CA . GLY A 1 326 ? -9.951 34.587 2.184 1.00 33.49 325 GLY A CA 1
ATOM 2508 C C . GLY A 1 326 ? -11.416 34.613 1.817 1.00 37.74 325 GLY A C 1
ATOM 2509 O O . GLY A 1 326 ? -12.185 35.408 2.372 1.00 36.11 325 GLY A O 1
ATOM 2510 N N . TYR A 1 327 ? -11.813 33.701 0.877 1.00 35.85 326 TYR A N 1
ATOM 2511 C CA . TYR A 1 327 ? -13.195 33.498 0.432 1.00 35.61 326 TYR A CA 1
ATOM 2512 C C . TYR A 1 327 ? -13.991 33.019 1.638 1.00 38.70 326 TYR A C 1
ATOM 2513 O O . TYR A 1 327 ? -13.655 31.993 2.244 1.00 38.07 326 TYR A O 1
ATOM 2522 N N . ARG A 1 328 ? -14.988 33.822 2.034 1.00 35.81 327 ARG A N 1
ATOM 2523 C CA . ARG A 1 328 ? -15.872 33.567 3.170 1.00 35.79 327 ARG A CA 1
ATOM 2524 C C . ARG A 1 328 ? -17.310 33.525 2.639 1.00 37.96 327 ARG A C 1
ATOM 2525 O O . ARG A 1 328 ? -18.058 34.492 2.815 1.00 37.77 327 ARG A O 1
ATOM 2533 N N . PRO A 1 329 ? -17.709 32.437 1.923 1.00 32.20 328 PRO A N 1
ATOM 2534 C CA . PRO A 1 329 ? -19.062 32.410 1.348 1.00 30.85 328 PRO A CA 1
ATOM 2535 C C . PRO A 1 329 ? -20.101 31.838 2.322 1.00 31.27 328 PRO A C 1
ATOM 2536 O O . PRO A 1 329 ? -19.773 31.606 3.488 1.00 31.04 328 PRO A O 1
ATOM 2540 N N . GLN A 1 330 ? -21.348 31.637 1.848 1.00 25.38 329 GLN A N 1
ATOM 2541 C CA . GLN A 1 330 ? -22.447 31.060 2.635 1.00 24.62 329 GLN A CA 1
ATOM 2542 C C . GLN A 1 330 ? -22.555 29.553 2.348 1.00 27.14 329 GLN A C 1
ATOM 2543 O O . GLN A 1 330 ? -22.539 29.134 1.182 1.00 25.87 329 GLN A O 1
ATOM 2549 N N . PHE A 1 331 ? -22.656 28.758 3.419 1.00 22.56 330 PHE A N 1
ATOM 2550 C CA . PHE A 1 331 ? -22.806 27.299 3.390 1.00 21.21 330 PHE A CA 1
ATOM 2551 C C . PHE A 1 331 ? -24.269 26.962 3.681 1.00 26.56 330 PHE A C 1
ATOM 2552 O O . PHE A 1 331 ? -24.753 27.271 4.776 1.00 25.93 330 PHE A O 1
ATOM 2560 N N . TYR A 1 332 ? -24.975 26.377 2.681 1.00 22.06 331 TYR A N 1
ATOM 2561 C CA . TYR A 1 332 ? -26.394 26.047 2.782 1.00 22.30 331 TYR A CA 1
ATOM 2562 C C . TYR A 1 332 ? -26.623 24.639 3.334 1.00 22.52 331 TYR A C 1
ATOM 2563 O O . TYR A 1 332 ? -26.379 23.638 2.650 1.00 20.22 331 TYR A O 1
ATOM 2572 N N . PHE A 1 333 ? -27.091 24.574 4.579 1.00 19.71 332 PHE A N 1
ATOM 2573 C CA . PHE A 1 333 ? -27.332 23.303 5.250 1.00 19.95 332 PHE A CA 1
ATOM 2574 C C . PHE A 1 333 ? -28.787 23.100 5.509 1.00 22.32 332 PHE A C 1
ATOM 2575 O O . PHE A 1 333 ? -29.358 23.723 6.414 1.00 20.65 332 PHE A O 1
ATOM 2583 N N . ARG A 1 334 ? -29.387 22.178 4.737 1.00 20.11 333 ARG A N 1
ATOM 2584 C CA . ARG A 1 334 ? -30.801 21.821 4.827 1.00 19.85 333 ARG A CA 1
ATOM 2585 C C . ARG A 1 334 ? -31.728 23.025 4.525 1.00 27.71 333 ARG A C 1
ATOM 2586 O O . ARG A 1 334 ? -32.130 23.193 3.378 1.00 28.39 333 ARG A O 1
ATOM 2594 N N . THR A 1 335 ? -32.071 23.846 5.543 1.00 25.85 334 THR A N 1
ATOM 2595 C CA . THR A 1 335 ? -33.056 24.937 5.390 1.00 25.38 334 THR A CA 1
ATOM 2596 C C . THR A 1 335 ? -32.502 26.353 5.637 1.00 29.39 334 THR A C 1
ATOM 2597 O O . THR A 1 335 ? -33.251 27.316 5.494 1.00 29.86 334 THR A O 1
ATOM 2601 N N . THR A 1 336 ? -31.201 26.490 5.969 1.00 26.05 335 THR A N 1
ATOM 2602 C CA . THR A 1 336 ? -30.574 27.796 6.210 1.00 25.38 335 THR A CA 1
ATOM 2603 C C . THR A 1 336 ? -29.171 27.864 5.624 1.00 28.39 335 THR A C 1
ATOM 2604 O O . THR A 1 336 ? -28.638 26.849 5.188 1.00 27.79 335 THR A O 1
ATOM 2608 N N . ASP A 1 337 ? -28.572 29.062 5.658 1.00 25.50 336 ASP A N 1
ATOM 2609 C CA . ASP A 1 337 ? -27.201 29.329 5.244 1.00 25.59 336 ASP A CA 1
ATOM 2610 C C . ASP A 1 337 ? -26.408 29.933 6.404 1.00 28.74 336 ASP A C 1
ATOM 2611 O O . ASP A 1 337 ? -26.998 30.527 7.318 1.00 27.55 336 ASP A O 1
ATOM 2616 N N . VAL A 1 338 ? -25.082 29.683 6.417 1.00 24.82 337 VAL A N 1
ATOM 2617 C CA . VAL A 1 338 ? -24.157 30.104 7.469 1.00 24.42 337 VAL A CA 1
ATOM 2618 C C . VAL A 1 338 ? -22.837 30.448 6.810 1.00 27.57 337 VAL A C 1
ATOM 2619 O O . VAL A 1 338 ? -22.336 29.663 5.999 1.00 24.85 337 VAL A O 1
ATOM 2623 N N . THR A 1 339 ? -22.221 31.581 7.228 1.00 24.84 338 THR A N 1
ATOM 2624 C CA . THR A 1 339 ? -20.906 32.002 6.731 1.00 23.47 338 THR A CA 1
ATOM 2625 C C . THR A 1 339 ? -19.894 31.071 7.338 1.00 24.06 338 THR A C 1
ATOM 2626 O O . THR A 1 339 ? -20.027 30.662 8.490 1.00 21.60 338 THR A O 1
ATOM 2630 N N . GLY A 1 340 ? -18.878 30.753 6.563 1.00 21.16 339 GLY A N 1
ATOM 2631 C CA . GLY A 1 340 ? -17.786 29.931 7.041 1.00 20.90 339 GLY A CA 1
ATOM 2632 C C . GLY A 1 340 ? -16.471 30.417 6.488 1.00 25.28 339 GLY A C 1
ATOM 2633 O O . GLY A 1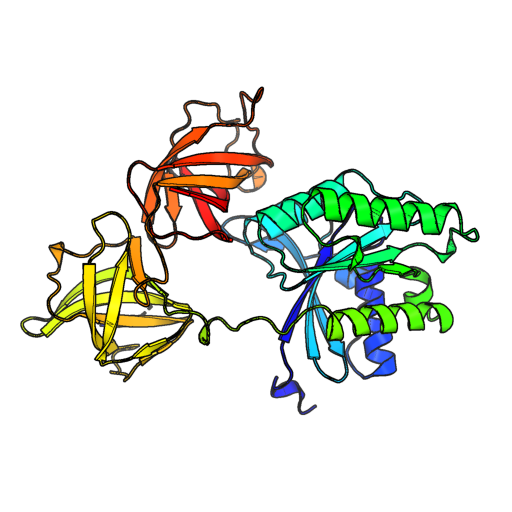 340 ? -16.445 31.086 5.450 1.00 22.86 339 GLY A O 1
ATOM 2634 N N . THR A 1 341 ? -15.376 30.066 7.171 1.00 23.76 340 THR A N 1
ATOM 2635 C CA . THR A 1 341 ? -14.021 30.377 6.712 1.00 24.53 340 THR A CA 1
ATOM 2636 C C . THR A 1 341 ? -13.444 29.051 6.191 1.00 30.40 340 THR A C 1
ATOM 2637 O O . THR A 1 341 ? -13.696 27.996 6.796 1.00 30.65 340 THR A O 1
ATOM 2641 N N . ILE A 1 342 ? -12.720 29.086 5.060 1.00 26.60 341 ILE A N 1
ATOM 2642 C CA . ILE A 1 342 ? -12.191 27.863 4.457 1.00 26.24 341 ILE A CA 1
ATOM 2643 C C . ILE A 1 342 ? -10.652 27.773 4.546 1.00 29.35 341 ILE A C 1
ATOM 2644 O O . ILE A 1 342 ? -9.953 28.782 4.453 1.00 28.05 341 ILE A O 1
ATOM 2649 N N . GLU A 1 343 ? -10.151 26.540 4.717 1.00 25.78 342 GLU A N 1
ATOM 2650 C CA . GLU A 1 343 ? -8.730 26.184 4.701 1.00 25.51 342 GLU A CA 1
ATOM 2651 C C . GLU A 1 343 ? -8.600 25.234 3.523 1.00 29.26 342 GLU A C 1
ATOM 2652 O O . GLU A 1 343 ? -9.266 24.197 3.503 1.00 30.22 342 GLU A O 1
ATOM 2658 N N . LEU A 1 344 ? -7.788 25.601 2.531 1.00 24.12 343 LEU A N 1
ATOM 2659 C CA . LEU A 1 344 ? -7.534 24.810 1.322 1.00 23.44 343 LEU A CA 1
ATOM 2660 C C . LEU A 1 344 ? -6.385 23.835 1.602 1.00 27.64 343 LEU A C 1
ATOM 2661 O O . LEU A 1 344 ? -5.696 24.035 2.609 1.00 26.45 343 LEU A O 1
ATOM 2666 N N . PRO A 1 345 ? -6.120 22.798 0.753 1.00 25.24 344 PRO A N 1
ATOM 2667 C CA . PRO A 1 345 ? -4.972 21.919 1.024 1.00 26.02 344 PRO A CA 1
ATOM 2668 C C . PRO A 1 345 ? -3.636 22.672 0.920 1.00 31.92 344 PRO A C 1
ATOM 2669 O O . PRO A 1 345 ? -3.556 23.753 0.317 1.00 29.36 344 PRO A O 1
ATOM 2673 N N . GLU A 1 346 ? -2.600 22.102 1.549 1.00 31.45 345 GLU A N 1
ATOM 2674 C CA . GLU A 1 346 ? -1.235 22.624 1.572 1.00 32.36 345 GLU A CA 1
ATOM 2675 C C . GLU A 1 346 ? -0.727 22.857 0.138 1.00 36.63 345 GLU A C 1
ATOM 2676 O O . GLU A 1 346 ? -0.807 21.961 -0.706 1.00 35.32 345 GLU A O 1
ATOM 2682 N N . GLY A 1 347 ? -0.275 24.075 -0.130 1.00 35.09 346 GLY A N 1
ATOM 2683 C CA . GLY A 1 347 ? 0.235 24.445 -1.449 1.00 35.71 346 GLY A CA 1
ATOM 2684 C C . GLY A 1 347 ? -0.823 24.826 -2.468 1.00 39.82 346 GLY A C 1
ATOM 2685 O O . GLY A 1 347 ? -0.511 24.959 -3.656 1.00 40.91 346 GLY A O 1
ATOM 2686 N N . VAL A 1 348 ? -2.085 24.999 -2.020 1.00 33.04 347 VAL A N 1
ATOM 2687 C CA . VAL A 1 348 ? -3.183 25.387 -2.907 1.00 31.12 347 VAL A CA 1
ATOM 2688 C C . VAL A 1 348 ? -3.601 26.823 -2.580 1.00 33.06 347 VAL A C 1
ATOM 2689 O O . VAL A 1 348 ? -3.922 27.134 -1.436 1.00 33.19 347 VAL A O 1
ATOM 2693 N N . GLU A 1 349 ? -3.542 27.696 -3.583 1.00 28.78 348 GLU A N 1
ATOM 2694 C CA . GLU A 1 349 ? -3.879 29.105 -3.432 1.00 29.14 348 GLU A CA 1
ATOM 2695 C C . GLU A 1 349 ? -5.183 29.448 -4.137 1.00 31.69 348 GLU A C 1
ATOM 2696 O O . GLU A 1 349 ? -5.886 30.354 -3.694 1.00 31.80 348 GLU A O 1
ATOM 2702 N N . MET A 1 350 ? -5.536 28.721 -5.203 1.00 26.51 349 MET A N 1
ATOM 2703 C CA . MET A 1 350 ? -6.798 29.018 -5.877 1.00 26.34 349 MET A CA 1
ATOM 2704 C C . MET A 1 350 ? -7.539 27.769 -6.329 1.00 29.18 349 MET A C 1
ATOM 2705 O O . MET A 1 350 ? -6.931 26.727 -6.569 1.00 27.84 349 MET A O 1
ATOM 2710 N N . VAL A 1 351 ? -8.873 27.884 -6.419 1.00 26.11 350 VAL A N 1
ATOM 2711 C CA . VAL A 1 351 ? -9.740 26.788 -6.841 1.00 24.95 350 VAL A CA 1
ATOM 2712 C C . VAL A 1 351 ? -10.478 27.269 -8.068 1.00 26.80 350 VAL A C 1
ATOM 2713 O O . VAL A 1 351 ? -11.280 28.197 -7.977 1.00 26.59 350 VAL A O 1
ATOM 2717 N N . MET A 1 352 ? -10.170 26.661 -9.215 1.00 22.93 351 MET A N 1
ATOM 2718 C CA . MET A 1 352 ? -10.736 27.021 -10.514 1.00 23.82 351 MET A CA 1
ATOM 2719 C C . MET A 1 352 ? -12.186 26.547 -10.660 1.00 28.83 351 MET A C 1
ATOM 2720 O O . MET A 1 352 ? -12.525 25.515 -10.088 1.00 28.88 351 MET A O 1
ATOM 2725 N N . PRO A 1 353 ? -13.044 27.230 -11.460 1.00 25.60 352 PRO A N 1
ATOM 2726 C CA . PRO A 1 353 ? -14.403 26.682 -11.704 1.00 25.00 352 PRO A CA 1
ATOM 2727 C C . PRO A 1 353 ? -14.276 25.287 -12.348 1.00 27.67 352 PRO A C 1
ATOM 2728 O O . PRO A 1 353 ? -13.448 25.111 -13.233 1.00 27.00 352 PRO A O 1
ATOM 2732 N N . GLY A 1 354 ? -14.995 24.293 -11.822 1.00 24.81 353 GLY A N 1
ATOM 2733 C CA . GLY A 1 354 ? -14.936 22.916 -12.328 1.00 24.22 353 GLY A CA 1
ATOM 2734 C C . GLY A 1 354 ? -14.052 21.981 -11.524 1.00 27.22 353 GLY A C 1
ATOM 2735 O O . GLY A 1 354 ? -14.065 20.765 -11.739 1.00 25.70 353 GLY A O 1
ATOM 2736 N N . ASP A 1 355 ? -13.278 22.541 -10.585 1.00 24.74 354 ASP A N 1
ATOM 2737 C CA . ASP A 1 355 ? -12.392 21.766 -9.713 1.00 24.44 354 ASP A CA 1
ATOM 2738 C C . ASP A 1 355 ? -13.185 21.133 -8.567 1.00 24.55 354 ASP A C 1
ATOM 2739 O O . ASP A 1 355 ? -14.204 21.671 -8.135 1.00 23.92 354 ASP A O 1
ATOM 2744 N N . ASN A 1 356 ? -12.657 20.044 -8.020 1.00 19.69 355 ASN A N 1
ATOM 2745 C CA . ASN A 1 356 ? -13.171 19.414 -6.801 1.00 19.19 355 ASN A CA 1
ATOM 2746 C C . ASN A 1 356 ? -11.986 19.325 -5.858 1.00 21.28 355 ASN A C 1
ATOM 2747 O O . ASN A 1 356 ? -10.882 18.987 -6.279 1.00 20.06 355 ASN A O 1
ATOM 2752 N N . ILE A 1 357 ? -12.198 19.643 -4.595 1.00 18.48 356 ILE A N 1
ATOM 2753 C CA . ILE A 1 357 ? -11.104 19.645 -3.637 1.00 19.65 356 ILE A CA 1
ATOM 2754 C C . ILE A 1 357 ? -11.596 19.329 -2.232 1.00 21.04 356 ILE A C 1
ATOM 2755 O O . ILE A 1 357 ? -12.780 19.494 -1.941 1.00 20.12 356 ILE A O 1
ATOM 2760 N N . LYS A 1 358 ? -10.681 18.904 -1.354 1.00 17.26 357 LYS A N 1
ATOM 2761 C CA . LYS A 1 358 ? -10.977 18.724 0.061 1.00 16.87 357 LYS A CA 1
ATOM 2762 C C . LYS A 1 358 ? -10.889 20.159 0.679 1.00 21.87 357 LYS A C 1
ATOM 2763 O O . LYS A 1 358 ? -9.937 20.892 0.383 1.00 21.32 357 LYS A O 1
ATOM 2769 N N . MET A 1 359 ? -11.897 20.562 1.485 1.00 20.19 358 MET A N 1
ATOM 2770 C CA . MET A 1 359 ? -11.963 21.880 2.147 1.00 20.21 358 MET A CA 1
ATOM 2771 C C . MET A 1 359 ? -12.274 21.697 3.599 1.00 25.56 358 MET A C 1
ATOM 2772 O O . MET A 1 359 ? -13.229 20.988 3.940 1.00 25.63 358 MET A O 1
ATOM 2777 N N . VAL A 1 360 ? -11.508 22.373 4.465 1.00 22.18 359 VAL A N 1
ATOM 2778 C CA . VAL A 1 360 ? -11.739 22.358 5.915 1.00 21.28 359 VAL A CA 1
ATOM 2779 C C . VAL A 1 360 ? -12.463 23.665 6.229 1.00 25.61 359 VAL A C 1
ATOM 2780 O O . VAL A 1 360 ? -11.951 24.740 5.914 1.00 25.65 359 VAL A O 1
ATOM 2784 N N . VAL A 1 361 ? -13.714 23.560 6.712 1.00 21.00 360 VAL A N 1
ATOM 2785 C CA . VAL A 1 361 ? -14.581 24.716 6.935 1.00 19.53 360 VAL A CA 1
ATOM 2786 C C . VAL A 1 361 ? -14.831 24.945 8.429 1.00 23.82 360 VAL A C 1
ATOM 2787 O O . VAL A 1 361 ? -14.977 23.980 9.173 1.00 22.37 360 VAL A O 1
ATOM 2791 N N . THR A 1 362 ? -14.899 26.230 8.844 1.00 21.89 361 THR A N 1
ATOM 2792 C CA . THR A 1 362 ? -15.222 26.674 10.206 1.00 22.58 361 THR A CA 1
ATOM 2793 C C . THR A 1 362 ? -16.373 27.656 10.038 1.00 25.04 361 THR A C 1
ATOM 2794 O O . THR A 1 362 ? -16.175 28.726 9.479 1.00 25.93 361 THR A O 1
ATOM 2798 N N . LEU A 1 363 ? -17.572 27.279 10.485 1.00 20.85 362 LEU A N 1
ATOM 2799 C CA . LEU A 1 363 ? -18.768 28.104 10.377 1.00 20.22 362 LEU A CA 1
ATOM 2800 C C . LEU A 1 363 ? -18.785 29.126 11.507 1.00 26.18 362 LEU A C 1
ATOM 2801 O O . LEU A 1 363 ? -18.202 28.859 12.565 1.00 25.20 362 LEU A O 1
ATOM 2806 N N . ILE A 1 364 ? -19.496 30.267 11.304 1.00 25.39 363 ILE A N 1
ATOM 2807 C CA . ILE A 1 364 ? -19.614 31.343 12.317 1.00 26.75 363 ILE A CA 1
ATOM 2808 C C . ILE A 1 364 ? -20.507 30.891 13.503 1.00 30.77 363 ILE A C 1
ATOM 2809 O O . ILE A 1 364 ? -20.334 31.378 14.612 1.00 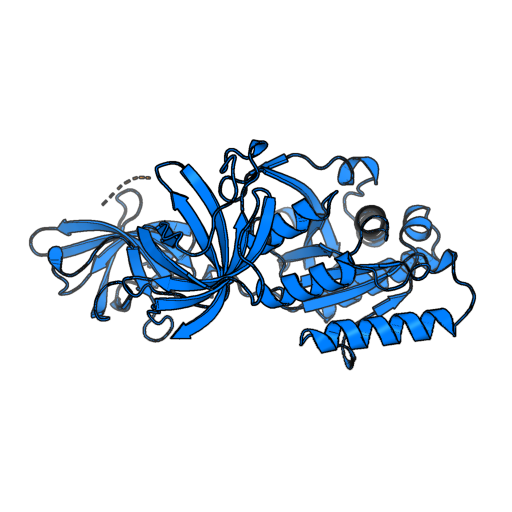30.56 363 ILE A O 1
ATOM 2814 N N . HIS A 1 365 ? -21.436 29.939 13.273 1.00 27.44 364 HIS A N 1
ATOM 2815 C CA . HIS A 1 365 ? -22.239 29.358 14.351 1.00 26.70 364 HIS A CA 1
ATOM 2816 C C . HIS A 1 365 ? -22.460 27.846 14.121 1.00 28.77 364 HIS A C 1
ATOM 2817 O O . HIS A 1 365 ? -22.277 27.365 12.995 1.00 28.26 364 HIS A O 1
ATOM 2824 N N . PRO A 1 366 ? -22.819 27.063 15.160 1.00 23.65 365 PRO A N 1
ATOM 2825 C CA . PRO A 1 366 ? -22.982 25.626 14.940 1.00 22.34 365 PRO A CA 1
ATOM 2826 C C . PRO A 1 366 ? -24.257 25.257 14.200 1.00 26.29 365 PRO A C 1
ATOM 2827 O O . PRO A 1 366 ? -25.214 26.012 14.196 1.00 26.59 365 PRO A O 1
ATOM 2831 N N . ILE A 1 367 ? -24.234 24.120 13.505 1.00 23.55 366 ILE A N 1
ATOM 2832 C CA . ILE A 1 367 ? -25.405 23.543 12.859 1.00 23.17 366 ILE A CA 1
ATOM 2833 C C . ILE A 1 367 ? -25.383 22.028 13.102 1.00 21.90 366 ILE A C 1
ATOM 2834 O O . ILE A 1 367 ? -24.295 21.438 13.205 1.00 21.26 366 ILE A O 1
ATOM 2839 N N . ALA A 1 368 ? -26.568 21.403 13.165 1.00 15.74 367 ALA A N 1
ATOM 2840 C CA . ALA A 1 368 ? -26.684 19.947 13.351 1.00 16.13 367 ALA A CA 1
ATOM 2841 C C . ALA A 1 368 ? -26.107 19.249 12.116 1.00 20.78 367 ALA A C 1
ATOM 2842 O O . ALA A 1 368 ? -26.526 19.540 10.987 1.00 19.66 367 ALA A O 1
ATOM 2844 N N . MET A 1 369 ? -25.105 18.386 12.320 1.00 18.01 368 MET A N 1
ATOM 2845 C CA . MET A 1 369 ? -24.452 17.697 11.199 1.00 17.16 368 MET A CA 1
ATOM 2846 C C . MET A 1 369 ? -23.782 16.399 11.594 1.00 21.31 368 MET A C 1
ATOM 2847 O O . MET A 1 369 ? -23.341 16.236 12.720 1.00 20.34 368 MET A O 1
ATOM 2852 N N . ASP A 1 370 ? -23.683 15.493 10.627 1.00 20.36 369 ASP A N 1
ATOM 2853 C CA . ASP A 1 370 ? -23.007 14.207 10.729 1.00 21.09 369 ASP A CA 1
ATOM 2854 C C . ASP A 1 370 ? -22.321 14.007 9.378 1.00 20.83 369 ASP A C 1
ATOM 2855 O O . ASP A 1 370 ? -22.649 14.707 8.416 1.00 17.95 369 ASP A O 1
ATOM 2860 N N . ASP A 1 371 ? -21.355 13.072 9.314 1.00 16.96 370 ASP A N 1
ATOM 2861 C CA . ASP A 1 371 ? -20.659 12.698 8.082 1.00 17.04 370 ASP A CA 1
ATOM 2862 C C . ASP A 1 371 ? -21.712 12.270 7.062 1.00 19.37 370 ASP A C 1
ATOM 2863 O O . ASP A 1 371 ? -22.682 11.602 7.429 1.00 18.82 370 ASP A O 1
ATOM 2868 N N . GLY A 1 372 ? -21.540 12.700 5.816 1.00 15.74 371 GLY A N 1
ATOM 2869 C CA . GLY A 1 372 ? -22.473 12.399 4.729 1.00 15.75 371 GLY A CA 1
ATOM 2870 C C . GLY A 1 372 ? -23.487 13.489 4.435 1.00 18.64 371 GLY A C 1
ATOM 2871 O O . GLY A 1 372 ? -24.143 13.449 3.395 1.00 16.05 371 GLY A O 1
ATOM 2872 N N . LEU A 1 373 ? -23.630 14.484 5.344 1.00 15.39 372 LEU A N 1
ATOM 2873 C CA . LEU A 1 373 ? -24.556 15.588 5.122 1.00 14.73 372 LEU A CA 1
ATOM 2874 C C . LEU A 1 373 ? -24.077 16.423 3.933 1.00 18.01 372 LEU A C 1
ATOM 2875 O O . LEU A 1 373 ? -22.913 16.820 3.893 1.00 17.39 372 LEU A O 1
ATOM 2880 N N . ARG A 1 374 ? -24.970 16.653 2.966 1.00 15.51 373 ARG A N 1
ATOM 2881 C CA . ARG A 1 374 ? -24.662 17.478 1.795 1.00 15.48 373 ARG A CA 1
ATOM 2882 C C . ARG A 1 374 ? -24.969 18.934 2.073 1.00 16.82 373 ARG A C 1
ATOM 2883 O O . ARG A 1 374 ? -25.804 19.256 2.914 1.00 16.12 373 ARG A O 1
ATOM 2891 N N . PHE A 1 375 ? -24.315 19.820 1.328 1.00 14.42 374 PHE A N 1
ATOM 2892 C CA . PHE A 1 375 ? -24.531 21.253 1.445 1.00 14.47 374 PHE A CA 1
ATOM 2893 C C . PHE A 1 375 ? -24.187 21.926 0.125 1.00 19.54 374 PHE A C 1
ATOM 2894 O O . PHE A 1 375 ? -23.500 21.354 -0.724 1.00 18.46 374 PHE A O 1
ATOM 2902 N N . ALA A 1 376 ? -24.625 23.166 -0.012 1.00 18.25 375 ALA A N 1
ATOM 2903 C CA . ALA A 1 376 ? -24.311 23.962 -1.176 1.00 19.07 375 ALA A CA 1
ATOM 2904 C C . ALA A 1 376 ? -23.496 25.164 -0.711 1.00 22.66 375 ALA A C 1
ATOM 2905 O O . ALA A 1 376 ? -23.537 25.543 0.458 1.00 21.79 375 ALA A O 1
ATOM 2907 N N . ILE A 1 377 ? -22.694 25.707 -1.609 1.00 20.31 376 ILE A N 1
ATOM 2908 C CA . ILE A 1 377 ? -21.941 26.921 -1.339 1.00 21.72 376 ILE A CA 1
ATOM 2909 C C . ILE A 1 377 ? -22.598 27.988 -2.228 1.00 26.07 376 ILE A C 1
ATOM 2910 O O . ILE A 1 377 ? -22.770 27.768 -3.427 1.00 22.89 376 ILE A O 1
ATOM 2915 N N . ARG A 1 378 ? -23.029 29.098 -1.620 1.00 26.88 377 ARG A N 1
ATOM 2916 C CA . ARG A 1 378 ? -23.666 30.185 -2.375 1.00 28.55 377 ARG A CA 1
ATOM 2917 C C . ARG A 1 378 ? -23.008 31.530 -2.076 1.00 34.66 377 ARG A C 1
ATOM 2918 O O . ARG A 1 378 ? -22.440 31.730 -1.003 1.00 32.25 377 ARG A O 1
ATOM 2926 N N . GLU A 1 379 ? -23.022 32.424 -3.065 1.00 36.73 378 GLU A N 1
ATOM 2927 C CA . GLU A 1 379 ? -22.396 33.743 -2.952 1.00 38.59 378 GLU A CA 1
ATOM 2928 C C . GLU A 1 379 ? -23.050 34.716 -3.912 1.00 47.05 378 GLU A C 1
ATOM 2929 O O . GLU A 1 379 ? -23.168 34.415 -5.099 1.00 46.53 378 GLU A O 1
ATOM 2935 N N . GLY A 1 380 ? -23.427 35.874 -3.362 1.00 47.80 379 GLY A N 1
ATOM 2936 C CA . GLY A 1 380 ? -24.070 37.021 -4.006 1.00 49.35 379 GLY A CA 1
ATOM 2937 C C . GLY A 1 380 ? -24.223 37.019 -5.519 1.00 55.42 379 GLY A C 1
ATOM 2938 O O . GLY A 1 380 ? -23.384 37.594 -6.221 1.00 55.41 379 GLY A O 1
ATOM 293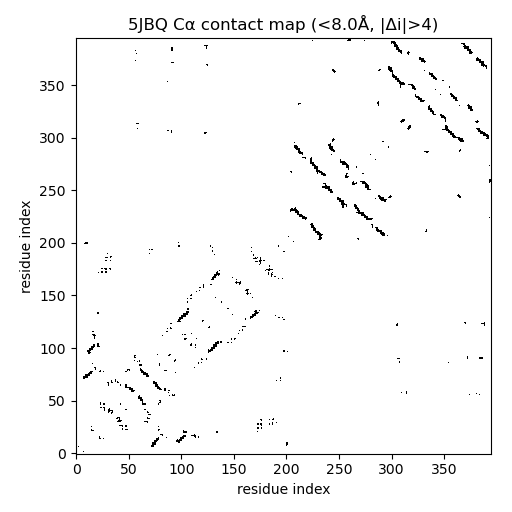9 N N . GLY A 1 381 ? -25.296 36.407 -6.031 1.00 52.54 380 GLY A N 1
ATOM 2940 C CA . GLY A 1 381 ? -26.315 35.691 -5.264 1.00 52.27 380 GLY A CA 1
ATOM 2941 C C . GLY A 1 381 ? -26.662 34.364 -5.907 1.00 55.45 380 GLY A C 1
ATOM 2942 O O . GLY A 1 381 ? -27.844 34.034 -6.052 1.00 55.17 380 GLY A O 1
ATOM 2943 N N . ARG A 1 382 ? -25.616 33.595 -6.298 1.00 50.10 381 ARG A N 1
ATOM 2944 C CA . ARG A 1 382 ? -25.736 32.305 -6.990 1.00 48.79 381 ARG A CA 1
ATOM 2945 C C . ARG A 1 382 ? -25.047 31.131 -6.260 1.00 50.17 381 ARG A C 1
ATOM 2946 O O . ARG A 1 382 ? -24.210 31.346 -5.377 1.00 50.23 381 ARG A O 1
ATOM 2954 N N . THR A 1 383 ? -25.374 29.892 -6.682 1.00 43.77 382 THR A N 1
ATOM 2955 C CA . THR A 1 383 ? -24.755 28.654 -6.194 1.00 41.52 382 THR A CA 1
ATOM 2956 C C . THR A 1 383 ? -23.407 28.484 -6.919 1.00 39.27 382 THR A C 1
ATOM 2957 O O . THR A 1 383 ? -23.360 28.441 -8.150 1.00 38.88 382 THR A O 1
ATOM 2961 N N . VAL A 1 384 ? -22.316 28.453 -6.153 1.00 31.04 383 VAL A N 1
ATOM 2962 C CA . VAL A 1 384 ? -20.965 28.316 -6.706 1.00 29.27 383 VAL A CA 1
ATOM 2963 C C . VAL A 1 384 ? -20.365 26.908 -6.468 1.00 28.10 383 VAL A C 1
ATOM 2964 O O . VAL A 1 384 ? -19.404 26.520 -7.131 1.00 26.41 383 VAL A O 1
ATOM 2968 N N . GLY A 1 385 ? -20.929 26.180 -5.514 1.00 21.55 384 GLY A N 1
ATOM 2969 C CA . GLY A 1 385 ? -20.441 24.855 -5.198 1.00 22.07 384 GLY A CA 1
ATOM 2970 C C . GLY A 1 385 ? -21.440 23.935 -4.538 1.00 23.33 384 GLY A C 1
ATOM 2971 O O . GLY A 1 385 ? -22.542 24.342 -4.169 1.00 21.47 384 GLY A O 1
ATOM 2972 N N . ALA A 1 386 ? -21.019 22.682 -4.385 1.00 20.64 385 ALA A N 1
ATOM 2973 C CA . ALA A 1 386 ? -21.756 21.624 -3.698 1.00 20.34 385 ALA A CA 1
ATOM 2974 C C . ALA A 1 386 ? -20.735 20.779 -2.965 1.00 22.35 385 ALA A C 1
ATOM 2975 O O . ALA A 1 386 ? -19.652 20.514 -3.487 1.00 21.47 385 ALA A O 1
ATOM 2977 N N . GLY A 1 387 ? -21.062 20.421 -1.736 1.00 18.17 386 GLY A N 1
ATOM 2978 C CA . GLY A 1 387 ? -20.164 19.639 -0.909 1.00 16.67 386 GLY A CA 1
ATOM 2979 C C . GLY A 1 387 ? -20.850 18.568 -0.100 1.00 18.24 386 GLY A C 1
ATOM 2980 O O . GLY A 1 387 ? -22.079 18.502 -0.036 1.00 15.65 386 GLY A O 1
ATOM 2981 N N . VAL A 1 388 ? -20.034 17.744 0.542 1.00 13.87 387 VAL A N 1
ATOM 2982 C CA . VAL A 1 388 ? -20.482 16.692 1.454 1.00 13.40 387 VAL A CA 1
ATOM 2983 C C . VAL A 1 388 ? -19.546 16.714 2.660 1.00 16.25 387 VAL A C 1
ATOM 2984 O O . VAL A 1 388 ? -18.345 16.785 2.484 1.00 16.37 387 VAL A O 1
ATOM 2988 N N . VAL A 1 389 ? -20.093 16.623 3.860 1.00 13.82 388 VAL A N 1
ATOM 2989 C CA . VAL A 1 389 ? -19.314 16.547 5.100 1.00 13.93 388 VAL A CA 1
ATOM 2990 C C . VAL A 1 389 ? -18.625 15.171 5.159 1.00 19.26 388 VAL A C 1
ATOM 2991 O O . VAL A 1 389 ? -19.302 14.142 5.186 1.00 18.38 388 VAL A O 1
ATOM 2995 N N . ALA A 1 390 ? -17.278 15.162 5.130 1.00 16.94 389 ALA A N 1
ATOM 2996 C CA . ALA A 1 390 ? -16.464 13.947 5.144 1.00 17.15 389 ALA A CA 1
ATOM 2997 C C . ALA A 1 390 ? -16.105 13.560 6.569 1.00 22.30 389 ALA A C 1
ATOM 2998 O O . ALA A 1 390 ? -16.129 12.371 6.913 1.00 22.04 389 ALA A O 1
ATOM 3000 N N . LYS A 1 391 ? -15.759 14.557 7.398 1.00 19.45 390 LYS A N 1
ATOM 3001 C CA . LYS A 1 391 ? -15.381 14.309 8.787 1.00 20.53 390 LYS A CA 1
ATOM 3002 C C . LYS A 1 391 ? -15.696 15.519 9.663 1.00 25.62 390 LYS A C 1
ATOM 3003 O O . LYS A 1 391 ? -15.102 16.580 9.468 1.00 26.23 390 LYS A O 1
ATOM 3009 N N . VAL A 1 392 ? -16.607 15.347 10.632 1.00 22.11 391 VAL A N 1
ATOM 3010 C CA . VAL A 1 392 ? -16.959 16.387 11.605 1.00 23.05 391 VAL A CA 1
ATOM 3011 C C . VAL A 1 392 ? -15.760 16.586 12.557 1.00 30.06 391 VAL A C 1
ATOM 3012 O O . VAL A 1 392 ? -15.218 15.596 13.060 1.00 29.11 391 VAL A O 1
ATOM 3016 N N . LEU A 1 393 ? -15.328 17.845 12.768 1.00 30.05 392 LEU A N 1
ATOM 3017 C CA . LEU A 1 393 ? -14.147 18.146 13.596 1.00 31.13 392 LEU A CA 1
ATOM 3018 C C . LEU A 1 393 ? -14.442 18.723 15.004 1.00 38.80 392 LEU A C 1
ATOM 3019 O O . LEU A 1 393 ? -13.525 18.773 15.827 1.00 40.10 392 LEU A O 1
ATOM 3024 N N . GLY A 1 394 ? -15.690 19.110 15.278 1.00 35.71 393 GLY A N 1
ATOM 3025 C CA . GLY A 1 394 ? -16.082 19.653 16.577 1.00 66.32 393 GLY A CA 1
ATOM 3026 C C . GLY A 1 394 ? -17.027 20.837 16.523 1.00 72.21 393 GLY A C 1
ATOM 3027 O O . GLY A 1 394 ? -17.197 21.463 15.476 1.00 36.60 393 GLY A O 1
ATOM 3028 C CA . SER B 2 1 ? -50.948 24.341 9.818 1.00 20.47 1 SER B CA 1
ATOM 3029 C C . SER B 2 1 ? -51.181 25.007 8.538 1.00 22.07 1 SER B C 1
ATOM 3037 N N . ASN B 2 3 ? -50.963 23.718 4.597 1.00 25.81 3 ASN B N 1
ATOM 3038 C CA . ASN B 2 3 ? -50.642 23.195 3.281 1.00 26.97 3 ASN B CA 1
ATOM 3039 C C . ASN B 2 3 ? -51.740 22.351 2.715 1.00 28.84 3 ASN B C 1
ATOM 3068 N N . TYR B 2 7 ? -46.696 21.493 -0.518 1.00 28.91 7 TYR B N 1
ATOM 3069 C CA . TYR B 2 7 ? -45.888 22.674 -0.235 1.00 30.50 7 TYR B CA 1
ATOM 3070 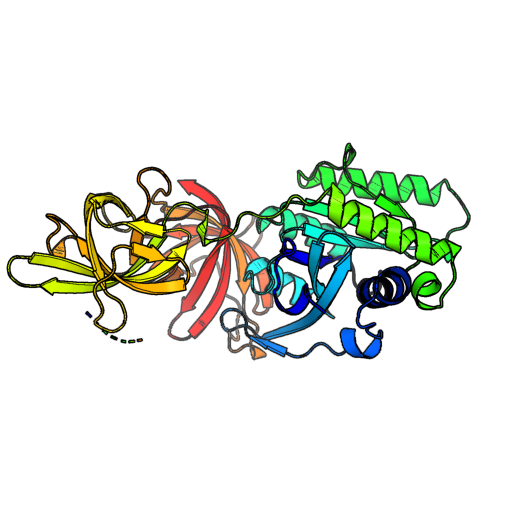C C . TYR B 2 7 ? -45.747 22.804 1.318 1.00 28.32 7 TYR B C 1
ATOM 3071 O O . TYR B 2 7 ? -46.506 22.127 2.004 1.00 27.30 7 TYR B O 1
#

B-factor: mean 27.36, std 13.16, range [8.43, 108.17]

Foldseek 3Di:
DCCVVVPFFEAEEEEFADAPLQRLLLVQLLQVLQCVVPRDDGDDSVLQLQFDWDDQPLFTAGWDWDWGDDVRHIYIYIYGRDLLNLLVCLFRVSGPHLEYEYRAELVVAHDDRSLVSLQSCQLLPNPYYAYEHEPVVVPPDCVSVVVSLVVSLVSNVVNPHRSVPHHYQYAYSNVSSVPDPVRSVSSVVVVVCCVVPRDRDDDQQRDWWKFFFADWDADPPQAIKTWGATAGHKAFAQAKWWWAWQDDIDIWGFNWKDAPNRTDRMHTHGGGIITGTPPAHRVNHDGQTMITRPPPWHWAFKFKKKKFFAAVVSVADPAWDFQVDFFWKAFRGDTFTWHWDFDPPDGTDGHGDIGIIIIGTPIIHIDDFNGKIFTADPHGTGMIMTGRGGDD

Organism: Escherichia coli (strain K12) (NCBI:txid83333)